Protein AF-0000000066373067 (afdb_homodimer)

Solvent-accessible surface area (backbone atoms only — not comparable to full-atom values): 38149 Å² total; per-residue (Å²): 137,82,80,75,80,79,77,79,77,78,74,77,74,84,70,69,71,68,65,59,57,57,59,56,40,36,56,21,40,67,43,82,48,61,68,59,18,35,52,43,38,37,64,64,26,36,67,65,44,76,78,53,85,78,67,73,66,79,56,48,34,45,30,36,27,50,54,56,14,51,53,46,13,64,75,66,72,39,95,42,86,40,68,45,65,53,64,73,68,68,70,88,73,67,79,67,62,75,56,62,62,65,32,57,65,26,65,68,63,36,43,43,44,75,59,87,81,56,57,48,42,88,38,53,44,45,50,28,36,44,19,74,43,30,40,36,80,45,71,68,45,54,44,62,33,92,57,41,42,68,45,82,52,58,66,36,61,66,53,66,49,51,25,26,38,39,29,50,31,31,26,25,38,73,44,68,50,41,90,88,43,47,23,32,35,32,41,35,39,37,37,40,36,38,28,32,62,76,41,56,71,87,50,47,28,20,47,64,43,43,37,43,34,47,32,43,35,38,38,32,30,32,39,34,83,38,78,95,73,22,33,38,43,30,40,34,39,32,43,37,41,39,32,42,42,29,44,76,52,63,27,34,56,51,30,31,40,35,38,35,39,37,32,36,47,89,55,34,37,41,36,45,34,41,42,46,79,39,94,59,62,62,71,78,68,15,42,40,80,64,45,51,52,24,54,24,47,33,39,37,38,37,34,37,57,77,50,99,58,27,37,38,39,34,40,37,34,56,14,85,89,69,69,30,25,28,40,36,41,34,43,35,36,69,71,55,90,36,35,25,36,35,40,38,38,39,41,33,27,40,88,41,73,70,35,28,88,41,66,34,42,35,43,32,45,31,40,32,36,63,77,23,64,43,100,137,86,79,76,80,78,78,79,79,78,76,76,74,86,71,67,72,69,64,59,57,57,59,54,40,37,56,22,42,66,42,83,46,61,67,58,19,34,52,42,39,36,61,64,26,36,66,65,45,76,75,51,86,80,65,72,68,77,55,49,35,45,29,38,26,51,53,55,13,52,52,47,12,63,75,64,72,40,95,42,84,41,68,45,66,53,63,72,68,68,70,88,74,65,80,69,61,73,56,60,66,65,32,56,64,25,65,68,64,36,44,45,44,75,59,87,81,57,56,48,42,89,38,52,43,45,49,28,37,44,21,73,44,29,41,38,81,46,71,69,45,56,45,62,35,94,57,42,42,66,42,83,51,58,67,37,60,66,53,66,48,52,27,26,37,37,30,49,31,31,23,25,38,73,44,68,49,40,92,88,43,47,24,31,36,32,42,36,38,36,38,41,35,38,27,31,62,78,40,57,72,86,50,47,27,20,47,64,42,43,38,42,34,46,31,40,35,37,37,32,31,32,40,34,82,40,79,95,72,20,34,37,41,31,40,33,39,33,44,36,42,38,31,42,43,30,44,76,52,63,28,34,58,51,30,31,40,35,40,35,39,36,32,36,46,88,56,34,39,41,35,46,35,40,45,45,81,38,95,59,62,62,74,80,69,16,42,39,78,63,46,51,51,24,54,26,48,34,38,36,38,37,35,37,56,78,50,97,59,28,37,37,40,34,40,39,32,56,17,84,89,70,68,30,26,28,42,36,40,35,42,36,36,70,72,54,90,38,34,25,34,34,39,37,38,37,40,33,28,38,88,42,74,71,34,28,88,42,65,35,40,34,43,32,43,30,38,31,36,62,76,24,63,43,100

Sequence (750 aa):
MNTRNMRYILLTGLLPTASAFGETALQCAALTDNVTRLACYDRIFAAQLPSSAGQEGQESKAVLNLTETVRSSLDKGEAVIVVEKGGDALPADSAGETADIYTPLSLMYDLDKNDLRGLLGVREHNPMYLMPFWYNNSPNYAPSSPTRGTTVQEKFGQQKRAETKLQVSFKSKIAENLFKTRADLWFGYTQRSDWQIYNQGRKSAPFRNTDYKPEIFLTQPVKADLPFGGRLRMLGAGFVHQSNGQSRPESRSWNRIYAMAGMEWGKLTVIPRVWVRAFDQSGDKNDNPDIADYMGYGDVKLQYRLNDRQNVYSVLRYNPKTGYGAIEAAYTFPIKGKLKGVVRGFHGYGESLIDYNHKQNGIGIGLMFNDWDGIMNTRNMRYILLTGLLPTASAFGETALQCAALTDNVTRLACYDRIFAAQLPSSAGQEGQESKAVLNLTETVRSSLDKGEAVIVVEKGGDALPADSAGETADIYTPLSLMYDLDKNDLRGLLGVREHNPMYLMPFWYNNSPNYAPSSPTRGTTVQEKFGQQKRAETKLQVSFKSKIAENLFKTRADLWFGYTQRSDWQIYNQGRKSAPFRNTDYKPEIFLTQPVKADLPFGGRLRMLGAGFVHQSNGQSRPESRSWNRIYAMAGMEWGKLTVIPRVWVRAFDQSGDKNDNPDIADYMGYGDVKLQYRLNDRQNVYSVLRYNPKTGYGAIEAAYTFPIKGKLKGVVRGFHGYGESLIDYNHKQNGIGIGLMFNDWDGI

InterPro domains:
  IPR003187 Phospholipase A1 [PF02253] (108-369)
  IPR003187 Phospholipase A1 [PR01486] (158-175)
  IPR003187 Phospholipase A1 [PR01486] (180-196)
  IPR003187 Phospholipase A1 [PR01486] (235-249)
  IPR003187 Phospholipase A1 [PR01486] (250-268)
  IPR003187 Phospholipase A1 [PR01486] (286-304)
  IPR003187 Phospholipase A1 [PR01486] (320-337)
  IPR003187 Phospholipase A1 [PR01486] (342-362)
  IPR003187 Phospholipase A1 [PTHR40457] (1-372)
  IPR003187 Phospholipase A1 [cd00541] (129-364)
  IPR036541 Phospholipase A1 superfamily [G3DSA:2.40.230.10] (107-373)
  IPR036541 Phospholipase A1 superfamily [SSF56931] (108-372)

Organism: Neisseria gonorrhoeae (strain ATCC 700825 / FA 1090) (NCBI:txid242231)

Secondary structure (DSSP, 8-state):
---------------THHHHHHHHHHHHHT-SSHHHHHHHHHHHHGGGS---GGGGG---PPEEEHHHHHHHHHHHTS----EE-TTS---TT-TTSTTGGG-HHHHHHTSSS--TT-SS--EE-SPPEEEEEEEESS--SS-EETTTEE---HHHHT--SEEEEEEEEEEEEEEEEETTTTEEEEEEEEEEEEE-TT--GGG---EEEEEEEEEEEEEEEEEEEEGGGEEEEEEEEEEEEEE--PPTTT--EEEEEEEEEEEEETTEEEEEEEEEE-S---GGG-S-TTHHHHH-SEEEEEEEEEETTEEEEEEEEE-TTT--EEEEEEEEEEEETTEEEEEEEEEES-SSSTTTT--EEEEEEEEEETT-S--/---------------THHHHHHHHHHHHHT-S-HHHHHHHHHHHHGGGS---GGGTT---PPEEEHHHHHHHHHHHTS----EE-TTS---TT-TTSTTGGG-HHHHHHTSSS--TT-SS--EE-SPPEEEEEEEESS--SS-EETTTEE---HHHHT--SEEEEEEEEEEEEEEEEETTTTEEEEEEEEEEEEE-TT--GGG---EEEEEEEEEEEEEEEEEEEEGGGEEEEEEEEEEEEEE--PPTTT--EEEEEEEEEEEEETTEEEEEEEEEE-S---GGG-S-TTHHHHH-SEEEEEEEEEETTEEEEEEEEE-TTT--EEEEEEEEEEEETTEEEEEEEEEES-SSSTTTT--EEEEEEEEEETT-S--

pLDDT: mean 81.6, std 20.91, range [26.64, 98.75]

Foldseek 3Di:
DPPPPPPPPPPPPPPPPPVVLVVQLVVLVPDPDPQSSVVSNCVRPVVPPPPPPPPPPFFFFFAWAVVVQVVVCVVVVHRDTDTHRLPPPPPPPPPPPVVVCDAPVCVQAVLGGDRPVDFDDKAAAAFWWKFAWKFWPDAQLWFAAPQFGTDNDCCRVVADRIWIKGKDKIKTWHDACPPVHGKTKMKIKMKMWTWSQVPDDPVPTDTSWMKIKIKIKMKGFYWDADPPGKTWGIKMKIKMKMWGPDDTPLTAIWIKIKIWTWMDDVQKIKIKMFIDTPPADDDSRHNHPCLCLAQPGIKMWMKGDPDPFWIKIKIWFAHPVNGFIKMKIKIWADDDDFKIKMKMKMFTAPPDRSGRPPTIIMITMIMGGHSNNND/DPPPPPPPPPPPPPPPDPVVLVVQLVVLVPDPDPQSSVVSNCVRPVVPPPPPPPPPAFFWFFAWAVVVQVVVCVVVVHRDTDTHRLPDPPPPPPPCVVVVCDAPVCVQAVLGGDRPVDFDDKAAAAFWWKFAWKFWPDAQLWFAAPQFGTDNDCCRVVADRIWIKGKDKIKTWHDACPPVHGKTKMKIKMKMWTWSQVPDDPVPTDTSWMKIKIKIKMKGFYWDADPPGKTWGIKMKIKMKMWGPDDTPLTAIWIKIKIWTWMDDVQKIKIKMFIDTPPADDDSRHNHPCLCLAQPGIKMWMKGDPDPFWIKIKIWFAHPVNGFIKMKIKIWADDDDFKIKMKMKMFTAPPDRSGRPPTIIMITMIMGGHSNNND

Nearest PDB structures (foldseek):
  1ilz-assembly1_A  TM=9.083E-01  e=7.407E-23  Escherichia coli
  1qd5-assembly1_A  TM=9.099E-01  e=1.498E-22  Escherichia coli
  1qd6-assembly1_C  TM=9.283E-01  e=1.811E-21  Escherichia coli
  1fw3-assembly2_B  TM=9.273E-01  e=1.625E-21  Escherichia coli
  7ezz-assembly1_B  TM=9.102E-01  e=1.912E-21  Salmonella enterica subsp. enterica serovar Typhi

Radius of gyration: 30.16 Å; Cα contacts (8 Å, |Δi|>4): 1783; chains: 2; bounding box: 122×92×50 Å

Structure (mmCIF, N/CA/C/O backbone):
data_AF-0000000066373067-model_v1
#
loop_
_entity.id
_entity.type
_entity.pdbx_description
1 polymer 'Phospholipase A1'
#
loop_
_atom_site.group_PDB
_atom_site.id
_atom_site.type_symbol
_atom_site.label_atom_id
_atom_site.label_alt_id
_atom_site.label_comp_id
_atom_site.label_asym_id
_atom_site.label_entity_id
_atom_site.label_seq_id
_atom_site.pdbx_PDB_ins_code
_atom_site.Cartn_x
_atom_site.Cartn_y
_atom_site.Cartn_z
_atom_site.occupancy
_atom_site.B_iso_or_equiv
_atom_site.auth_seq_id
_atom_site.auth_comp_id
_atom_site.auth_asym_id
_atom_site.auth_atom_id
_atom_site.pdbx_PDB_model_num
ATOM 1 N N . MET A 1 1 ? 94.188 4.355 4.629 1 26.94 1 MET A N 1
ATOM 2 C CA . MET A 1 1 ? 93.188 5.418 4.488 1 26.94 1 MET A CA 1
ATOM 3 C C . MET A 1 1 ? 92.062 4.969 3.594 1 26.94 1 MET A C 1
ATOM 5 O O . MET A 1 1 ? 92.25 4.824 2.381 1 26.94 1 MET A O 1
ATOM 9 N N . ASN A 1 2 ? 91.25 3.973 4.16 1 30.95 2 ASN A N 1
ATOM 10 C CA . ASN A 1 2 ? 90.125 3.137 3.74 1 30.95 2 ASN A CA 1
ATOM 11 C C . ASN A 1 2 ? 88.875 3.977 3.363 1 30.95 2 ASN A C 1
ATOM 13 O O . ASN A 1 2 ? 88.312 4.629 4.219 1 30.95 2 ASN A O 1
ATOM 17 N N . THR A 1 3 ? 88.938 4.617 2.197 1 32.62 3 THR A N 1
ATOM 18 C CA . THR A 1 3 ? 87.938 5.484 1.63 1 32.62 3 THR A CA 1
ATOM 19 C C . THR A 1 3 ? 86.562 4.742 1.496 1 32.62 3 THR A C 1
ATOM 21 O O . THR A 1 3 ? 86.5 3.777 0.736 1 32.62 3 THR A O 1
ATOM 24 N N . ARG A 1 4 ? 85.812 4.586 2.602 1 31.78 4 ARG A N 1
ATOM 25 C CA . ARG A 1 4 ? 84.5 4.012 2.77 1 31.78 4 ARG A CA 1
ATOM 26 C C . ARG A 1 4 ? 83.5 4.738 1.908 1 31.78 4 ARG A C 1
ATOM 28 O O . ARG A 1 4 ? 83.25 5.938 2.08 1 31.78 4 ARG A O 1
ATOM 35 N N . ASN A 1 5 ? 83.438 4.465 0.568 1 30.72 5 ASN A N 1
ATOM 36 C CA . ASN A 1 5 ? 82.438 5.012 -0.349 1 30.72 5 ASN A CA 1
ATOM 37 C C . ASN A 1 5 ? 81 4.828 0.184 1 30.72 5 ASN A C 1
ATOM 39 O O . ASN A 1 5 ? 80.625 3.705 0.453 1 30.72 5 ASN A O 1
ATOM 43 N N . MET A 1 6 ? 80.5 5.816 0.94 1 30.62 6 MET A N 1
ATOM 44 C CA . MET A 1 6 ? 79.125 5.922 1.464 1 30.62 6 MET A CA 1
ATOM 45 C C . MET A 1 6 ? 78.125 5.926 0.332 1 30.62 6 MET A C 1
ATOM 47 O O . MET A 1 6 ? 78.062 6.848 -0.487 1 30.62 6 MET A O 1
ATOM 51 N N . ARG A 1 7 ? 77.812 4.758 -0.305 1 32.88 7 ARG A N 1
ATOM 52 C CA . ARG A 1 7 ? 76.75 4.66 -1.296 1 32.88 7 ARG A CA 1
ATOM 53 C C . ARG A 1 7 ? 75.438 5.137 -0.72 1 32.88 7 ARG A C 1
ATOM 55 O O . ARG A 1 7 ? 75 4.645 0.32 1 32.88 7 ARG A O 1
ATOM 62 N N . TYR A 1 8 ? 75.062 6.465 -0.911 1 32.53 8 TYR A N 1
ATOM 63 C CA . TYR A 1 8 ? 73.75 7.043 -0.597 1 32.53 8 TYR A CA 1
ATOM 64 C C . TYR A 1 8 ? 72.625 6.309 -1.332 1 32.53 8 TYR A C 1
ATOM 66 O O . TYR A 1 8 ? 72.688 6.215 -2.562 1 32.53 8 TYR A O 1
ATOM 74 N N . ILE A 1 9 ? 72.125 5.199 -0.772 1 32.66 9 ILE A N 1
ATOM 75 C CA . ILE A 1 9 ? 70.875 4.535 -1.291 1 32.66 9 ILE A CA 1
ATOM 76 C C . ILE A 1 9 ? 69.75 5.504 -1.269 1 32.66 9 ILE A C 1
ATOM 78 O O . ILE A 1 9 ? 69.312 6 -0.207 1 32.66 9 ILE A O 1
ATOM 82 N N . LEU A 1 10 ? 69.562 6.316 -2.373 1 32.22 10 LEU A N 1
ATOM 83 C CA . LEU A 1 10 ? 68.375 7.133 -2.574 1 32.22 10 LEU A CA 1
ATOM 84 C C . LEU A 1 10 ? 67.125 6.281 -2.48 1 32.22 10 LEU A C 1
ATOM 86 O O . LEU A 1 10 ? 66.938 5.352 -3.268 1 32.22 10 LEU A O 1
ATOM 90 N N . LEU A 1 11 ? 66.562 6.141 -1.253 1 32.06 11 LEU A N 1
ATOM 91 C CA . LEU A 1 11 ? 65.25 5.574 -1.012 1 32.06 11 LEU A CA 1
ATOM 92 C C . LEU A 1 11 ? 64.188 6.352 -1.77 1 32.06 11 LEU A C 1
ATOM 94 O O . LEU A 1 11 ? 63.906 7.516 -1.458 1 32.06 11 LEU A O 1
ATOM 98 N N . THR A 1 12 ? 64.125 6.238 -3.102 1 37.22 12 THR A N 1
ATOM 99 C CA . THR A 1 12 ? 62.969 6.777 -3.816 1 37.22 12 THR A CA 1
ATOM 100 C C . THR A 1 12 ? 61.688 6.262 -3.207 1 37.22 12 THR A C 1
ATOM 102 O O . THR A 1 12 ? 61.438 5.055 -3.156 1 37.22 12 THR A O 1
ATOM 105 N N . GLY A 1 13 ? 61.188 6.918 -2.102 1 32.5 13 GLY A N 1
ATOM 106 C CA . GLY A 1 13 ? 59.906 6.695 -1.473 1 32.5 13 GLY A CA 1
ATOM 107 C C . GLY A 1 13 ? 58.781 6.578 -2.471 1 32.5 13 GLY A C 1
ATOM 108 O O . GLY A 1 13 ? 58.719 7.34 -3.438 1 32.5 13 GLY A O 1
ATOM 109 N N . LEU A 1 14 ? 58.156 5.363 -2.662 1 35.12 14 LEU A N 1
ATOM 110 C CA . LEU A 1 14 ? 56.938 4.93 -3.34 1 35.12 14 LEU A CA 1
ATOM 111 C C . LEU A 1 14 ? 55.75 5.82 -2.965 1 35.12 14 LEU A C 1
ATOM 113 O O . LEU A 1 14 ? 55.219 5.711 -1.861 1 35.12 14 LEU A O 1
ATOM 117 N N . LEU A 1 15 ? 55.844 7.141 -3.277 1 36.38 15 LEU A N 1
ATOM 118 C CA . LEU A 1 15 ? 54.719 8.008 -3.025 1 36.38 15 LEU A CA 1
ATOM 119 C C . LEU A 1 15 ? 53.531 7.598 -3.883 1 36.38 15 LEU A C 1
ATOM 121 O O . LEU A 1 15 ? 52.531 8.312 -3.943 1 36.38 15 LEU A O 1
ATOM 125 N N . PRO A 1 16 ? 53.469 6.543 -4.715 1 39.38 16 PRO A N 1
ATOM 126 C CA . PRO A 1 16 ? 52.469 6.609 -5.762 1 39.38 16 PRO A CA 1
ATOM 127 C C . PRO A 1 16 ? 51.031 6.395 -5.223 1 39.38 16 PRO A C 1
ATOM 129 O O . PRO A 1 16 ? 50.094 6.383 -5.996 1 39.38 16 PRO A O 1
ATOM 132 N N . THR A 1 17 ? 50.812 5.898 -4.016 1 41.84 17 THR A N 1
ATOM 133 C CA . THR A 1 17 ? 49.562 5.164 -3.893 1 41.84 17 THR A CA 1
ATOM 134 C C . THR A 1 17 ? 48.375 6.125 -3.832 1 41.84 17 THR A C 1
ATOM 136 O O . THR A 1 17 ? 47.25 5.723 -4.07 1 41.84 17 THR A O 1
ATOM 139 N N . ALA A 1 18 ? 48.562 7.355 -3.447 1 45.06 18 ALA A N 1
ATOM 140 C CA . ALA A 1 18 ? 47.406 8.195 -3.121 1 45.06 18 ALA A CA 1
ATOM 141 C C . ALA A 1 18 ? 46.688 8.672 -4.387 1 45.06 18 ALA A C 1
ATOM 143 O O . ALA A 1 18 ? 45.469 8.844 -4.398 1 45.06 18 ALA A O 1
ATOM 144 N N . SER A 1 19 ? 47.281 8.758 -5.57 1 51.84 19 SER A N 1
ATOM 145 C CA . SER A 1 19 ? 46.719 9.359 -6.773 1 51.84 19 SER A CA 1
ATOM 146 C C . SER A 1 19 ? 45.719 8.43 -7.438 1 51.84 19 SER A C 1
ATOM 148 O O . SER A 1 19 ? 44.75 8.883 -8.039 1 51.84 19 SER A O 1
ATOM 150 N N . ALA A 1 20 ? 45.781 7.215 -7.219 1 56 20 ALA A N 1
ATOM 151 C CA . ALA A 1 20 ? 44.969 6.242 -7.945 1 56 20 ALA A CA 1
ATOM 152 C C . ALA A 1 20 ? 43.562 6.156 -7.363 1 56 20 ALA A C 1
ATOM 154 O O . ALA A 1 20 ? 42.594 5.977 -8.094 1 56 20 ALA A O 1
ATOM 155 N N . PHE A 1 21 ? 43.312 6.492 -6.117 1 56.34 21 PHE A N 1
ATOM 156 C CA . PHE A 1 21 ? 42.031 6.398 -5.461 1 56.34 21 PHE A CA 1
ATOM 157 C C . PHE A 1 21 ? 41.125 7.543 -5.891 1 56.34 21 PHE A C 1
ATOM 159 O O . PHE A 1 21 ? 39.906 7.355 -6.059 1 56.34 21 PHE A O 1
ATOM 166 N N . GLY A 1 22 ? 41.688 8.664 -6.164 1 57.72 22 GLY A N 1
ATOM 167 C CA . GLY A 1 22 ? 40.938 9.82 -6.617 1 57.72 22 GLY A CA 1
ATOM 168 C C . GLY A 1 22 ? 40.344 9.641 -8 1 57.72 22 GLY A C 1
ATOM 169 O O . GLY A 1 22 ? 39.188 10 -8.242 1 57.72 22 GLY A O 1
ATOM 170 N N . GLU A 1 23 ? 41 9.086 -8.883 1 60.44 23 GLU A N 1
ATOM 171 C CA . GLU A 1 23 ? 40.562 8.883 -10.25 1 60.44 23 GLU A CA 1
ATOM 172 C C . GLU A 1 23 ? 39.438 7.836 -10.312 1 60.44 23 GLU A C 1
ATOM 174 O O . GLU A 1 23 ? 38.469 8.008 -11.031 1 60.44 23 GLU A O 1
ATOM 179 N N . THR A 1 24 ? 39.5 6.836 -9.492 1 64.25 24 THR A N 1
ATOM 180 C CA . THR A 1 24 ? 38.5 5.773 -9.477 1 64.25 24 THR A CA 1
ATOM 181 C C . THR A 1 24 ? 37.219 6.25 -8.805 1 64.25 24 THR A C 1
ATOM 183 O O . THR A 1 24 ? 36.125 5.879 -9.227 1 64.25 24 THR A O 1
ATOM 186 N N . ALA A 1 25 ? 37.406 7.117 -7.863 1 69.56 25 ALA A N 1
ATOM 187 C CA . ALA A 1 25 ? 36.219 7.672 -7.188 1 69.56 25 ALA A CA 1
ATOM 188 C C . ALA A 1 25 ? 35.469 8.641 -8.094 1 69.56 25 ALA A C 1
ATOM 190 O O . ALA A 1 25 ? 34.25 8.727 -8.039 1 69.56 25 ALA A O 1
ATOM 191 N N . LEU A 1 26 ? 36.188 9.281 -8.969 1 66.5 26 LEU A N 1
ATOM 192 C CA . LEU A 1 26 ? 35.562 10.156 -9.953 1 66.5 26 LEU A CA 1
ATOM 193 C C . LEU A 1 26 ? 34.75 9.352 -10.977 1 66.5 26 LEU A C 1
ATOM 195 O O . LEU A 1 26 ? 33.75 9.812 -11.484 1 66.5 26 LEU A O 1
ATOM 199 N N . GLN A 1 27 ? 35.156 8.188 -11.258 1 67.38 27 GLN A N 1
ATOM 200 C CA . GLN A 1 27 ? 34.406 7.285 -12.133 1 67.38 27 GLN A CA 1
ATOM 201 C C . GLN A 1 27 ? 33.125 6.84 -11.469 1 67.38 27 GLN A C 1
ATOM 203 O O . GLN A 1 27 ? 32.094 6.691 -12.141 1 67.38 27 GLN A O 1
ATOM 208 N N . CYS A 1 28 ? 33.156 6.695 -10.188 1 71.94 28 CYS A N 1
ATOM 209 C CA . CYS A 1 28 ? 31.938 6.375 -9.453 1 71.94 28 CYS A CA 1
ATOM 210 C C . CYS A 1 28 ? 30.938 7.523 -9.523 1 71.94 28 CYS A C 1
ATOM 212 O O . CYS A 1 28 ? 29.734 7.301 -9.672 1 71.94 28 CYS A O 1
ATOM 214 N N . ALA A 1 29 ? 31.531 8.672 -9.484 1 69.56 29 ALA A N 1
ATOM 215 C CA . ALA A 1 29 ? 30.703 9.875 -9.484 1 69.56 29 ALA A CA 1
ATOM 216 C C . ALA A 1 29 ? 29.969 10.023 -10.812 1 69.56 29 ALA A C 1
ATOM 218 O O . ALA A 1 29 ? 28.922 10.672 -10.883 1 69.56 29 ALA A O 1
ATOM 219 N N . ALA A 1 30 ? 30.422 9.367 -11.828 1 62.59 30 ALA A N 1
ATOM 220 C CA . ALA A 1 30 ? 29.844 9.461 -13.164 1 62.59 30 ALA A CA 1
ATOM 221 C C . ALA A 1 30 ? 28.703 8.469 -13.336 1 62.59 30 ALA A C 1
ATOM 223 O O . ALA A 1 30 ? 27.953 8.531 -14.312 1 62.59 30 ALA A O 1
ATOM 224 N N . LEU A 1 31 ? 28.562 7.645 -12.438 1 61.75 31 LEU A N 1
ATOM 225 C CA . LEU A 1 31 ? 27.484 6.652 -12.508 1 61.75 31 LEU A CA 1
ATOM 226 C C . LEU A 1 31 ? 26.141 7.281 -12.164 1 61.75 31 LEU A C 1
ATOM 228 O O . LEU A 1 31 ? 26.031 8.039 -11.195 1 61.75 31 LEU A O 1
ATOM 232 N N . THR A 1 32 ? 25.203 7.059 -13.023 1 58.97 32 THR A N 1
ATOM 233 C CA . THR A 1 32 ? 23.922 7.742 -12.914 1 58.97 32 THR A CA 1
ATOM 234 C C . THR A 1 32 ? 23.016 7.035 -11.906 1 58.97 32 THR A C 1
ATOM 236 O O . THR A 1 32 ? 22.203 7.676 -11.25 1 58.97 32 THR A O 1
ATOM 239 N N . ASP A 1 33 ? 23.281 5.816 -11.82 1 54.22 33 ASP A N 1
ATOM 240 C CA . ASP A 1 33 ? 22.469 5.039 -10.891 1 54.22 33 ASP A CA 1
ATOM 241 C C . ASP A 1 33 ? 23 5.145 -9.469 1 54.22 33 ASP A C 1
ATOM 243 O O . ASP A 1 33 ? 24.172 4.859 -9.211 1 54.22 33 ASP A O 1
ATOM 247 N N . ASN A 1 34 ? 22.188 5.609 -8.578 1 57.38 34 ASN A N 1
ATOM 248 C CA . ASN A 1 34 ? 22.625 5.871 -7.207 1 57.38 34 ASN A CA 1
ATOM 249 C C . ASN A 1 34 ? 23.125 4.605 -6.527 1 57.38 34 ASN A C 1
ATOM 251 O O . ASN A 1 34 ? 24.141 4.645 -5.812 1 57.38 34 ASN A O 1
ATOM 255 N N . VAL A 1 35 ? 22.438 3.646 -6.723 1 55.81 35 VAL A N 1
ATOM 256 C CA . VAL A 1 35 ? 22.812 2.402 -6.062 1 55.81 35 VAL A CA 1
ATOM 257 C C . VAL A 1 35 ? 24.188 1.945 -6.559 1 55.81 35 VAL A C 1
ATOM 259 O O . VAL A 1 35 ? 25.062 1.607 -5.758 1 55.81 35 VAL A O 1
ATOM 262 N N . THR A 1 36 ? 24.297 2.047 -7.766 1 61.06 36 THR A N 1
ATOM 263 C CA . THR A 1 36 ? 25.562 1.637 -8.359 1 61.06 36 THR A CA 1
ATOM 264 C C . THR A 1 36 ? 26.672 2.613 -7.98 1 61.06 36 THR A C 1
ATOM 266 O O . THR A 1 36 ? 27.812 2.205 -7.738 1 61.06 36 THR A O 1
ATOM 269 N N . ARG A 1 37 ? 26.25 3.809 -7.945 1 68.56 37 ARG A N 1
ATOM 270 C CA . ARG A 1 37 ? 27.234 4.832 -7.605 1 68.56 37 ARG A CA 1
ATOM 271 C C . ARG A 1 37 ? 27.703 4.684 -6.16 1 68.56 37 ARG A C 1
ATOM 273 O O . ARG A 1 37 ? 28.906 4.746 -5.883 1 68.56 37 ARG A O 1
ATOM 280 N N . LEU A 1 38 ? 26.797 4.453 -5.316 1 70.38 38 LEU A N 1
ATOM 281 C CA . LEU A 1 38 ? 27.172 4.246 -3.92 1 70.38 38 LEU A CA 1
ATOM 282 C C . LEU A 1 38 ? 28.047 3.002 -3.768 1 70.38 38 LEU A C 1
ATOM 284 O O . LEU A 1 38 ? 29.047 3.027 -3.061 1 70.38 38 LEU A O 1
ATOM 288 N N . ALA A 1 39 ? 27.641 1.973 -4.406 1 64.56 39 ALA A N 1
ATOM 289 C CA . ALA A 1 39 ? 28.422 0.746 -4.367 1 64.56 39 ALA A CA 1
ATOM 290 C C . ALA A 1 39 ? 29.844 0.987 -4.887 1 64.56 39 ALA A C 1
ATOM 292 O O . ALA A 1 39 ? 30.812 0.435 -4.355 1 64.56 39 ALA A O 1
ATOM 293 N N . CYS A 1 40 ? 29.906 1.753 -5.855 1 65.88 40 CYS A N 1
ATOM 294 C CA . CYS A 1 40 ? 31.188 2.125 -6.445 1 65.88 40 CYS A CA 1
ATOM 295 C C . CYS A 1 40 ? 32.062 2.881 -5.441 1 65.88 40 CYS A C 1
ATOM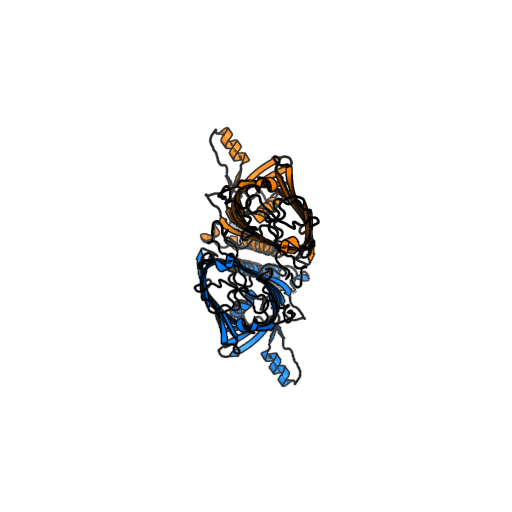 297 O O . CYS A 1 40 ? 33.219 2.551 -5.254 1 65.88 40 CYS A O 1
ATOM 299 N N . TYR A 1 41 ? 31.484 3.857 -4.766 1 73.06 41 TYR A N 1
ATOM 300 C CA . TYR A 1 41 ? 32.188 4.609 -3.744 1 73.06 41 TYR A CA 1
ATOM 301 C C . TYR A 1 41 ? 32.656 3.695 -2.607 1 73.06 41 TYR A C 1
ATOM 303 O O . TYR A 1 41 ? 33.781 3.785 -2.139 1 73.06 41 TYR A O 1
ATOM 311 N N . ASP A 1 42 ? 31.781 2.918 -2.174 1 68.62 42 ASP A N 1
ATOM 312 C CA . ASP A 1 42 ? 32.062 2.043 -1.038 1 68.62 42 ASP A CA 1
ATOM 313 C C . ASP A 1 42 ? 33.188 1.066 -1.357 1 68.62 42 ASP A C 1
ATOM 315 O O . ASP A 1 42 ? 33.969 0.726 -0.482 1 68.62 42 ASP A O 1
ATOM 319 N N . ARG A 1 43 ? 33.25 0.625 -2.494 1 65.56 43 ARG A N 1
ATOM 320 C CA . ARG A 1 43 ? 34.344 -0.248 -2.934 1 65.56 43 ARG A CA 1
ATOM 321 C C . ARG A 1 43 ? 35.688 0.443 -2.787 1 65.56 43 ARG A C 1
ATOM 323 O O . ARG A 1 43 ? 36.688 -0.209 -2.516 1 65.56 43 ARG A O 1
ATOM 330 N N . ILE A 1 44 ? 35.625 1.66 -2.977 1 65.62 44 ILE A N 1
ATOM 331 C CA . ILE A 1 44 ? 36.844 2.424 -2.957 1 65.62 44 ILE A CA 1
ATOM 332 C C . ILE A 1 44 ? 37.219 2.811 -1.521 1 65.62 44 ILE A C 1
ATOM 334 O O . ILE A 1 44 ? 38.344 2.639 -1.082 1 65.62 44 ILE A O 1
ATOM 338 N N . PHE A 1 45 ? 36.156 3.285 -0.825 1 66.5 45 PHE A N 1
ATOM 339 C CA . PHE A 1 45 ? 36.5 3.971 0.412 1 66.5 45 PHE A CA 1
ATOM 340 C C . PHE A 1 45 ? 36.156 3.125 1.625 1 66.5 45 PHE A C 1
ATOM 342 O O . PHE A 1 45 ? 36.781 3.213 2.67 1 66.5 45 PHE A O 1
ATOM 349 N N . ALA A 1 46 ? 35.031 2.477 1.576 1 60.81 46 ALA A N 1
ATOM 350 C CA . ALA A 1 46 ? 34.656 1.657 2.723 1 60.81 46 ALA A CA 1
ATOM 351 C C . ALA A 1 46 ? 35.656 0.517 2.938 1 60.81 46 ALA A C 1
ATOM 353 O O . ALA A 1 46 ? 35.875 0.085 4.07 1 60.81 46 ALA A O 1
ATOM 354 N N . ALA A 1 47 ? 36.219 0.06 1.879 1 54.88 47 ALA A N 1
ATOM 355 C CA . ALA A 1 47 ? 37.219 -0.988 1.973 1 54.88 47 ALA A CA 1
ATOM 356 C C . ALA A 1 47 ? 38.469 -0.493 2.723 1 54.88 47 ALA A C 1
ATOM 358 O O . ALA A 1 47 ? 39.25 -1.294 3.215 1 54.88 47 ALA A O 1
ATOM 359 N N . GLN A 1 48 ? 38.656 0.71 2.779 1 49.44 48 GLN A N 1
ATOM 360 C CA . GLN A 1 48 ? 39.875 1.243 3.41 1 49.44 48 GLN A CA 1
ATOM 361 C C . GLN A 1 48 ? 39.656 1.47 4.902 1 49.44 48 GLN A C 1
ATOM 363 O O . GLN A 1 48 ? 40.594 1.724 5.645 1 49.44 48 GLN A O 1
ATOM 368 N N . LEU A 1 49 ? 38.406 1.647 5.34 1 49.94 49 LEU A N 1
ATOM 369 C CA . LEU A 1 49 ? 38.188 1.735 6.781 1 49.94 49 LEU A CA 1
ATOM 370 C C . LEU A 1 49 ? 38.625 0.45 7.477 1 49.94 49 LEU A C 1
ATOM 372 O O . LEU A 1 49 ? 38.531 -0.638 6.906 1 49.94 49 LEU A O 1
ATOM 376 N N . PRO A 1 50 ? 39.531 0.546 8.484 1 38.12 50 PRO A N 1
ATOM 377 C CA . PRO A 1 50 ? 39.844 -0.692 9.203 1 38.12 50 PRO A CA 1
ATOM 378 C C . PRO A 1 50 ? 38.625 -1.561 9.445 1 38.12 50 PRO A C 1
ATOM 380 O O . PRO A 1 50 ? 37.5 -1.043 9.547 1 38.12 50 PRO A O 1
ATOM 383 N N . SER A 1 51 ? 38.719 -2.84 9.008 1 37.03 51 SER A N 1
ATOM 384 C CA . SER A 1 51 ? 37.719 -3.881 9.211 1 37.03 51 SER A CA 1
ATOM 385 C C . SER A 1 51 ? 37.062 -3.764 10.586 1 37.03 51 SER A C 1
ATOM 387 O O . SER A 1 51 ? 37.656 -4.148 11.594 1 37.03 51 SER A O 1
ATOM 389 N N . SER A 1 52 ? 36.656 -2.67 11.055 1 31.52 52 SER A N 1
ATOM 390 C CA . SER A 1 52 ? 35.969 -3.152 12.242 1 31.52 52 SER A CA 1
ATOM 391 C C . SER A 1 52 ? 35.156 -4.414 11.938 1 31.52 52 SER A C 1
ATOM 393 O O . SER A 1 52 ? 34.812 -4.664 10.789 1 31.52 52 SER A O 1
ATOM 395 N N . ALA A 1 53 ? 35.031 -5.352 12.891 1 33.5 53 ALA A N 1
ATOM 396 C CA . ALA A 1 53 ? 34.531 -6.719 12.82 1 33.5 53 ALA A CA 1
ATOM 397 C C . ALA A 1 53 ? 33.375 -6.82 11.844 1 33.5 53 ALA A C 1
ATOM 399 O O . ALA A 1 53 ? 33.094 -7.891 11.289 1 33.5 53 ALA A O 1
ATOM 400 N N . GLY A 1 54 ? 32.5 -5.82 11.719 1 30.69 54 GLY A N 1
ATOM 401 C CA . GLY A 1 54 ? 31.188 -6.152 11.164 1 30.69 54 GLY A CA 1
ATOM 402 C C . GLY A 1 54 ? 31.156 -6.105 9.648 1 30.69 54 GLY A C 1
ATOM 403 O O . GLY A 1 54 ? 30.094 -6.285 9.039 1 30.69 54 GLY A O 1
ATOM 404 N N . GLN A 1 55 ? 32.031 -5.434 8.953 1 33.06 55 GLN A N 1
ATOM 405 C CA . GLN A 1 55 ? 31.906 -5.363 7.504 1 33.06 55 GLN A CA 1
ATOM 406 C C . GLN A 1 55 ? 32.406 -6.641 6.844 1 33.06 55 GLN A C 1
ATOM 408 O O . GLN A 1 55 ? 32.938 -6.602 5.73 1 33.06 55 GLN A O 1
ATOM 413 N N . GLU A 1 56 ? 32.875 -7.641 7.465 1 34.09 56 GLU A N 1
ATOM 414 C CA . GLU A 1 56 ? 33.188 -8.906 6.824 1 34.09 56 GLU A CA 1
ATOM 415 C C . GLU A 1 56 ? 32.25 -9.211 5.664 1 34.09 56 GLU A C 1
ATOM 417 O O . GLU A 1 56 ? 32.5 -10.117 4.871 1 34.09 56 GLU A O 1
ATOM 422 N N . GLY A 1 57 ? 31.031 -8.609 5.66 1 36.62 57 GLY A N 1
ATOM 423 C CA . GLY A 1 57 ? 29.922 -9.266 4.996 1 36.62 57 GLY A CA 1
ATOM 424 C C . GLY A 1 57 ? 29.875 -9.008 3.502 1 36.62 57 GLY A C 1
ATOM 425 O O . GLY A 1 57 ? 28.875 -9.328 2.842 1 36.62 57 GLY A O 1
ATOM 426 N N . GLN A 1 58 ? 30.688 -8.055 2.988 1 40.41 58 GLN A N 1
ATOM 427 C CA . GLN A 1 58 ? 30.359 -7.91 1.576 1 40.41 58 GLN A CA 1
ATOM 428 C C . GLN A 1 58 ? 30.875 -9.094 0.762 1 40.41 58 GLN A C 1
ATOM 430 O O . GLN A 1 58 ? 31.391 -8.906 -0.345 1 40.41 58 GLN A O 1
ATOM 435 N N . GLU A 1 59 ? 31.219 -10.141 1.232 1 43.28 59 GLU A N 1
ATOM 436 C CA . GLU A 1 59 ? 31.688 -11.281 0.459 1 43.28 59 GLU A CA 1
ATOM 437 C C . GLU A 1 59 ? 30.641 -11.711 -0.574 1 43.28 59 GLU A C 1
ATOM 439 O O . GLU A 1 59 ? 29.438 -11.602 -0.335 1 43.28 59 GLU A O 1
ATOM 444 N N . SER A 1 60 ? 31.062 -11.781 -1.928 1 51.34 60 SER A N 1
ATOM 445 C CA . SER A 1 60 ? 30.266 -12.445 -2.955 1 51.34 60 SER A CA 1
ATOM 446 C C . SER A 1 60 ? 29.547 -13.68 -2.396 1 51.34 60 SER A C 1
ATOM 448 O O . SER A 1 60 ? 30.094 -14.383 -1.548 1 51.34 60 SER A O 1
ATOM 450 N N . LYS A 1 61 ? 28.312 -13.68 -2.535 1 60.16 61 LYS A N 1
ATOM 451 C CA . LYS A 1 61 ? 27.516 -14.789 -2.02 1 60.16 61 LYS A CA 1
ATOM 452 C C . LYS A 1 61 ? 27.953 -16.109 -2.654 1 60.16 61 LYS A C 1
ATOM 454 O O . LYS A 1 61 ? 28.188 -16.172 -3.861 1 60.16 61 LYS A O 1
ATOM 459 N N . ALA A 1 62 ? 28.328 -17.062 -1.829 1 56.09 62 ALA A N 1
ATOM 460 C CA . ALA A 1 62 ? 28.531 -18.438 -2.301 1 56.09 62 ALA A CA 1
ATOM 461 C C . ALA A 1 62 ? 27.25 -18.984 -2.947 1 56.09 62 ALA A C 1
ATOM 463 O O . ALA A 1 62 ? 26.156 -18.781 -2.436 1 56.09 62 ALA A O 1
ATOM 464 N N . VAL A 1 63 ? 27.391 -19.359 -4.219 1 65.31 63 VAL A N 1
ATOM 465 C CA . VAL A 1 63 ? 26.266 -19.906 -4.965 1 65.31 63 VAL A CA 1
ATOM 466 C C . VAL A 1 63 ? 26.359 -21.422 -5.012 1 65.31 63 VAL A C 1
ATOM 468 O O . VAL A 1 63 ? 27.438 -21.984 -5.176 1 65.31 63 VAL A O 1
ATOM 471 N N . LEU A 1 64 ? 25.219 -22.141 -4.711 1 62.22 64 LEU A N 1
ATOM 472 C CA . LEU A 1 64 ? 25.156 -23.594 -4.84 1 62.22 64 LEU A CA 1
ATOM 473 C C . LEU A 1 64 ? 25.219 -24.016 -6.305 1 62.22 64 LEU A C 1
ATOM 475 O O . LEU A 1 64 ? 24.359 -23.641 -7.105 1 62.22 64 LEU A O 1
ATOM 479 N N . ASN A 1 65 ? 26.312 -24.641 -6.637 1 62.56 65 ASN A N 1
ATOM 480 C CA . ASN A 1 65 ? 26.453 -25.172 -7.988 1 62.56 65 ASN A CA 1
ATOM 481 C C . ASN A 1 65 ? 25.734 -26.5 -8.141 1 62.56 65 ASN A C 1
ATOM 483 O O . ASN A 1 65 ? 26.297 -27.547 -7.812 1 62.56 65 ASN A O 1
ATOM 487 N N . LEU A 1 66 ? 24.578 -26.516 -8.586 1 68.12 66 LEU A N 1
ATOM 488 C CA . LEU A 1 66 ? 23.75 -27.719 -8.648 1 68.12 66 LEU A CA 1
ATOM 489 C C . LEU A 1 66 ? 24.344 -28.734 -9.617 1 68.12 66 LEU A C 1
ATOM 491 O O . LEU A 1 66 ? 24.328 -29.938 -9.336 1 68.12 66 LEU A O 1
ATOM 495 N N . THR A 1 67 ? 24.844 -28.219 -10.672 1 64.06 67 THR A N 1
ATOM 496 C CA . THR A 1 67 ? 25.438 -29.125 -11.656 1 64.06 67 THR A CA 1
ATOM 497 C C . THR A 1 67 ? 26.578 -29.906 -11.039 1 64.06 67 THR A C 1
ATOM 499 O O . THR A 1 67 ? 26.625 -31.141 -11.148 1 64.06 67 THR A O 1
ATOM 502 N N . GLU A 1 68 ? 27.406 -29.172 -10.367 1 66.81 68 GLU A N 1
ATOM 503 C CA . GLU A 1 68 ? 28.562 -29.828 -9.773 1 66.81 68 GLU A CA 1
ATOM 504 C C . GLU A 1 68 ? 28.172 -30.688 -8.578 1 66.81 68 GLU A C 1
ATOM 506 O O . GLU A 1 68 ? 28.75 -31.75 -8.336 1 66.81 68 GLU A O 1
ATOM 511 N N . THR A 1 69 ? 27.141 -30.266 -7.934 1 65.62 69 THR A N 1
ATOM 512 C CA . THR A 1 69 ? 26.656 -31.047 -6.801 1 65.62 69 THR A CA 1
ATOM 513 C C . THR A 1 69 ? 26.125 -32.406 -7.262 1 65.62 69 THR A C 1
ATOM 515 O O . THR A 1 69 ? 26.469 -33.438 -6.684 1 65.62 69 THR A O 1
ATOM 518 N N . VAL A 1 70 ? 25.359 -32.344 -8.258 1 68 70 VAL A N 1
ATOM 519 C CA . VAL A 1 70 ? 24.812 -33.594 -8.773 1 68 70 VAL A CA 1
ATOM 520 C C . VAL A 1 70 ? 25.938 -34.469 -9.32 1 68 70 VAL A C 1
ATOM 522 O O . VAL A 1 70 ? 26.016 -35.656 -9 1 68 70 VAL A O 1
ATOM 525 N N . ARG A 1 71 ? 26.797 -33.875 -10.117 1 69.19 71 ARG A N 1
ATOM 526 C CA . ARG A 1 71 ? 27.906 -34.625 -10.711 1 69.19 71 ARG A CA 1
ATOM 527 C C . ARG A 1 71 ? 28.797 -35.25 -9.625 1 69.19 71 ARG A C 1
ATOM 529 O O . ARG A 1 71 ? 29.109 -36.438 -9.672 1 69.19 71 ARG A O 1
ATOM 536 N N . SER A 1 72 ? 29.047 -34.406 -8.648 1 66.75 72 SER A N 1
ATOM 537 C CA . SER A 1 72 ? 29.938 -34.875 -7.586 1 66.75 72 SER A CA 1
ATOM 538 C C . SER A 1 72 ? 29.266 -35.938 -6.73 1 66.75 72 SER A C 1
ATOM 540 O O . SER A 1 72 ? 29.906 -36.906 -6.297 1 66.75 72 SER A O 1
ATOM 542 N N . SER A 1 73 ? 28.047 -35.75 -6.512 1 66.56 73 SER A N 1
ATOM 543 C CA . SER A 1 73 ? 27.328 -36.719 -5.711 1 66.56 73 SER A CA 1
ATOM 544 C C . SER A 1 73 ? 27.219 -38.062 -6.434 1 66.56 73 SER A C 1
ATOM 546 O O . SER A 1 73 ? 27.344 -39.125 -5.812 1 66.56 73 SER A O 1
ATOM 548 N N . LEU A 1 74 ? 27 -37.969 -7.711 1 71.88 74 LEU A N 1
ATOM 549 C CA . LEU A 1 74 ? 26.938 -39.188 -8.508 1 71.88 74 LEU A CA 1
ATOM 550 C C . LEU A 1 74 ? 28.297 -39.906 -8.555 1 71.88 74 LEU A C 1
ATOM 552 O O . LEU A 1 74 ? 28.375 -41.125 -8.453 1 71.88 74 LEU A O 1
ATOM 556 N N . ASP A 1 75 ? 29.344 -39.156 -8.656 1 69.69 75 ASP A N 1
ATOM 557 C CA . ASP A 1 75 ? 30.688 -39.688 -8.75 1 69.69 75 ASP A CA 1
ATOM 558 C C . ASP A 1 75 ? 31.109 -40.344 -7.426 1 69.69 75 ASP A C 1
ATOM 560 O O . ASP A 1 75 ? 31.75 -41.406 -7.418 1 69.69 75 ASP A O 1
ATOM 564 N N . LYS A 1 76 ? 30.609 -39.656 -6.379 1 71.25 76 LYS A N 1
ATOM 565 C CA . LYS A 1 76 ? 31.047 -40.125 -5.07 1 71.25 76 LYS A CA 1
ATOM 566 C C . LYS A 1 76 ? 30.031 -41.062 -4.445 1 71.25 76 LYS A C 1
ATOM 568 O O . LYS A 1 76 ? 30.328 -41.719 -3.445 1 71.25 76 LYS A O 1
ATOM 573 N N . GLY A 1 77 ? 28.891 -41.156 -5.094 1 70.19 77 GLY A N 1
ATOM 574 C CA . GLY A 1 77 ? 27.844 -42 -4.578 1 70.19 77 GLY A CA 1
ATOM 575 C C . GLY A 1 77 ? 27.266 -41.531 -3.264 1 70.19 77 GLY A C 1
ATOM 576 O O . GLY A 1 77 ? 26.766 -42.312 -2.469 1 70.19 77 GLY A O 1
ATOM 577 N N . GLU A 1 78 ? 27.688 -40.312 -2.875 1 69.31 78 GLU A N 1
ATOM 578 C CA . GLU A 1 78 ? 27.156 -39.656 -1.673 1 69.31 78 GLU A CA 1
ATOM 579 C C . GLU A 1 78 ? 26.719 -38.219 -1.95 1 69.31 78 GLU A C 1
ATOM 581 O O . GLU A 1 78 ? 27.172 -37.625 -2.918 1 69.31 78 GLU A O 1
ATOM 586 N N . ALA A 1 79 ? 25.75 -37.875 -1.184 1 67.62 79 ALA A N 1
ATOM 587 C CA . ALA A 1 79 ? 25.266 -36.5 -1.372 1 67.62 79 ALA A CA 1
ATOM 588 C C . ALA A 1 79 ? 26.359 -35.469 -1.04 1 67.62 79 ALA A C 1
ATOM 590 O O . ALA A 1 79 ? 26.875 -35.469 0.077 1 67.62 79 ALA A O 1
ATOM 591 N N . VAL A 1 80 ? 26.938 -34.812 -2.121 1 60.12 80 VAL A N 1
ATOM 592 C CA . VAL A 1 80 ? 27.938 -33.781 -1.956 1 60.12 80 VAL A CA 1
ATOM 593 C C . VAL A 1 80 ? 27.359 -32.438 -2.396 1 60.12 80 VAL A C 1
ATOM 595 O O . VAL A 1 80 ? 26.703 -32.344 -3.439 1 60.12 80 VAL A O 1
ATOM 598 N N . ILE A 1 81 ? 27.406 -31.469 -1.496 1 62.31 81 ILE A N 1
ATOM 599 C CA . ILE A 1 81 ? 26.953 -30.125 -1.844 1 62.31 81 ILE A CA 1
ATOM 600 C C . ILE A 1 81 ? 28.156 -29.266 -2.229 1 62.31 81 ILE A C 1
ATOM 602 O O . ILE A 1 81 ? 29.094 -29.094 -1.435 1 62.31 81 ILE A O 1
ATOM 606 N N . VAL A 1 82 ? 28.25 -28.922 -3.494 1 62.72 82 VAL A N 1
ATOM 607 C CA . VAL A 1 82 ? 29.344 -28.094 -3.979 1 62.72 82 VAL A CA 1
ATOM 608 C C . VAL A 1 82 ? 28.922 -26.625 -3.957 1 62.72 82 VAL A C 1
ATOM 610 O O . VAL A 1 82 ? 27.922 -26.25 -4.594 1 62.72 82 VAL A O 1
ATOM 613 N N . VAL A 1 83 ? 29.578 -25.875 -3.125 1 62.28 83 VAL A N 1
ATOM 614 C CA . VAL A 1 83 ? 29.344 -24.438 -3.031 1 62.28 83 VAL A CA 1
ATOM 615 C C . VAL A 1 83 ? 30.484 -23.688 -3.676 1 62.28 83 VAL A C 1
ATOM 617 O O . VAL A 1 83 ? 31.656 -23.984 -3.428 1 62.28 83 VAL A O 1
ATOM 620 N N . GLU A 1 84 ? 30.266 -22.938 -4.762 1 60.19 84 GLU A N 1
ATOM 621 C CA . GLU A 1 84 ? 31.297 -22.109 -5.395 1 60.19 84 GLU A CA 1
ATOM 622 C C . GLU A 1 84 ? 31.359 -20.719 -4.754 1 60.19 84 GLU A C 1
ATOM 624 O O . GLU A 1 84 ? 30.328 -20.109 -4.477 1 60.19 84 GLU A O 1
ATOM 629 N N . LYS A 1 85 ? 32.469 -20.406 -4.113 1 51.06 85 LYS A N 1
ATOM 630 C CA . LYS A 1 85 ? 32.656 -19.078 -3.539 1 51.06 85 LYS A CA 1
ATOM 631 C C . LYS A 1 85 ? 32.75 -18.016 -4.629 1 51.06 85 LYS A C 1
ATOM 633 O O . LYS A 1 85 ? 33.375 -18.234 -5.672 1 51.06 85 LYS A O 1
ATOM 638 N N . GLY A 1 86 ? 31.781 -17.141 -4.809 1 47.16 86 GLY A N 1
ATOM 639 C CA . GLY A 1 86 ? 31.797 -16.047 -5.762 1 47.16 86 GLY A CA 1
ATOM 640 C C . GLY A 1 86 ? 33.125 -15.328 -5.828 1 47.16 86 GLY A C 1
ATOM 641 O O . GLY A 1 86 ? 33.25 -14.273 -6.453 1 47.16 86 GLY A O 1
ATOM 642 N N . GLY A 1 87 ? 34.156 -15.57 -4.891 1 37.06 87 GLY A N 1
ATOM 643 C CA . GLY A 1 87 ? 35.312 -14.695 -4.75 1 37.06 87 GLY A CA 1
ATOM 644 C C . GLY A 1 87 ? 36.219 -14.664 -5.977 1 37.06 87 GLY A C 1
ATOM 645 O O . GLY A 1 87 ? 37.219 -13.945 -6.016 1 37.06 87 GLY A O 1
ATOM 646 N N . ASP A 1 88 ? 36.562 -15.781 -6.613 1 34.03 88 ASP A N 1
ATOM 647 C CA . ASP A 1 88 ? 37.656 -15.617 -7.566 1 34.03 88 ASP A CA 1
ATOM 648 C C . ASP A 1 88 ? 37.281 -14.586 -8.641 1 34.03 88 ASP A C 1
ATOM 650 O O . ASP A 1 88 ? 36.312 -14.758 -9.367 1 34.03 88 ASP A O 1
ATOM 654 N N . ALA A 1 89 ? 37.688 -13.391 -8.383 1 33.62 89 ALA A N 1
ATOM 655 C CA . ALA A 1 89 ? 37.719 -12.375 -9.438 1 33.62 89 ALA A CA 1
ATOM 656 C C . ALA A 1 89 ? 38.062 -12.992 -10.789 1 33.62 89 ALA A C 1
ATOM 658 O O . ALA A 1 89 ? 39.156 -13.539 -10.977 1 33.62 89 ALA A O 1
ATOM 659 N N . LEU A 1 90 ? 37.219 -13.727 -11.43 1 33.06 90 LEU A N 1
ATOM 660 C CA . LEU A 1 90 ? 37.719 -14.055 -12.758 1 33.06 90 LEU A CA 1
ATOM 661 C C . LEU A 1 90 ? 38.625 -12.938 -13.281 1 33.06 90 LEU A C 1
ATOM 663 O O . LEU A 1 90 ? 38.438 -11.773 -12.938 1 33.06 90 LEU A O 1
ATOM 667 N N . PRO A 1 91 ? 39.875 -13.195 -13.75 1 30.77 91 PRO A N 1
ATOM 668 C CA . PRO A 1 91 ? 40.719 -12.164 -14.352 1 30.77 91 PRO A CA 1
ATOM 669 C C . PRO A 1 91 ? 39.906 -11.117 -15.109 1 30.77 91 PRO A C 1
ATOM 671 O O . PRO A 1 91 ? 38.844 -11.414 -15.633 1 30.77 91 PRO A O 1
ATOM 674 N N . ALA A 1 92 ? 40.188 -9.742 -14.891 1 31.28 92 ALA A N 1
ATOM 675 C CA . ALA A 1 92 ? 39.719 -8.531 -15.547 1 31.28 92 ALA A CA 1
ATOM 676 C C . ALA A 1 92 ? 39.406 -8.789 -17.031 1 31.28 92 ALA A C 1
ATOM 678 O O . ALA A 1 92 ? 38.906 -7.898 -17.734 1 31.28 92 ALA A O 1
ATOM 679 N N . ASP A 1 93 ? 40.031 -9.719 -17.672 1 29.75 93 ASP A N 1
ATOM 680 C CA . ASP A 1 93 ? 40 -9.75 -19.125 1 29.75 93 ASP A CA 1
ATOM 681 C C . ASP A 1 93 ? 38.594 -10.07 -19.625 1 29.75 93 ASP A C 1
ATOM 683 O O . ASP A 1 93 ? 38.312 -9.914 -20.812 1 29.75 93 ASP A O 1
ATOM 687 N N . SER A 1 94 ? 37.969 -11.219 -19.219 1 30.45 94 SER A N 1
ATOM 688 C CA . SER A 1 94 ? 36.812 -11.477 -20.062 1 30.45 94 SER A CA 1
ATOM 689 C C . SER A 1 94 ? 35.625 -10.602 -19.641 1 30.45 94 SER A C 1
ATOM 691 O O . SER A 1 94 ? 35.094 -10.742 -18.531 1 30.45 94 SER A O 1
ATOM 693 N N . ALA A 1 95 ? 35.375 -9.445 -20.141 1 33.09 95 ALA A N 1
ATOM 694 C CA . ALA A 1 95 ? 34.312 -8.445 -20.203 1 33.09 95 ALA A CA 1
ATOM 695 C C . ALA A 1 95 ? 32.938 -9.07 -19.953 1 33.09 95 ALA A C 1
ATOM 697 O O . ALA A 1 95 ? 31.969 -8.359 -19.672 1 33.09 95 ALA A O 1
ATOM 698 N N . GLY A 1 96 ? 32.562 -10.383 -20.172 1 32.91 96 GLY A N 1
ATOM 699 C CA . GLY A 1 96 ? 31.266 -11.07 -20.125 1 32.91 96 GLY A CA 1
ATOM 700 C C . GLY A 1 96 ? 30.781 -11.32 -18.719 1 32.91 96 GLY A C 1
ATOM 701 O O . GLY A 1 96 ? 29.578 -11.539 -18.5 1 32.91 96 GLY A O 1
ATOM 702 N N . GLU A 1 97 ? 31.469 -11.68 -17.703 1 37.53 97 GLU A N 1
ATOM 703 C CA . GLU A 1 97 ? 31.047 -12.172 -16.391 1 37.53 97 GLU A CA 1
ATOM 704 C C . GLU A 1 97 ? 30.531 -11.039 -15.516 1 37.53 97 GLU A C 1
ATOM 706 O O . GLU A 1 97 ? 29.812 -11.281 -14.547 1 37.53 97 GLU A O 1
ATOM 711 N N . THR A 1 98 ? 31.078 -9.875 -15.523 1 39.25 98 THR A N 1
ATOM 712 C CA . THR A 1 98 ? 30.516 -8.75 -14.781 1 39.25 98 THR A CA 1
ATOM 713 C C . THR A 1 98 ? 29.031 -8.586 -15.086 1 39.25 98 THR A C 1
ATOM 715 O O . THR A 1 98 ? 28.297 -8.016 -14.289 1 39.25 98 THR A O 1
ATOM 718 N N . ALA A 1 99 ? 28.75 -9.016 -16.328 1 41.91 99 ALA A N 1
ATOM 719 C CA . ALA A 1 99 ? 27.391 -8.898 -16.844 1 41.91 99 ALA A CA 1
ATOM 720 C C . ALA A 1 99 ? 26.406 -9.719 -16 1 41.91 99 ALA A C 1
ATOM 722 O O . ALA A 1 99 ? 25.234 -9.352 -15.867 1 41.91 99 ALA A O 1
ATOM 723 N N . ASP A 1 100 ? 26.859 -10.859 -15.414 1 45.88 100 ASP A N 1
ATOM 724 C CA . ASP A 1 100 ? 25.953 -11.75 -14.695 1 45.88 100 ASP A CA 1
ATOM 725 C C . ASP A 1 100 ? 25.484 -11.109 -13.398 1 45.88 100 ASP A C 1
ATOM 727 O O . ASP A 1 100 ? 24.359 -11.359 -12.945 1 45.88 100 ASP A O 1
ATOM 731 N N . ILE A 1 101 ? 26.25 -10.195 -12.672 1 49.22 101 ILE A N 1
ATOM 732 C CA . ILE A 1 101 ? 25.984 -9.641 -11.352 1 49.22 101 ILE A CA 1
ATOM 733 C C . ILE A 1 101 ? 24.828 -8.641 -11.438 1 49.22 101 ILE A C 1
ATOM 735 O O . ILE A 1 101 ? 24.188 -8.336 -10.43 1 49.22 101 ILE A O 1
ATOM 739 N N . TYR A 1 102 ? 24.312 -8.414 -12.641 1 65.81 102 TYR A N 1
ATOM 740 C CA . TYR A 1 102 ? 23.281 -7.383 -12.633 1 65.81 102 TYR A CA 1
ATOM 741 C C . TYR A 1 102 ? 22.094 -7.805 -13.477 1 65.81 102 TYR A C 1
ATOM 743 O O . TYR A 1 102 ? 21.375 -6.961 -14.016 1 65.81 102 TYR A O 1
ATOM 751 N N . THR A 1 103 ? 21.984 -9.164 -13.445 1 81.56 103 THR A N 1
ATOM 752 C CA . THR A 1 103 ? 20.797 -9.609 -14.164 1 81.56 103 THR A CA 1
ATOM 753 C C . THR A 1 103 ? 19.531 -9.258 -13.383 1 81.56 103 THR A C 1
ATOM 755 O O . THR A 1 103 ? 19.594 -8.945 -12.188 1 81.56 103 THR A O 1
ATOM 758 N N . PRO A 1 104 ? 18.422 -9.312 -14.039 1 85.56 104 PRO A N 1
ATOM 759 C CA . PRO A 1 104 ? 17.156 -8.961 -13.375 1 85.56 104 PRO A CA 1
ATOM 760 C C . PRO A 1 104 ? 16.891 -9.805 -12.125 1 85.56 104 PRO A C 1
ATOM 762 O O . PRO A 1 104 ? 16.531 -9.266 -11.078 1 85.56 104 PRO A O 1
ATOM 765 N N . LEU A 1 105 ? 17.172 -11.039 -12.195 1 92.69 105 LEU A N 1
ATOM 766 C CA . LEU A 1 105 ? 16.906 -11.891 -11.047 1 92.69 105 LEU A CA 1
ATOM 767 C C . LEU A 1 105 ? 17.875 -11.57 -9.906 1 92.69 105 LEU A C 1
ATOM 769 O O . LEU A 1 105 ? 17.5 -11.617 -8.734 1 92.69 105 LEU A O 1
ATOM 773 N N . SER A 1 106 ? 19.141 -11.336 -10.281 1 90.25 106 SER A N 1
ATOM 774 C CA . SER A 1 106 ? 20.141 -10.992 -9.266 1 90.25 106 SER A CA 1
ATOM 775 C C . SER A 1 106 ? 19.734 -9.727 -8.508 1 90.25 106 SER A C 1
ATOM 777 O O . SER A 1 106 ? 19.828 -9.672 -7.281 1 90.25 106 SER A O 1
ATOM 779 N N . LEU A 1 107 ? 19.234 -8.797 -9.227 1 84.94 107 LEU A N 1
ATOM 780 C CA . LEU A 1 107 ? 18.844 -7.531 -8.617 1 84.94 107 LEU A CA 1
ATOM 781 C C . LEU A 1 107 ? 17.578 -7.699 -7.789 1 84.94 107 LEU A C 1
ATOM 783 O O . LEU A 1 107 ? 17.469 -7.145 -6.691 1 84.94 107 LEU A O 1
ATOM 787 N N . MET A 1 108 ? 16.703 -8.461 -8.211 1 92.19 108 MET A N 1
ATOM 788 C CA . MET A 1 108 ? 15.398 -8.617 -7.562 1 92.19 108 MET A CA 1
ATOM 789 C C . MET A 1 108 ? 15.523 -9.422 -6.277 1 92.19 108 MET A C 1
ATOM 791 O O . MET A 1 108 ? 14.797 -9.18 -5.312 1 92.19 108 MET A O 1
ATOM 795 N N . TYR A 1 109 ? 16.516 -10.328 -6.254 1 94.75 109 TYR A N 1
ATOM 796 C CA . TYR A 1 109 ? 16.516 -11.273 -5.148 1 94.75 109 TYR A CA 1
ATOM 797 C C . TYR A 1 109 ? 17.891 -11.375 -4.508 1 94.75 109 TYR A C 1
ATOM 799 O O . TYR A 1 109 ? 18.172 -12.305 -3.748 1 94.75 109 TYR A O 1
ATOM 807 N N . ASP A 1 110 ? 18.766 -10.461 -4.844 1 90.94 110 ASP A N 1
ATOM 808 C CA . ASP A 1 110 ? 20.109 -10.414 -4.273 1 90.94 110 ASP A CA 1
ATOM 809 C C . ASP A 1 110 ? 20.844 -11.734 -4.473 1 90.94 110 ASP A C 1
ATOM 811 O O . ASP A 1 110 ? 21.391 -12.297 -3.52 1 90.94 110 ASP A O 1
ATOM 815 N N . LEU A 1 111 ? 20.875 -12.188 -5.645 1 90.56 111 LEU A N 1
ATOM 816 C CA . LEU A 1 111 ? 21.391 -13.539 -5.855 1 90.56 111 LEU A CA 1
ATOM 817 C C . LEU A 1 111 ? 22.906 -13.539 -5.82 1 90.56 111 LEU A C 1
ATOM 819 O O . LEU A 1 111 ? 23.531 -14.531 -5.41 1 90.56 111 LEU A O 1
ATOM 823 N N . ASP A 1 112 ? 23.531 -12.469 -6.258 1 84.31 112 ASP A N 1
ATOM 824 C CA . ASP A 1 112 ? 25 -12.453 -6.359 1 84.31 112 ASP A CA 1
ATOM 825 C C . ASP A 1 112 ? 25.609 -11.703 -5.18 1 84.31 112 ASP A C 1
ATOM 827 O O . ASP A 1 112 ? 26.719 -12.039 -4.738 1 84.31 112 ASP A O 1
ATOM 831 N N . LYS A 1 113 ? 24.922 -10.648 -4.805 1 82.06 113 LYS A N 1
ATOM 832 C CA . LYS A 1 113 ? 25.359 -9.852 -3.664 1 82.06 113 LYS A CA 1
ATOM 833 C C . LYS A 1 113 ? 24.156 -9.32 -2.879 1 82.06 113 LYS A C 1
ATOM 835 O O . LYS A 1 113 ? 23.141 -8.961 -3.465 1 82.06 113 LYS A O 1
ATOM 840 N N . ASN A 1 114 ? 24.375 -9.297 -1.604 1 84.88 114 ASN A N 1
ATOM 841 C CA . ASN A 1 114 ? 23.344 -8.688 -0.781 1 84.88 114 ASN A CA 1
ATOM 842 C C . ASN A 1 114 ? 23.219 -7.195 -1.05 1 84.88 114 ASN A C 1
ATOM 844 O O . ASN A 1 114 ? 24.219 -6.508 -1.24 1 84.88 114 ASN A O 1
ATOM 848 N N . ASP A 1 115 ? 22.062 -6.77 -1.05 1 82.25 115 ASP A N 1
ATOM 849 C CA . ASP A 1 115 ? 21.797 -5.348 -1.231 1 82.25 115 ASP A CA 1
ATOM 850 C C . ASP A 1 115 ? 22.344 -4.535 -0.061 1 82.25 115 ASP A C 1
ATOM 852 O O . ASP A 1 115 ? 22.234 -4.941 1.096 1 82.25 115 ASP A O 1
ATOM 856 N N . LEU A 1 116 ? 22.812 -3.441 -0.371 1 68.62 116 LEU A N 1
ATOM 857 C CA . LEU A 1 116 ? 23.453 -2.598 0.634 1 68.62 116 LEU A CA 1
ATOM 858 C C . LEU A 1 116 ? 22.422 -2.023 1.597 1 68.62 116 LEU A C 1
ATOM 860 O O . LEU A 1 116 ? 22.75 -1.625 2.713 1 68.62 116 LEU A O 1
ATOM 864 N N . ARG A 1 117 ? 21.219 -1.931 1.255 1 71.44 117 ARG A N 1
ATOM 865 C CA . ARG A 1 117 ? 20.156 -1.405 2.119 1 71.44 117 ARG A CA 1
ATOM 866 C C . ARG A 1 117 ? 19.938 -2.314 3.322 1 71.44 117 ARG A C 1
ATOM 868 O O . ARG A 1 117 ? 19.375 -1.889 4.332 1 71.44 117 ARG A O 1
ATOM 875 N N . GLY A 1 118 ? 20.391 -3.564 3.094 1 79.69 118 GLY A N 1
ATOM 876 C CA . GLY A 1 118 ? 20.297 -4.504 4.199 1 79.69 118 GLY A CA 1
ATOM 877 C C . GLY A 1 118 ? 18.922 -5.102 4.371 1 79.69 118 GLY A C 1
ATOM 878 O O . GLY A 1 118 ? 18.234 -5.379 3.389 1 79.69 118 GLY A O 1
ATOM 879 N N . LEU A 1 119 ? 18.625 -5.398 5.656 1 86.31 119 LEU A N 1
ATOM 880 C CA . LEU A 1 119 ? 17.406 -6.117 5.996 1 86.31 119 LEU A CA 1
ATOM 881 C C . LEU A 1 119 ? 16.281 -5.141 6.328 1 86.31 119 LEU A C 1
ATOM 883 O O . LEU A 1 119 ? 16.531 -4.008 6.734 1 86.31 119 LEU A O 1
ATOM 887 N N . LEU A 1 120 ? 15.094 -5.582 6.023 1 85.75 120 LEU A N 1
ATOM 888 C CA . LEU A 1 120 ? 13.883 -4.934 6.512 1 85.75 120 LEU A CA 1
ATOM 889 C C . LEU A 1 120 ? 13.688 -3.576 5.844 1 85.75 120 LEU A C 1
ATOM 891 O O . LEU A 1 120 ? 13.281 -2.609 6.496 1 85.75 120 LEU A O 1
ATOM 895 N N . GLY A 1 121 ? 14.117 -3.439 4.645 1 81.94 121 GLY A N 1
ATOM 896 C CA . GLY A 1 121 ? 13.773 -2.35 3.744 1 81.94 121 GLY A CA 1
ATOM 897 C C . GLY A 1 121 ? 12.648 -2.695 2.791 1 81.94 121 GLY A C 1
ATOM 898 O O . GLY A 1 121 ? 12.305 -3.867 2.621 1 81.94 121 GLY A O 1
ATOM 899 N N . VAL A 1 122 ? 12.023 -1.662 2.26 1 83.62 122 VAL A N 1
ATOM 900 C CA . VAL A 1 122 ? 10.938 -1.878 1.311 1 83.62 122 VAL A CA 1
ATOM 901 C C . VAL A 1 122 ? 11.5 -1.96 -0.108 1 83.62 122 VAL A C 1
ATOM 903 O O . VAL A 1 122 ? 12.203 -1.056 -0.554 1 83.62 122 VAL A O 1
ATOM 906 N N . ARG A 1 123 ? 11.227 -3.047 -0.792 1 88.62 123 ARG A N 1
ATOM 907 C CA . ARG A 1 123 ? 11.688 -3.307 -2.15 1 88.62 123 ARG A CA 1
ATOM 908 C C . ARG A 1 123 ? 10.523 -3.68 -3.062 1 88.62 123 ARG A C 1
ATOM 910 O O . ARG A 1 123 ? 9.477 -4.117 -2.59 1 88.62 123 ARG A O 1
ATOM 917 N N . GLU A 1 124 ? 10.781 -3.521 -4.352 1 90.5 124 GLU A N 1
ATOM 918 C CA . GLU A 1 124 ? 9.758 -3.916 -5.32 1 90.5 124 GLU A CA 1
ATOM 919 C C . GLU A 1 124 ? 9.547 -5.426 -5.309 1 90.5 124 GLU A C 1
ATOM 921 O O . GLU A 1 124 ? 10.492 -6.191 -5.121 1 90.5 124 GLU A O 1
ATOM 926 N N . HIS A 1 125 ? 8.367 -5.918 -5.535 1 95.38 125 HIS A N 1
ATOM 927 C CA . HIS A 1 125 ? 7.984 -7.324 -5.594 1 95.38 125 HIS A CA 1
ATOM 928 C C . HIS A 1 125 ? 7.23 -7.633 -6.883 1 95.38 125 HIS A C 1
ATOM 930 O O . HIS A 1 125 ? 7.848 -7.945 -7.906 1 95.38 125 HIS A O 1
ATOM 936 N N . ASN A 1 126 ? 5.988 -7.406 -6.969 1 95.44 126 ASN A N 1
ATOM 937 C CA . ASN A 1 126 ? 5.203 -7.355 -8.203 1 95.44 126 ASN A CA 1
ATOM 938 C C . ASN A 1 126 ? 4.988 -5.918 -8.664 1 95.44 126 ASN A C 1
ATOM 940 O O . ASN A 1 126 ? 5.258 -4.973 -7.922 1 95.44 126 ASN A O 1
ATOM 944 N N . PRO A 1 127 ? 4.637 -5.762 -9.945 1 93.75 127 PRO A N 1
ATOM 945 C CA . PRO A 1 127 ? 4.492 -4.391 -10.445 1 93.75 127 PRO A CA 1
ATOM 946 C C . PRO A 1 127 ? 3.537 -3.553 -9.602 1 93.75 127 PRO A C 1
ATOM 948 O O . PRO A 1 127 ? 2.486 -4.043 -9.18 1 93.75 127 PRO A O 1
ATOM 951 N N . MET A 1 128 ? 3.986 -2.389 -9.258 1 92.25 128 MET A N 1
ATOM 952 C CA . MET A 1 128 ? 3.102 -1.377 -8.688 1 92.25 128 MET A CA 1
ATOM 953 C C . MET A 1 128 ? 2.582 -0.437 -9.766 1 92.25 128 MET A C 1
ATOM 955 O O . MET A 1 128 ? 3.359 0.087 -10.57 1 92.25 128 MET A O 1
ATOM 959 N N . TYR A 1 129 ? 1.243 -0.22 -9.82 1 94.5 129 TYR A N 1
ATOM 960 C CA . TYR A 1 129 ? 0.709 0.622 -10.883 1 94.5 129 TYR A CA 1
ATOM 961 C C . TYR A 1 129 ? -0.639 1.211 -10.492 1 94.5 129 TYR A C 1
ATOM 963 O O . TYR A 1 129 ? -1.319 0.684 -9.602 1 94.5 129 TYR A O 1
ATOM 971 N N . LEU A 1 130 ? -0.929 2.264 -11.055 1 94.12 130 LEU A N 1
ATOM 972 C CA . LEU A 1 130 ? -2.268 2.84 -11.141 1 94.12 130 LEU A CA 1
ATOM 973 C C . LEU A 1 130 ? -2.775 2.824 -12.578 1 94.12 130 LEU A C 1
ATOM 975 O O . LEU A 1 130 ? -2.113 3.346 -13.484 1 94.12 130 LEU A O 1
ATOM 979 N N . MET A 1 131 ? -3.904 2.172 -12.758 1 97.31 131 MET A N 1
ATOM 980 C CA . MET A 1 131 ? -4.512 2.066 -14.086 1 97.31 131 MET A CA 1
ATOM 981 C C . MET A 1 131 ? -5.863 2.77 -14.117 1 97.31 131 MET A C 1
ATOM 983 O O . MET A 1 131 ? -6.898 2.146 -13.859 1 97.31 131 MET A O 1
ATOM 987 N N . PRO A 1 132 ? -5.816 3.998 -14.539 1 96.31 132 PRO A N 1
ATOM 988 C CA . PRO A 1 132 ? -7.055 4.773 -14.516 1 96.31 132 PRO A CA 1
ATOM 989 C C . PRO A 1 132 ? -8.117 4.211 -15.461 1 96.31 132 PRO A C 1
ATOM 991 O O . PRO A 1 132 ? -9.32 4.402 -15.227 1 96.31 132 PRO A O 1
ATOM 994 N N . PHE A 1 133 ? -7.648 3.525 -16.484 1 97.56 133 PHE A N 1
ATOM 995 C CA . PHE A 1 133 ? -8.625 2.99 -17.422 1 97.56 133 PHE A CA 1
ATOM 996 C C . PHE A 1 133 ? -8.383 1.506 -17.672 1 97.56 133 PHE A C 1
ATOM 998 O O . PHE A 1 133 ? -7.34 1.116 -18.188 1 97.56 133 PHE A O 1
ATOM 1005 N N . TRP A 1 134 ? -9.242 0.694 -17.312 1 98.31 134 TRP A N 1
ATOM 1006 C CA . TRP A 1 134 ? -9.352 -0.733 -17.594 1 98.31 134 TRP A CA 1
ATOM 1007 C C . TRP A 1 134 ? -10.719 -1.069 -18.172 1 98.31 134 TRP A C 1
ATOM 1009 O O . TRP A 1 134 ? -11.758 -0.734 -17.594 1 98.31 134 TRP A O 1
ATOM 1019 N N . TYR A 1 135 ? -10.719 -1.68 -19.297 1 98.62 135 TYR A N 1
ATOM 1020 C CA . TYR A 1 135 ? -11.969 -2.088 -19.938 1 98.62 135 TYR A CA 1
ATOM 1021 C C . TYR A 1 135 ? -12.141 -3.6 -19.875 1 98.62 135 TYR A C 1
ATOM 1023 O O . TYR A 1 135 ? -11.266 -4.352 -20.312 1 98.62 135 TYR A O 1
ATOM 1031 N N . ASN A 1 136 ? -13.219 -4.027 -19.328 1 98 136 ASN A N 1
ATOM 1032 C CA . ASN A 1 136 ? -13.602 -5.43 -19.25 1 98 136 ASN A CA 1
ATOM 1033 C C . ASN A 1 136 ? -14.773 -5.738 -20.188 1 98 136 ASN A C 1
ATOM 1035 O O . ASN A 1 136 ? -15.859 -5.195 -20.016 1 98 136 ASN A O 1
ATOM 1039 N N . ASN A 1 137 ? -14.602 -6.688 -21.047 1 97.44 137 ASN A N 1
ATOM 1040 C CA . ASN A 1 137 ? -15.625 -6.957 -22.062 1 97.44 137 ASN A CA 1
ATOM 1041 C C . ASN A 1 137 ? -16.719 -7.883 -21.516 1 97.44 137 ASN A C 1
ATOM 1043 O O . ASN A 1 137 ? -17.797 -7.984 -22.094 1 97.44 137 ASN A O 1
ATOM 1047 N N . SER A 1 138 ? -16.453 -8.578 -20.5 1 97.69 138 SER A N 1
ATOM 1048 C CA . SER A 1 138 ? -17.406 -9.508 -19.906 1 97.69 138 SER A CA 1
ATOM 1049 C C . SER A 1 138 ? -17.359 -9.438 -18.375 1 97.69 138 SER A C 1
ATOM 1051 O O . SER A 1 138 ? -16.953 -10.383 -17.719 1 97.69 138 SER A O 1
ATOM 1053 N N . PRO A 1 139 ? -17.891 -8.359 -17.828 1 97.44 139 PRO A N 1
ATOM 1054 C CA . PRO A 1 139 ? -17.875 -8.234 -16.375 1 97.44 139 PRO A CA 1
ATOM 1055 C C . PRO A 1 139 ? -18.688 -9.32 -15.672 1 97.44 139 PRO A C 1
ATOM 1057 O O . PRO A 1 139 ? -19.656 -9.82 -16.234 1 97.44 139 PRO A O 1
ATOM 1060 N N . ASN A 1 140 ? -18.281 -9.734 -14.523 1 98.06 140 ASN A N 1
ATOM 1061 C CA . ASN A 1 140 ? -19.031 -10.672 -13.688 1 98.06 140 ASN A CA 1
ATOM 1062 C C . ASN A 1 140 ? -20.109 -9.969 -12.883 1 98.06 140 ASN A C 1
ATOM 1064 O O . ASN A 1 140 ? -19.859 -9.477 -11.781 1 98.06 140 ASN A O 1
ATOM 1068 N N . TYR A 1 141 ? -21.344 -10 -13.328 1 97.75 141 TYR A N 1
ATOM 1069 C CA . TYR A 1 141 ? -22.422 -9.242 -12.719 1 97.75 141 TYR A CA 1
ATOM 1070 C C . TYR A 1 141 ? -23.031 -10 -11.547 1 97.75 141 TYR A C 1
ATOM 1072 O O . TYR A 1 141 ? -23.812 -9.438 -10.781 1 97.75 141 TYR A O 1
ATOM 1080 N N . ALA A 1 142 ? -22.688 -11.242 -11.414 1 97.69 142 ALA A N 1
ATOM 1081 C CA . ALA A 1 142 ? -23.25 -12.078 -10.359 1 97.69 142 ALA A CA 1
ATOM 1082 C C . ALA A 1 142 ? -22.219 -13.102 -9.867 1 97.69 142 ALA A C 1
ATOM 1084 O O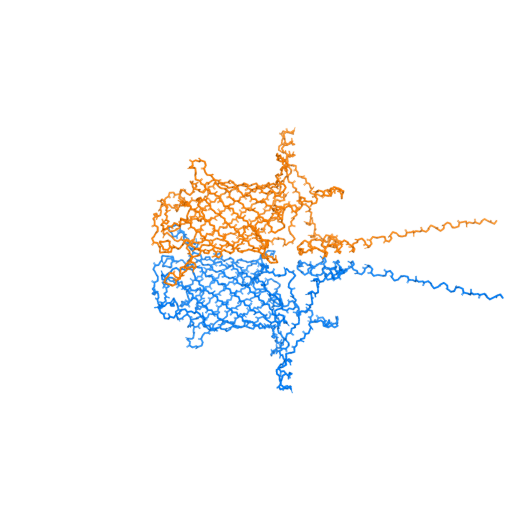 . ALA A 1 142 ? -22.422 -14.305 -10.008 1 97.69 142 ALA A O 1
ATOM 1085 N N . PRO A 1 143 ? -21.219 -12.625 -9.18 1 98 143 PRO A N 1
ATOM 1086 C CA . PRO A 1 143 ? -20.219 -13.57 -8.68 1 98 143 PRO A CA 1
ATOM 1087 C C . PRO A 1 143 ? -20.828 -14.664 -7.797 1 98 143 PRO A C 1
ATOM 1089 O O . PRO A 1 143 ? -21.75 -14.391 -7.031 1 98 143 PRO A O 1
ATOM 1092 N N . SER A 1 144 ? -20.25 -15.906 -7.949 1 97.75 144 SER A N 1
ATOM 1093 C CA . SER A 1 144 ? -20.781 -17.047 -7.207 1 97.75 144 SER A CA 1
ATOM 1094 C C . SER A 1 144 ? -19.688 -18.078 -6.93 1 97.75 144 SER A C 1
ATOM 1096 O O . SER A 1 144 ? -18.625 -18.031 -7.543 1 97.75 144 SER A O 1
ATOM 1098 N N . SER A 1 145 ? -19.922 -18.891 -5.973 1 96.31 145 SER A N 1
ATOM 1099 C CA . SER A 1 145 ? -19.125 -20.078 -5.699 1 96.31 145 SER A CA 1
ATOM 1100 C C . SER A 1 145 ? -20 -21.25 -5.266 1 96.31 145 SER A C 1
ATOM 1102 O O . SER A 1 145 ? -21.156 -21.047 -4.883 1 96.31 145 SER A O 1
ATOM 1104 N N . PRO A 1 146 ? -19.5 -22.422 -5.316 1 96.06 146 PRO A N 1
ATOM 1105 C CA . PRO A 1 146 ? -20.312 -23.594 -5 1 96.06 146 PRO A CA 1
ATOM 1106 C C . PRO A 1 146 ? -20.844 -23.578 -3.566 1 96.06 146 PRO A C 1
ATOM 1108 O O . PRO A 1 146 ? -21.953 -24.062 -3.307 1 96.06 146 PRO A O 1
ATOM 1111 N N . THR A 1 147 ? -20.125 -22.922 -2.691 1 94.56 147 THR A N 1
ATOM 1112 C CA . THR A 1 147 ? -20.5 -23.047 -1.286 1 94.56 147 THR A CA 1
ATOM 1113 C C . THR A 1 147 ? -21.172 -21.766 -0.792 1 94.56 147 THR A C 1
ATOM 1115 O O . THR A 1 147 ? -21.766 -21.734 0.282 1 94.56 147 THR A O 1
ATOM 1118 N N . ARG A 1 148 ? -21.141 -20.688 -1.552 1 93.69 148 ARG A N 1
ATOM 1119 C CA . ARG A 1 148 ? -21.625 -19.406 -1.052 1 93.69 148 ARG A CA 1
ATOM 1120 C C . ARG A 1 148 ? -22.797 -18.891 -1.892 1 93.69 148 ARG A C 1
ATOM 1122 O O . ARG A 1 148 ? -23.406 -17.875 -1.553 1 93.69 148 ARG A O 1
ATOM 1129 N N . GLY A 1 149 ? -23.094 -19.547 -2.934 1 95.56 149 GLY A N 1
ATOM 1130 C CA . GLY A 1 149 ? -24.125 -19.062 -3.828 1 95.56 149 GLY A CA 1
ATOM 1131 C C . GLY A 1 149 ? -23.75 -17.812 -4.582 1 95.56 149 GLY A C 1
ATOM 1132 O O . GLY A 1 149 ? -22.578 -17.578 -4.852 1 95.56 149 GLY A O 1
ATOM 1133 N N . THR A 1 150 ? -24.812 -17.016 -4.957 1 96.69 150 THR A N 1
ATOM 1134 C CA . THR A 1 150 ? -24.609 -15.844 -5.801 1 96.69 150 THR A CA 1
ATOM 1135 C C . THR A 1 150 ? -24.844 -14.562 -5.008 1 96.69 150 THR A C 1
ATOM 1137 O O . THR A 1 150 ? -25.781 -14.477 -4.211 1 96.69 150 THR A O 1
ATOM 1140 N N . THR A 1 151 ? -23.953 -13.602 -5.211 1 94.75 151 THR A N 1
ATOM 1141 C CA . THR A 1 151 ? -24.172 -12.312 -4.574 1 94.75 151 THR A CA 1
ATOM 1142 C C . THR A 1 151 ? -25.047 -11.414 -5.457 1 94.75 151 THR A C 1
ATOM 1144 O O . THR A 1 151 ? -24.938 -11.453 -6.688 1 94.75 151 THR A O 1
ATOM 1147 N N . VAL A 1 152 ? -25.844 -10.539 -4.824 1 91.19 152 VAL A N 1
ATOM 1148 C CA . VAL A 1 152 ? -26.734 -9.641 -5.551 1 91.19 152 VAL A CA 1
ATOM 1149 C C . VAL A 1 152 ? -26.391 -8.195 -5.223 1 91.19 152 VAL A C 1
ATOM 1151 O O . VAL A 1 152 ? -27.219 -7.297 -5.383 1 91.19 152 VAL A O 1
ATOM 1154 N N . GLN A 1 153 ? -25.203 -7.953 -4.844 1 91.38 153 GLN A N 1
ATOM 1155 C CA . GLN A 1 153 ? -24.797 -6.598 -4.488 1 91.38 153 GLN A CA 1
ATOM 1156 C C . GLN A 1 153 ? -24.719 -5.703 -5.727 1 91.38 153 GLN A C 1
ATOM 1158 O O . GLN A 1 153 ? -24.25 -6.133 -6.777 1 91.38 153 GLN A O 1
ATOM 1163 N N . GLU A 1 154 ? -25.094 -4.504 -5.57 1 91.56 154 GLU A N 1
ATOM 1164 C CA . GLU A 1 154 ? -25.156 -3.547 -6.672 1 91.56 154 GLU A CA 1
ATOM 1165 C C . GLU A 1 154 ? -23.781 -3.279 -7.258 1 91.56 154 GLU A C 1
ATOM 1167 O O . GLU A 1 154 ? -23.641 -3.031 -8.453 1 91.56 154 GLU A O 1
ATOM 1172 N N . LYS A 1 155 ? -22.828 -3.369 -6.441 1 92.69 155 LYS A N 1
ATOM 1173 C CA . LYS A 1 155 ? -21.484 -3.066 -6.918 1 92.69 155 LYS A CA 1
ATOM 1174 C C . LYS A 1 155 ? -21.031 -4.066 -7.98 1 92.69 155 LYS A C 1
ATOM 1176 O O . LYS A 1 155 ? -20.109 -3.795 -8.742 1 92.69 155 LYS A O 1
ATOM 1181 N N . PHE A 1 156 ? -21.672 -5.16 -7.977 1 96.06 156 PHE A N 1
ATOM 1182 C CA . PHE A 1 156 ? -21.422 -6.141 -9.023 1 96.06 156 PHE A CA 1
ATOM 1183 C C . PHE A 1 156 ? -22.484 -6.062 -10.109 1 96.06 156 PHE A C 1
ATOM 1185 O O . PHE A 1 156 ? -22.156 -5.91 -11.297 1 96.06 156 PHE A O 1
ATOM 1192 N N . GLY A 1 157 ? -23.766 -6.066 -9.742 1 95.88 157 GLY A N 1
ATOM 1193 C CA . GLY A 1 157 ? -24.875 -6.117 -10.68 1 95.88 157 GLY A CA 1
ATOM 1194 C C . GLY A 1 157 ? -24.969 -4.887 -11.57 1 95.88 157 GLY A C 1
ATOM 1195 O O . GLY A 1 157 ? -25.531 -4.941 -12.664 1 95.88 157 GLY A O 1
ATOM 1196 N N . GLN A 1 158 ? -24.406 -3.793 -11.125 1 94.88 158 GLN A N 1
ATOM 1197 C CA . GLN A 1 158 ? -24.484 -2.547 -11.875 1 94.88 158 GLN A CA 1
ATOM 1198 C C . GLN A 1 158 ? -23.094 -1.996 -12.195 1 94.88 158 GLN A C 1
ATOM 1200 O O . GLN A 1 158 ? -22.938 -0.788 -12.367 1 94.88 158 GLN A O 1
ATOM 1205 N N . GLN A 1 159 ? -22.156 -2.879 -12.203 1 95.44 159 GLN A N 1
ATOM 1206 C CA . GLN A 1 159 ? -20.812 -2.412 -12.5 1 95.44 159 GLN A CA 1
ATOM 1207 C C . GLN A 1 159 ? -20.688 -1.962 -13.953 1 95.44 159 GLN A C 1
ATOM 1209 O O . GLN A 1 159 ? -21.391 -2.484 -14.828 1 95.44 159 GLN A O 1
ATOM 1214 N N . LYS A 1 160 ? -19.875 -1.009 -14.227 1 96.62 160 LYS A N 1
ATOM 1215 C CA . LYS A 1 160 ? -19.516 -0.565 -15.57 1 96.62 160 LYS A CA 1
ATOM 1216 C C . LYS A 1 160 ? -18.344 -1.369 -16.125 1 96.62 160 LYS A C 1
ATOM 1218 O O . LYS A 1 160 ? -17.578 -1.951 -15.367 1 96.62 160 LYS A O 1
ATOM 1223 N N . ARG A 1 161 ? -18.219 -1.387 -17.391 1 97.69 161 ARG A N 1
ATOM 1224 C CA . ARG A 1 161 ? -17.125 -2.098 -18.047 1 97.69 161 ARG A CA 1
ATOM 1225 C C . ARG A 1 161 ? -15.805 -1.382 -17.844 1 97.69 161 ARG A C 1
ATOM 1227 O O . ARG A 1 161 ? -14.742 -2.012 -17.844 1 97.69 161 ARG A O 1
ATOM 1234 N N . ALA A 1 162 ? -15.883 -0.13 -17.688 1 97.38 162 ALA A N 1
ATOM 1235 C CA . ALA A 1 162 ? -14.688 0.668 -17.406 1 97.38 162 ALA A CA 1
ATOM 1236 C C . ALA A 1 162 ? -14.469 0.812 -15.906 1 97.38 162 ALA A C 1
ATOM 1238 O O . ALA A 1 162 ? -15.406 1.101 -15.156 1 97.38 162 ALA A O 1
ATOM 1239 N N . GLU A 1 163 ? -13.289 0.551 -15.5 1 97.12 163 GLU A N 1
ATOM 1240 C CA . GLU A 1 163 ? -12.953 0.761 -14.094 1 97.12 163 GLU A CA 1
ATOM 1241 C C . GLU A 1 163 ? -11.484 1.138 -13.922 1 97.12 163 GLU A C 1
ATOM 1243 O O . GLU A 1 163 ? -10.734 1.183 -14.898 1 97.12 163 GLU A O 1
ATOM 1248 N N . THR A 1 164 ? -11.156 1.558 -12.781 1 97.12 164 THR A N 1
ATOM 1249 C CA . THR A 1 164 ? -9.781 1.839 -12.398 1 97.12 164 THR A CA 1
ATOM 1250 C C . THR A 1 164 ? -9.195 0.685 -11.594 1 97.12 164 THR A C 1
ATOM 1252 O O . THR A 1 164 ? -9.883 0.102 -10.75 1 97.12 164 THR A O 1
ATOM 1255 N N . LYS A 1 165 ? -7.914 0.392 -11.867 1 97.31 165 LYS A N 1
ATOM 1256 C CA . LYS A 1 165 ? -7.215 -0.645 -11.117 1 97.31 165 LYS A CA 1
ATOM 1257 C C . LYS A 1 165 ? -5.965 -0.086 -10.445 1 97.31 165 LYS A C 1
ATOM 1259 O O . LYS A 1 165 ? -5.289 0.784 -11 1 97.31 165 LYS A O 1
ATOM 1264 N N . LEU A 1 166 ? -5.754 -0.622 -9.312 1 95.31 166 LEU A N 1
ATOM 1265 C CA . LEU A 1 166 ? -4.535 -0.285 -8.578 1 95.31 166 LEU A CA 1
ATOM 1266 C C . LEU A 1 166 ? -3.885 -1.536 -8 1 95.31 166 LEU A C 1
ATOM 1268 O O . LEU A 1 166 ? -4.574 -2.432 -7.512 1 95.31 166 LEU A O 1
ATOM 1272 N N . GLN A 1 167 ? -2.543 -1.549 -8.07 1 96.06 167 GLN A N 1
ATOM 1273 C CA . GLN A 1 167 ? -1.78 -2.602 -7.41 1 96.06 167 GLN A CA 1
ATOM 1274 C C . GLN A 1 167 ? -0.619 -2.02 -6.609 1 96.06 167 GLN A C 1
ATOM 1276 O O . GLN A 1 167 ? 0.198 -1.269 -7.148 1 96.06 167 GLN A O 1
ATOM 1281 N N . VAL A 1 168 ? -0.656 -2.314 -5.395 1 92.81 168 VAL A N 1
ATOM 1282 C CA . VAL A 1 168 ? 0.467 -2.021 -4.512 1 92.81 168 VAL A CA 1
ATOM 1283 C C . VAL A 1 168 ? 1.185 -3.316 -4.141 1 92.81 168 VAL A C 1
ATOM 1285 O O . VAL A 1 168 ? 0.55 -4.285 -3.717 1 92.81 168 VAL A O 1
ATOM 1288 N N . SER A 1 169 ? 2.508 -3.299 -4.289 1 95.5 169 SER A N 1
ATOM 1289 C CA . SER A 1 169 ? 3.256 -4.527 -4.051 1 95.5 169 SER A CA 1
ATOM 1290 C C . SER A 1 169 ? 4.676 -4.23 -3.586 1 95.5 169 SER A C 1
ATOM 1292 O O . SER A 1 169 ? 5.379 -3.418 -4.195 1 95.5 169 SER A O 1
ATOM 1294 N N . PHE A 1 170 ? 5.07 -4.91 -2.541 1 91.56 170 PHE A N 1
ATOM 1295 C CA . PHE A 1 170 ? 6.426 -4.746 -2.029 1 91.56 170 PHE A CA 1
ATOM 1296 C C . PHE A 1 170 ? 6.891 -6.012 -1.313 1 91.56 170 PHE A C 1
ATOM 1298 O O . PHE A 1 170 ? 6.078 -6.867 -0.961 1 91.56 170 PHE A O 1
ATOM 1305 N N . LYS A 1 171 ? 8.195 -6.07 -1.164 1 94.31 171 LYS A N 1
ATOM 1306 C CA . LYS A 1 171 ? 8.766 -7.125 -0.336 1 94.31 171 LYS A CA 1
ATOM 1307 C C . LYS A 1 171 ? 9.883 -6.578 0.555 1 94.31 171 LYS A C 1
ATOM 1309 O O . LYS A 1 171 ? 10.398 -5.484 0.314 1 94.31 171 LYS A O 1
ATOM 1314 N N . SER A 1 172 ? 10.164 -7.332 1.551 1 91.5 172 SER A N 1
ATOM 1315 C CA . SER A 1 172 ? 11.25 -7.031 2.479 1 91.5 172 SER A CA 1
ATOM 1316 C C . SER A 1 172 ? 12.039 -8.289 2.836 1 91.5 172 SER A C 1
ATOM 1318 O O . SER A 1 172 ? 11.453 -9.336 3.107 1 91.5 172 SER A O 1
ATOM 1320 N N . LYS A 1 173 ? 13.289 -8.109 2.77 1 93.81 173 LYS A N 1
ATOM 1321 C CA . LYS A 1 173 ? 14.133 -9.211 3.232 1 93.81 173 LYS A CA 1
ATOM 1322 C C . LYS A 1 173 ? 14.18 -9.258 4.758 1 93.81 173 LYS A C 1
ATOM 1324 O O . LYS A 1 173 ? 14.609 -8.297 5.402 1 93.81 173 LYS A O 1
ATOM 1329 N N . ILE A 1 174 ? 13.836 -10.383 5.312 1 92.12 174 ILE A N 1
ATOM 1330 C CA . ILE A 1 174 ? 13.695 -10.508 6.762 1 92.12 174 ILE A CA 1
ATOM 1331 C C . ILE A 1 174 ? 14.969 -11.125 7.348 1 92.12 174 ILE A C 1
ATOM 1333 O O . ILE A 1 174 ? 15.32 -10.852 8.5 1 92.12 174 ILE A O 1
ATOM 1337 N N . ALA A 1 175 ? 15.578 -11.977 6.602 1 91.5 175 ALA A N 1
ATOM 1338 C CA . ALA A 1 175 ? 16.812 -12.641 7.004 1 91.5 175 ALA A CA 1
ATOM 1339 C C . ALA A 1 175 ? 17.672 -12.984 5.789 1 91.5 175 ALA A C 1
ATOM 1341 O O . ALA A 1 175 ? 17.141 -13.203 4.695 1 91.5 175 ALA A O 1
ATOM 1342 N N . GLU A 1 176 ? 18.953 -12.953 5.996 1 90.94 176 GLU A N 1
ATOM 1343 C CA . GLU A 1 176 ? 19.828 -13.242 4.875 1 90.94 176 GLU A CA 1
ATOM 1344 C C . GLU A 1 176 ? 20.891 -14.266 5.266 1 90.94 176 GLU A C 1
ATOM 1346 O O . GLU A 1 176 ? 21.234 -14.406 6.445 1 90.94 176 GLU A O 1
ATOM 1351 N N . ASN A 1 177 ? 21.359 -14.953 4.223 1 88 177 ASN A N 1
ATOM 1352 C CA . ASN A 1 177 ? 22.422 -15.938 4.379 1 88 177 ASN A CA 1
ATOM 1353 C C . ASN A 1 177 ? 22.047 -17.016 5.387 1 88 177 ASN A C 1
ATOM 1355 O O . ASN A 1 177 ? 22.812 -17.312 6.309 1 88 177 ASN A O 1
ATOM 1359 N N . LEU A 1 178 ? 20.969 -17.531 5.152 1 87.06 178 LEU A N 1
ATOM 1360 C CA . LEU A 1 178 ? 20.453 -18.547 6.07 1 87.06 178 LEU A CA 1
ATOM 1361 C C . LEU A 1 178 ? 21.078 -19.906 5.785 1 87.06 178 LEU A C 1
ATOM 1363 O O . LEU A 1 178 ? 21.531 -20.156 4.664 1 87.06 178 LEU A O 1
ATOM 1367 N N . PHE A 1 179 ? 21.156 -20.734 6.812 1 82.94 179 PHE A N 1
ATOM 1368 C CA . PHE A 1 179 ? 21.547 -22.141 6.75 1 82.94 179 PHE A CA 1
ATOM 1369 C C . PHE A 1 179 ? 22.984 -22.297 6.258 1 82.94 179 PHE A C 1
ATOM 1371 O O . PHE A 1 179 ? 23.297 -23.25 5.551 1 82.94 179 PHE A O 1
ATOM 1378 N N . LYS A 1 180 ? 23.734 -21.297 6.504 1 75.25 180 LYS A N 1
ATOM 1379 C CA . LYS A 1 180 ? 25.141 -21.281 6.094 1 75.25 180 LYS A CA 1
ATOM 1380 C C . LYS A 1 180 ? 25.266 -21.328 4.574 1 75.25 180 LYS A C 1
ATOM 1382 O O . LYS A 1 180 ? 26.203 -21.938 4.043 1 75.25 180 LYS A O 1
ATOM 1387 N N . THR A 1 181 ? 24.172 -21.031 3.998 1 78.88 181 THR A N 1
ATOM 1388 C CA . THR A 1 181 ? 24.141 -20.828 2.553 1 78.88 181 THR A CA 1
ATOM 1389 C C . THR A 1 181 ? 23.781 -19.391 2.209 1 78.88 181 THR A C 1
ATOM 1391 O O . THR A 1 181 ? 23.891 -18.5 3.053 1 78.88 181 THR A O 1
ATOM 1394 N N . ARG A 1 182 ? 23.391 -19.109 1.062 1 84.12 182 ARG A N 1
ATOM 1395 C CA . ARG A 1 182 ? 23.047 -17.766 0.641 1 84.12 182 ARG A CA 1
ATOM 1396 C C . ARG A 1 182 ? 21.547 -17.625 0.42 1 84.12 182 ARG A C 1
ATOM 1398 O O . ARG A 1 182 ? 21.094 -16.828 -0.415 1 84.12 182 ARG A O 1
ATOM 1405 N N . ALA A 1 183 ? 20.938 -18.469 1.197 1 91.62 183 ALA A N 1
ATOM 1406 C CA . ALA A 1 183 ? 19.469 -18.375 1.153 1 91.62 183 ALA A CA 1
ATOM 1407 C C . ALA A 1 183 ? 18.984 -17.141 1.902 1 91.62 183 ALA A C 1
ATOM 1409 O O . ALA A 1 183 ? 19.531 -16.781 2.945 1 91.62 183 ALA A O 1
ATOM 1410 N N . ASP A 1 184 ? 17.969 -16.547 1.318 1 95.94 184 ASP A N 1
ATOM 1411 C CA . ASP A 1 184 ? 17.359 -15.383 1.945 1 95.94 184 ASP A CA 1
ATOM 1412 C C . ASP A 1 184 ? 15.875 -15.617 2.189 1 95.94 184 ASP A C 1
ATOM 1414 O O . ASP A 1 184 ? 15.195 -16.25 1.38 1 95.94 184 ASP A O 1
ATOM 1418 N N . LEU A 1 185 ? 15.383 -15.102 3.324 1 97 185 LEU A N 1
ATOM 1419 C CA . LEU A 1 185 ? 13.969 -15.141 3.67 1 97 185 LEU A CA 1
ATOM 1420 C C . LEU A 1 185 ? 13.305 -13.797 3.389 1 97 185 LEU A C 1
ATOM 1422 O O . LEU A 1 185 ? 13.805 -12.75 3.807 1 97 185 LEU A O 1
ATOM 1426 N N . TRP A 1 186 ? 12.211 -13.859 2.693 1 97.44 186 TRP A N 1
ATOM 1427 C CA . TRP A 1 186 ? 11.508 -12.648 2.285 1 97.44 186 TRP A CA 1
ATOM 1428 C C . TRP A 1 186 ? 10.062 -12.664 2.768 1 97.44 186 TRP A C 1
ATOM 1430 O O . TRP A 1 186 ? 9.438 -13.727 2.832 1 97.44 186 TRP A O 1
ATOM 1440 N N . PHE A 1 187 ? 9.578 -11.492 3.164 1 95.31 187 PHE A N 1
ATOM 1441 C CA . PHE A 1 187 ? 8.148 -11.234 3.271 1 95.31 187 PHE A CA 1
ATOM 1442 C C . PHE A 1 187 ? 7.656 -10.391 2.098 1 95.31 187 PHE A C 1
ATOM 1444 O O . PHE A 1 187 ? 8.25 -9.359 1.774 1 95.31 187 PHE A O 1
ATOM 1451 N N . GLY A 1 188 ? 6.629 -10.797 1.407 1 96.25 188 GLY A N 1
ATOM 1452 C CA . GLY A 1 188 ? 6.012 -10.07 0.31 1 96.25 188 GLY A CA 1
ATOM 1453 C C . GLY A 1 188 ? 4.547 -9.75 0.554 1 96.25 188 GLY A C 1
ATOM 1454 O O . GLY A 1 188 ? 3.85 -10.5 1.241 1 96.25 188 GLY A O 1
ATOM 1455 N N . TYR A 1 189 ? 4.133 -8.68 0.012 1 94.69 189 TYR A N 1
ATOM 1456 C CA . TYR A 1 189 ? 2.736 -8.266 0.091 1 94.69 189 TYR A CA 1
ATOM 1457 C C . TYR A 1 189 ? 2.283 -7.625 -1.215 1 94.69 189 TYR A C 1
ATOM 1459 O O . TYR A 1 189 ? 2.965 -6.75 -1.753 1 94.69 189 TYR A O 1
ATOM 1467 N N . THR A 1 190 ? 1.133 -8.062 -1.738 1 97.19 190 THR A N 1
ATOM 1468 C CA . THR A 1 190 ? 0.511 -7.48 -2.922 1 97.19 190 THR A CA 1
ATOM 1469 C C . THR A 1 190 ? -0.977 -7.234 -2.688 1 97.19 190 THR A C 1
ATOM 1471 O O . THR A 1 190 ? -1.682 -8.109 -2.174 1 97.19 190 THR A O 1
ATOM 1474 N N . GLN A 1 191 ? -1.393 -6.074 -2.961 1 96.44 191 GLN A N 1
ATOM 1475 C CA . GLN A 1 191 ? -2.803 -5.695 -2.93 1 96.44 191 GLN A CA 1
ATOM 1476 C C . GLN A 1 191 ? -3.27 -5.199 -4.293 1 96.44 191 GLN A C 1
ATOM 1478 O O . GLN A 1 191 ? -2.613 -4.355 -4.914 1 96.44 191 GLN A O 1
ATOM 1483 N N . ARG A 1 192 ? -4.348 -5.762 -4.746 1 97.25 192 ARG A N 1
ATOM 1484 C CA . ARG A 1 192 ? -4.945 -5.332 -6.004 1 97.25 192 ARG A CA 1
ATOM 1485 C C . ARG A 1 192 ? -6.398 -4.906 -5.801 1 97.25 192 ARG A C 1
ATOM 1487 O O . ARG A 1 192 ? -7.172 -5.617 -5.156 1 97.25 192 ARG A O 1
ATOM 1494 N N . SER A 1 193 ? -6.711 -3.756 -6.348 1 96.94 193 SER A N 1
ATOM 1495 C CA . SER A 1 193 ? -8.062 -3.225 -6.16 1 96.94 193 SER A CA 1
ATOM 1496 C C . SER A 1 193 ? -8.703 -2.867 -7.496 1 96.94 193 SER A C 1
ATOM 1498 O O . SER A 1 193 ? -8.039 -2.33 -8.391 1 96.94 193 SER A O 1
ATOM 1500 N N . ASP A 1 194 ? -9.93 -3.24 -7.625 1 97.69 194 ASP A N 1
ATOM 1501 C CA . ASP A 1 194 ? -10.789 -2.848 -8.734 1 97.69 194 ASP A CA 1
ATOM 1502 C C . ASP A 1 194 ? -11.781 -1.772 -8.305 1 97.69 194 ASP A C 1
ATOM 1504 O O . ASP A 1 194 ? -12.664 -2.029 -7.477 1 97.69 194 ASP A O 1
ATOM 1508 N N . TRP A 1 195 ? -11.656 -0.662 -8.945 1 96.75 195 TRP A N 1
ATOM 1509 C CA . TRP A 1 195 ? -12.391 0.512 -8.484 1 96.75 195 TRP A CA 1
ATOM 1510 C C . TRP A 1 195 ? -13.367 0.999 -9.555 1 96.75 195 TRP A C 1
ATOM 1512 O O . TRP A 1 195 ? -12.945 1.407 -10.641 1 96.75 195 TRP A O 1
ATOM 1522 N N . GLN A 1 196 ? -14.664 0.946 -9.148 1 96.12 196 GLN A N 1
ATOM 1523 C CA . GLN A 1 196 ? -15.719 1.45 -10.023 1 96.12 196 GLN A CA 1
ATOM 1524 C C . GLN A 1 196 ? -15.852 2.965 -9.906 1 96.12 196 GLN A C 1
ATOM 1526 O O . GLN A 1 196 ? -16.953 3.48 -9.672 1 96.12 196 GLN A O 1
ATOM 1531 N N . ILE A 1 197 ? -14.812 3.631 -10.211 1 91.94 197 ILE A N 1
ATOM 1532 C CA . ILE A 1 197 ? -14.719 5.07 -9.992 1 91.94 197 ILE A CA 1
ATOM 1533 C C . ILE A 1 197 ? -15.672 5.797 -10.938 1 91.94 197 ILE A C 1
ATOM 1535 O O . ILE A 1 197 ? -16.094 6.922 -10.664 1 91.94 197 ILE A O 1
ATOM 1539 N N . TYR A 1 198 ? -16.078 5.16 -11.977 1 92.94 198 TYR A N 1
ATOM 1540 C CA . TYR A 1 198 ? -16.922 5.789 -12.992 1 92.94 198 TYR A CA 1
ATOM 1541 C C . TYR A 1 198 ? -18.391 5.621 -12.656 1 92.94 198 TYR A C 1
ATOM 1543 O O . TYR A 1 198 ? -19.25 6.172 -13.336 1 92.94 198 TYR A O 1
ATOM 1551 N N . ASN A 1 199 ? -18.672 4.816 -11.664 1 89.12 199 ASN A N 1
ATOM 1552 C CA . ASN A 1 199 ? -20.016 4.719 -11.109 1 89.12 199 ASN A CA 1
ATOM 1553 C C . ASN A 1 199 ? -20.25 5.781 -10.039 1 89.12 199 ASN A C 1
ATOM 1555 O O . ASN A 1 199 ? -20.172 5.488 -8.844 1 89.12 199 ASN A O 1
ATOM 1559 N N . GLN A 1 200 ? -20.672 6.855 -10.422 1 83.06 200 GLN A N 1
ATOM 1560 C CA . GLN A 1 200 ? -20.781 8.008 -9.539 1 83.06 200 GLN A CA 1
ATOM 1561 C C . GLN A 1 200 ? -22.219 8.195 -9.055 1 83.06 200 GLN A C 1
ATOM 1563 O O . GLN A 1 200 ? -23.109 7.43 -9.438 1 83.06 200 GLN A O 1
ATOM 1568 N N . GLY A 1 201 ? -22.359 9.109 -8.148 1 78.25 201 GLY A N 1
ATOM 1569 C CA . GLY A 1 201 ? -23.688 9.414 -7.645 1 78.25 201 GLY A CA 1
ATOM 1570 C C . GLY A 1 201 ? -24.156 8.445 -6.574 1 78.25 201 GLY A C 1
ATOM 1571 O O . GLY A 1 201 ? -23.438 8.195 -5.602 1 78.25 201 GLY A O 1
ATOM 1572 N N . ARG A 1 202 ? -25.297 7.883 -6.832 1 79.81 202 ARG A N 1
ATOM 1573 C CA . ARG A 1 202 ? -25.906 7 -5.84 1 79.81 202 ARG A CA 1
ATOM 1574 C C . ARG A 1 202 ? -25.078 5.738 -5.648 1 79.81 202 ARG A C 1
ATOM 1576 O O . ARG A 1 202 ? -25.094 5.141 -4.57 1 79.81 202 ARG A O 1
ATOM 1583 N N . LYS A 1 203 ? -24.266 5.488 -6.578 1 82 203 LYS A N 1
ATOM 1584 C CA . LYS A 1 203 ? -23.5 4.246 -6.516 1 82 203 LYS A CA 1
ATOM 1585 C C . LYS A 1 203 ? -22.172 4.449 -5.789 1 82 203 LYS A C 1
ATOM 1587 O O . LYS A 1 203 ? -21.531 3.482 -5.391 1 82 203 LYS A O 1
ATOM 1592 N N . SER A 1 204 ? -21.766 5.605 -5.68 1 79.44 204 SER A N 1
ATOM 1593 C CA . SER A 1 204 ? -20.734 6.062 -4.75 1 79.44 204 SER A CA 1
ATOM 1594 C C . SER A 1 204 ? -19.359 5.535 -5.141 1 79.44 204 SER A C 1
ATOM 1596 O O . SER A 1 204 ? -18.5 5.332 -4.281 1 79.44 204 SER A O 1
ATOM 1598 N N . ALA A 1 205 ? -19.219 5.145 -6.355 1 81.88 205 ALA A N 1
ATOM 1599 C CA . ALA A 1 205 ? -17.922 4.762 -6.883 1 81.88 205 ALA A CA 1
ATOM 1600 C C . ALA A 1 205 ? -17.234 3.758 -5.969 1 81.88 205 ALA A C 1
ATOM 1602 O O . ALA A 1 205 ? -16.109 3.998 -5.5 1 81.88 205 ALA A O 1
ATOM 1603 N N . PRO A 1 206 ? -17.734 2.646 -5.766 1 87.56 206 PRO A N 1
ATOM 1604 C CA . PRO A 1 206 ? -17.188 1.693 -4.801 1 87.56 206 PRO A CA 1
ATOM 1605 C C . PRO A 1 206 ? -15.992 0.92 -5.355 1 87.56 206 PRO A C 1
ATOM 1607 O O . PRO A 1 206 ? -15.859 0.77 -6.574 1 87.56 206 PRO A O 1
ATOM 1610 N N . PHE A 1 207 ? -15.156 0.479 -4.438 1 92.5 207 PHE A N 1
ATOM 1611 C CA . PHE A 1 207 ? -14.266 -0.628 -4.777 1 92.5 207 PHE A CA 1
ATOM 1612 C C . PHE A 1 207 ? -15.047 -1.933 -4.887 1 92.5 207 PHE A C 1
ATOM 1614 O O . PHE A 1 207 ? -15.57 -2.436 -3.889 1 92.5 207 PHE A O 1
ATOM 1621 N N . ARG A 1 208 ? -15.094 -2.482 -6.055 1 94.12 208 ARG A N 1
ATOM 1622 C CA . ARG A 1 208 ? -15.859 -3.711 -6.211 1 94.12 208 ARG A CA 1
ATOM 1623 C C . ARG A 1 208 ? -15.109 -4.906 -5.629 1 94.12 208 ARG A C 1
ATOM 1625 O O . ARG A 1 208 ? -15.734 -5.859 -5.156 1 94.12 208 ARG A O 1
ATOM 1632 N N . ASN A 1 209 ? -13.82 -4.781 -5.711 1 95.75 209 ASN A N 1
ATOM 1633 C CA . ASN A 1 209 ? -13.016 -5.887 -5.195 1 95.75 209 ASN A CA 1
ATOM 1634 C C . ASN A 1 209 ? -11.625 -5.418 -4.789 1 95.75 209 ASN A C 1
ATOM 1636 O O . ASN A 1 209 ? -11.031 -4.562 -5.449 1 95.75 209 ASN A O 1
ATOM 1640 N N . THR A 1 210 ? -11.102 -5.977 -3.785 1 96.25 210 THR A N 1
ATOM 1641 C CA . THR A 1 210 ? -9.703 -5.879 -3.404 1 96.25 210 THR A CA 1
ATOM 1642 C C . THR A 1 210 ? -9.156 -7.242 -2.988 1 96.25 210 THR A C 1
ATOM 1644 O O . THR A 1 210 ? -9.773 -7.941 -2.176 1 96.25 210 THR A O 1
ATOM 1647 N N . ASP A 1 211 ? -8.07 -7.598 -3.514 1 97.69 211 ASP A N 1
ATOM 1648 C CA . ASP A 1 211 ? -7.379 -8.828 -3.135 1 97.69 211 ASP A CA 1
ATOM 1649 C C . ASP A 1 211 ? -6.133 -8.523 -2.303 1 97.69 211 ASP A C 1
ATOM 1651 O O . ASP A 1 211 ? -5.34 -7.652 -2.658 1 97.69 211 ASP A O 1
ATOM 1655 N N . TYR A 1 212 ? -6.031 -9.25 -1.254 1 95.56 212 TYR A N 1
ATOM 1656 C CA . TYR A 1 212 ? -4.879 -9.148 -0.365 1 95.56 212 TYR A CA 1
ATOM 1657 C C . TYR A 1 212 ? -4.023 -10.414 -0.441 1 95.56 212 TYR A C 1
ATOM 1659 O O . TYR A 1 212 ? -4.535 -11.523 -0.283 1 95.56 212 TYR A O 1
ATOM 1667 N N . LYS A 1 213 ? -2.715 -10.188 -0.621 1 97.75 213 LYS A N 1
ATOM 1668 C CA . LYS A 1 213 ? -1.88 -11.359 -0.87 1 97.75 213 LYS A CA 1
ATOM 1669 C C . LYS A 1 213 ? -0.542 -11.242 -0.146 1 97.75 213 LYS A C 1
ATOM 1671 O O . LYS A 1 213 ? 0.491 -11 -0.774 1 97.75 213 LYS A O 1
ATOM 1676 N N . PRO A 1 214 ? -0.524 -11.508 1.147 1 95.5 214 PRO A N 1
ATOM 1677 C CA . PRO A 1 214 ? 0.758 -11.648 1.842 1 95.5 214 PRO A CA 1
ATOM 1678 C C . PRO A 1 214 ? 1.443 -12.984 1.555 1 95.5 214 PRO A C 1
ATOM 1680 O O . PRO A 1 214 ? 0.771 -13.984 1.294 1 95.5 214 PRO A O 1
ATOM 1683 N N . GLU A 1 215 ? 2.77 -12.953 1.612 1 97.69 215 GLU A N 1
ATOM 1684 C CA . GLU A 1 215 ? 3.516 -14.195 1.434 1 97.69 215 GLU A CA 1
ATOM 1685 C C . GLU A 1 215 ? 4.871 -14.133 2.133 1 97.69 215 GLU A C 1
ATOM 1687 O O . GLU A 1 215 ? 5.402 -13.047 2.371 1 97.69 215 GLU A O 1
ATOM 1692 N N . ILE A 1 216 ? 5.316 -15.258 2.516 1 97.5 216 ILE A N 1
ATOM 1693 C CA . ILE A 1 216 ? 6.664 -15.469 3.031 1 97.5 216 ILE A CA 1
ATOM 1694 C C . ILE A 1 216 ? 7.379 -16.531 2.193 1 97.5 216 ILE A C 1
ATOM 1696 O O . ILE A 1 216 ? 6.781 -17.547 1.826 1 97.5 216 ILE A O 1
ATOM 1700 N N . PHE A 1 217 ? 8.641 -16.234 1.833 1 98.19 217 PHE A N 1
ATOM 1701 C CA . PHE A 1 217 ? 9.281 -17.219 0.956 1 98.19 217 PHE A CA 1
ATOM 1702 C C . PHE A 1 217 ? 10.797 -17.156 1.094 1 98.19 217 PHE A C 1
ATOM 1704 O O . PHE A 1 217 ? 11.352 -16.125 1.479 1 98.19 217 PHE A O 1
ATOM 1711 N N . LEU A 1 218 ? 11.406 -18.25 0.738 1 97.5 218 LEU A N 1
ATOM 1712 C CA . LEU A 1 218 ? 12.852 -18.438 0.737 1 97.5 218 LEU A CA 1
ATOM 1713 C C . LEU A 1 218 ? 13.398 -18.484 -0.688 1 97.5 218 LEU A C 1
ATOM 1715 O O . LEU A 1 218 ? 12.781 -19.094 -1.569 1 97.5 218 LEU A O 1
ATOM 1719 N N . THR A 1 219 ? 14.508 -17.828 -0.888 1 97.12 219 THR A N 1
ATOM 1720 C CA . THR A 1 219 ? 15.211 -17.953 -2.158 1 97.12 219 THR A CA 1
ATOM 1721 C C . THR A 1 219 ? 16.641 -18.453 -1.938 1 97.12 219 THR A C 1
ATOM 1723 O O . THR A 1 219 ? 17.297 -18.078 -0.969 1 97.12 219 THR A O 1
ATOM 1726 N N . GLN A 1 220 ? 17.094 -19.328 -2.82 1 93.31 220 GLN A N 1
ATOM 1727 C CA . GLN A 1 220 ? 18.438 -19.891 -2.826 1 93.31 220 GLN A CA 1
ATOM 1728 C C . GLN A 1 220 ? 19.125 -19.672 -4.176 1 93.31 220 GLN A C 1
ATOM 1730 O O . GLN A 1 220 ? 18.703 -20.25 -5.184 1 93.31 220 GLN A O 1
ATOM 1735 N N . PRO A 1 221 ? 20.172 -18.797 -4.168 1 92.12 221 PRO A N 1
ATOM 1736 C CA . PRO A 1 221 ? 20.938 -18.719 -5.41 1 92.12 221 PRO A CA 1
ATOM 1737 C C . PRO A 1 221 ? 21.547 -20.062 -5.809 1 92.12 221 PRO A C 1
ATOM 1739 O O . PRO A 1 221 ? 22.078 -20.781 -4.957 1 92.12 221 PRO A O 1
ATOM 1742 N N . VAL A 1 222 ? 21.375 -20.391 -7.09 1 89.12 222 VAL A N 1
ATOM 1743 C CA . VAL A 1 222 ? 21.953 -21.625 -7.629 1 89.12 222 VAL A CA 1
ATOM 1744 C C . VAL A 1 222 ? 22.578 -21.344 -9 1 89.12 222 VAL A C 1
ATOM 1746 O O . VAL A 1 222 ? 22.359 -20.281 -9.578 1 89.12 222 VAL A O 1
ATOM 1749 N N . LYS A 1 223 ? 23.406 -22.266 -9.398 1 86.44 223 LYS A N 1
ATOM 1750 C CA . LYS A 1 223 ? 23.984 -22.188 -10.742 1 86.44 223 LYS A CA 1
ATOM 1751 C C . LYS A 1 223 ? 23.859 -23.516 -11.469 1 86.44 223 LYS A C 1
ATOM 1753 O O . LYS A 1 223 ? 24.25 -24.562 -10.945 1 86.44 223 LYS A O 1
ATOM 1758 N N . ALA A 1 224 ? 23.234 -23.5 -12.562 1 88.19 224 ALA A N 1
ATOM 1759 C CA . ALA A 1 224 ? 23.156 -24.641 -13.469 1 88.19 224 ALA A CA 1
ATOM 1760 C C . ALA A 1 224 ? 22.906 -24.188 -14.906 1 88.19 224 ALA A C 1
ATOM 1762 O O . ALA A 1 224 ? 22.141 -23.266 -15.148 1 88.19 224 ALA A O 1
ATOM 1763 N N . ASP A 1 225 ? 23.562 -24.844 -15.82 1 87.56 225 ASP A N 1
ATOM 1764 C CA . ASP A 1 225 ? 23.344 -24.547 -17.234 1 87.56 225 ASP A CA 1
ATOM 1765 C C . ASP A 1 225 ? 22.078 -25.234 -17.75 1 87.56 225 ASP A C 1
ATOM 1767 O O . ASP A 1 225 ? 21.812 -26.375 -17.406 1 87.56 225 ASP A O 1
ATOM 1771 N N . LEU A 1 226 ? 21.422 -24.469 -18.531 1 91.75 226 LEU A N 1
ATOM 1772 C CA . LEU A 1 226 ? 20.219 -25 -19.172 1 91.75 226 LEU A CA 1
ATOM 1773 C C . LEU A 1 226 ? 20.406 -25.031 -20.688 1 91.75 226 LEU A C 1
ATOM 1775 O O . LEU A 1 226 ? 21.312 -24.406 -21.219 1 91.75 226 LEU A O 1
ATOM 1779 N N . PRO A 1 227 ? 19.609 -25.797 -21.359 1 94.88 227 PRO A N 1
ATOM 1780 C CA . PRO A 1 227 ? 19.703 -25.828 -22.812 1 94.88 227 PRO A CA 1
ATOM 1781 C C . PRO A 1 227 ? 19.562 -24.438 -23.438 1 94.88 227 PRO A C 1
ATOM 1783 O O . PRO A 1 227 ? 18.969 -23.547 -22.828 1 94.88 227 PRO A O 1
ATOM 1786 N N . PHE A 1 228 ? 20.156 -24.297 -24.641 1 95.62 228 PHE A N 1
ATOM 1787 C CA . PHE A 1 228 ? 20.031 -23.109 -25.484 1 95.62 228 PHE A CA 1
ATOM 1788 C C . PHE A 1 228 ? 20.609 -21.891 -24.766 1 95.62 228 PHE A C 1
ATOM 1790 O O . PHE A 1 228 ? 20.078 -20.781 -24.906 1 95.62 228 PHE A O 1
ATOM 1797 N N . GLY A 1 229 ? 21.562 -22.125 -23.922 1 93.62 229 GLY A N 1
ATOM 1798 C CA . GLY A 1 229 ? 22.281 -21.031 -23.297 1 93.62 229 GLY A CA 1
ATOM 1799 C C . GLY A 1 229 ? 21.594 -20.5 -22.047 1 93.62 229 GLY A C 1
ATOM 1800 O O . GLY A 1 229 ? 21.953 -19.438 -21.531 1 93.62 229 GLY A O 1
ATOM 1801 N N . GLY A 1 230 ? 20.641 -21.203 -21.609 1 93.69 230 GLY A N 1
ATOM 1802 C CA . GLY A 1 230 ? 19.922 -20.781 -20.406 1 93.69 230 GLY A CA 1
ATOM 1803 C C . GLY A 1 230 ? 20.688 -21.078 -19.125 1 93.69 230 GLY A C 1
ATOM 1804 O O . GLY A 1 230 ? 21.625 -21.891 -19.125 1 93.69 230 GLY A O 1
ATOM 1805 N N . ARG A 1 231 ? 20.344 -20.359 -18.047 1 93.5 231 ARG A N 1
ATOM 1806 C CA . ARG A 1 231 ? 20.938 -20.547 -16.734 1 93.5 231 ARG A CA 1
ATOM 1807 C C . ARG A 1 231 ? 19.875 -20.625 -15.641 1 93.5 231 ARG A C 1
ATOM 1809 O O . ARG A 1 231 ? 18.969 -19.797 -15.609 1 93.5 231 ARG A O 1
ATOM 1816 N N . LEU A 1 232 ? 19.984 -21.594 -14.859 1 94.31 232 LEU A N 1
ATOM 1817 C CA . LEU A 1 232 ? 19.219 -21.641 -13.617 1 94.31 232 LEU A CA 1
ATOM 1818 C C . LEU A 1 232 ? 19.906 -20.812 -12.531 1 94.31 232 LEU A C 1
ATOM 1820 O O . LEU A 1 232 ? 21.062 -21.078 -12.18 1 94.31 232 LEU A O 1
ATOM 1824 N N . ARG A 1 233 ? 19.172 -19.844 -11.969 1 94.12 233 ARG A N 1
ATOM 1825 C CA . ARG A 1 233 ? 19.844 -18.891 -11.086 1 94.12 233 ARG A CA 1
ATOM 1826 C C . ARG A 1 233 ? 19.312 -19 -9.664 1 94.12 233 ARG A C 1
ATOM 1828 O O . ARG A 1 233 ? 19.984 -18.578 -8.719 1 94.12 233 ARG A O 1
ATOM 1835 N N . MET A 1 234 ? 18.141 -19.531 -9.516 1 95.81 234 MET A N 1
ATOM 1836 C CA . MET A 1 234 ? 17.5 -19.469 -8.203 1 95.81 234 MET A CA 1
ATOM 1837 C C . MET A 1 234 ? 16.469 -20.594 -8.047 1 95.81 234 MET A C 1
ATOM 1839 O O . MET A 1 234 ? 15.766 -20.922 -9 1 95.81 234 MET A O 1
ATOM 1843 N N . LEU A 1 235 ? 16.438 -21.141 -6.906 1 95.88 235 LEU A N 1
ATOM 1844 C CA . LEU A 1 235 ? 15.312 -21.938 -6.449 1 95.88 235 LEU A CA 1
ATOM 1845 C C . LEU A 1 235 ? 14.633 -21.297 -5.246 1 95.88 235 LEU A C 1
ATOM 1847 O O . LEU A 1 235 ? 15.266 -20.547 -4.496 1 95.88 235 LEU A O 1
ATOM 1851 N N . GLY A 1 236 ? 13.32 -21.516 -5.133 1 97.5 236 GLY A N 1
ATOM 1852 C CA . GLY A 1 236 ? 12.609 -20.938 -4.004 1 97.5 236 GLY A CA 1
ATOM 1853 C C . GLY A 1 236 ? 11.383 -21.719 -3.592 1 97.5 236 GLY A C 1
ATOM 1854 O O . GLY A 1 236 ? 10.938 -22.609 -4.324 1 97.5 236 GLY A O 1
ATOM 1855 N N . ALA A 1 237 ? 10.914 -21.438 -2.422 1 98.06 237 ALA A N 1
ATOM 1856 C CA . ALA A 1 237 ? 9.688 -22 -1.861 1 98.06 237 ALA A CA 1
ATOM 1857 C C . ALA A 1 237 ? 9.023 -21 -0.912 1 98.06 237 ALA A C 1
ATOM 1859 O O . ALA A 1 237 ? 9.695 -20.188 -0.271 1 98.06 237 ALA A O 1
ATOM 1860 N N . GLY A 1 238 ? 7.684 -21.125 -0.87 1 98.38 238 GLY A N 1
ATOM 1861 C CA . GLY A 1 238 ? 7.012 -20.141 -0.024 1 98.38 238 GLY A CA 1
ATOM 1862 C C . GLY A 1 238 ? 5.578 -20.516 0.301 1 98.38 238 GLY A C 1
ATOM 1863 O O . GLY A 1 238 ? 5.078 -21.547 -0.168 1 98.38 238 GLY A O 1
ATOM 1864 N N . PHE A 1 239 ? 5.031 -19.828 1.229 1 98 239 PHE A N 1
ATOM 1865 C CA . PHE A 1 239 ? 3.625 -19.859 1.619 1 98 239 PHE A CA 1
ATOM 1866 C C . PHE A 1 239 ? 2.936 -18.547 1.251 1 98 239 PHE A C 1
ATOM 1868 O O . PHE A 1 239 ? 3.455 -17.469 1.533 1 98 239 PHE A O 1
ATOM 1875 N N . VAL A 1 240 ? 1.805 -18.656 0.586 1 98 240 VAL A N 1
ATOM 1876 C CA . VAL A 1 240 ? 1.084 -17.453 0.177 1 98 240 VAL A CA 1
ATOM 1877 C C . VAL A 1 240 ? -0.391 -17.578 0.553 1 98 240 VAL A C 1
ATOM 1879 O O . VAL A 1 240 ? -0.992 -18.641 0.377 1 98 240 VAL A O 1
ATOM 1882 N N . HIS A 1 241 ? -0.882 -16.547 1.205 1 95.31 241 HIS A N 1
ATOM 1883 C CA . HIS A 1 241 ? -2.309 -16.375 1.458 1 95.31 241 HIS A CA 1
ATOM 1884 C C . HIS A 1 241 ? -2.928 -15.367 0.497 1 95.31 241 HIS A C 1
ATOM 1886 O O . HIS A 1 241 ? -2.316 -14.344 0.186 1 95.31 241 HIS A O 1
ATOM 1892 N N . GLN A 1 242 ? -4.082 -15.641 -0.02 1 96.5 242 GLN A N 1
ATOM 1893 C CA . GLN A 1 242 ? -4.832 -14.688 -0.833 1 96.5 242 GLN A CA 1
ATOM 1894 C C . GLN A 1 242 ? -6.301 -14.648 -0.42 1 96.5 242 GLN A C 1
ATOM 1896 O O . GLN A 1 242 ? -6.93 -15.695 -0.254 1 96.5 242 GLN A O 1
ATOM 1901 N N . SER A 1 243 ? -6.797 -13.508 -0.155 1 95.25 243 SER A N 1
ATOM 1902 C CA . SER A 1 243 ? -8.211 -13.336 0.166 1 95.25 243 SER A CA 1
ATOM 1903 C C . SER A 1 243 ? -8.719 -11.977 -0.308 1 95.25 243 SER A C 1
ATOM 1905 O O . SER A 1 243 ? -7.926 -11.109 -0.681 1 95.25 243 SER A O 1
ATOM 1907 N N . ASN A 1 244 ? -10.062 -11.852 -0.325 1 95.69 244 ASN A N 1
ATOM 1908 C CA . ASN A 1 244 ? -10.617 -10.57 -0.76 1 95.69 244 ASN A CA 1
ATOM 1909 C C . ASN A 1 244 ? -11.211 -9.797 0.408 1 95.69 244 ASN A C 1
ATOM 1911 O O . ASN A 1 244 ? -11.875 -8.773 0.206 1 95.69 244 ASN A O 1
ATOM 1915 N N . GLY A 1 245 ? -11.062 -10.305 1.608 1 92.06 245 GLY A N 1
ATOM 1916 C CA . GLY A 1 245 ? -11.398 -9.578 2.82 1 92.06 245 GLY A CA 1
ATOM 1917 C C . GLY A 1 245 ? -12.883 -9.312 2.965 1 92.06 245 GLY A C 1
ATOM 1918 O O . GLY A 1 245 ? -13.297 -8.477 3.766 1 92.06 245 GLY A O 1
ATOM 1919 N N . GLN A 1 246 ? -13.719 -9.992 2.184 1 93.06 246 GLN A N 1
ATOM 1920 C CA . GLN A 1 246 ? -15.156 -9.758 2.201 1 93.06 246 GLN A CA 1
ATOM 1921 C C . GLN A 1 246 ? -15.867 -10.766 3.102 1 93.06 246 GLN A C 1
ATOM 1923 O O . GLN A 1 246 ? -15.312 -11.82 3.412 1 93.06 246 GLN A O 1
ATOM 1928 N N . SER A 1 247 ? -17.062 -10.336 3.502 1 91.25 247 SER A N 1
ATOM 1929 C CA . SER A 1 247 ? -17.953 -11.273 4.172 1 91.25 247 SER A CA 1
ATOM 1930 C C . SER A 1 247 ? -18.672 -12.164 3.162 1 91.25 247 SER A C 1
ATOM 1932 O O . SER A 1 247 ? -18.578 -11.945 1.953 1 91.25 247 SER A O 1
ATOM 1934 N N . ARG A 1 248 ? -19.328 -13.219 3.723 1 90.75 248 ARG A N 1
ATOM 1935 C CA . ARG A 1 248 ? -20.156 -14.055 2.873 1 90.75 248 ARG A CA 1
ATOM 1936 C C . ARG A 1 248 ? -21.375 -13.281 2.359 1 90.75 248 ARG A C 1
ATOM 1938 O O . ARG A 1 248 ? -21.906 -12.43 3.064 1 90.75 248 ARG A O 1
ATOM 1945 N N . PRO A 1 249 ? -21.719 -13.445 1.163 1 94.06 249 PRO A N 1
ATOM 1946 C CA . PRO A 1 249 ? -21.312 -14.547 0.283 1 94.06 249 PRO A CA 1
ATOM 1947 C C . PRO A 1 249 ? -20.156 -14.164 -0.636 1 94.06 249 PRO A C 1
ATOM 1949 O O . PRO A 1 249 ? -19.766 -14.953 -1.498 1 94.06 249 PRO A O 1
ATOM 1952 N N . GLU A 1 250 ? -19.547 -13.008 -0.547 1 95 250 GLU A N 1
ATOM 1953 C CA . GLU A 1 250 ? -18.5 -12.562 -1.454 1 95 250 GLU A CA 1
ATOM 1954 C C . GLU A 1 250 ? -17.125 -13.055 -0.999 1 95 250 GLU A C 1
ATOM 1956 O O . GLU A 1 250 ? -16.141 -12.938 -1.729 1 95 250 GLU A O 1
ATOM 1961 N N . SER A 1 251 ? -17.094 -13.672 0.129 1 94.25 251 SER A N 1
ATOM 1962 C CA . SER A 1 251 ? -15.82 -14.094 0.707 1 94.25 251 SER A CA 1
ATOM 1963 C C . SER A 1 251 ? -15.125 -15.117 -0.179 1 94.25 251 SER A C 1
ATOM 1965 O O . SER A 1 251 ? -15.75 -16.078 -0.639 1 94.25 251 SER A O 1
ATOM 1967 N N . ARG A 1 252 ? -13.875 -14.859 -0.531 1 96 252 ARG A N 1
ATOM 1968 C CA . ARG A 1 252 ? -12.977 -15.766 -1.236 1 96 252 ARG A CA 1
ATOM 1969 C C . ARG A 1 252 ? -11.609 -15.82 -0.566 1 96 252 ARG A C 1
ATOM 1971 O O . ARG A 1 252 ? -11.094 -14.789 -0.124 1 96 252 ARG A O 1
ATOM 1978 N N . SER A 1 253 ? -11.008 -17.047 -0.473 1 94.5 253 SER A N 1
ATOM 1979 C CA . SER A 1 253 ? -9.672 -17.156 0.091 1 94.5 253 SER A CA 1
ATOM 1980 C C . SER A 1 253 ? -9.039 -18.5 -0.238 1 94.5 253 SER A C 1
ATOM 1982 O O . SER A 1 253 ? -9.75 -19.469 -0.514 1 94.5 253 SER A O 1
ATOM 1984 N N . TRP A 1 254 ? -7.742 -18.5 -0.236 1 95.69 254 TRP A N 1
ATOM 1985 C CA . TRP A 1 254 ? -7.02 -19.766 -0.333 1 95.69 254 TRP A CA 1
ATOM 1986 C C . TRP A 1 254 ? -5.566 -19.594 0.087 1 95.69 254 TRP A C 1
ATOM 1988 O O . TRP A 1 254 ? -5 -18.5 -0.036 1 95.69 254 TRP A O 1
ATOM 1998 N N . ASN A 1 255 ? -5.02 -20.609 0.666 1 95.81 255 ASN A N 1
ATOM 1999 C CA . ASN A 1 255 ? -3.617 -20.734 1.048 1 95.81 255 ASN A CA 1
ATOM 2000 C C . ASN A 1 255 ? -2.875 -21.703 0.132 1 95.81 255 ASN A C 1
ATOM 2002 O O . ASN A 1 255 ? -3.414 -22.75 -0.25 1 95.81 255 ASN A O 1
ATOM 2006 N N . ARG A 1 256 ? -1.646 -21.312 -0.134 1 98 256 ARG A N 1
ATOM 2007 C CA . ARG A 1 256 ? -0.841 -22.203 -0.972 1 98 256 ARG A CA 1
ATOM 2008 C C . ARG A 1 256 ? 0.596 -22.281 -0.467 1 98 256 ARG A C 1
ATOM 2010 O O . ARG A 1 256 ? 1.15 -21.281 -0.01 1 98 256 ARG A O 1
ATOM 2017 N N . ILE A 1 257 ? 1.121 -23.453 -0.605 1 98.19 257 ILE A N 1
ATOM 2018 C CA . ILE A 1 257 ? 2.566 -23.641 -0.546 1 98.19 257 ILE A CA 1
ATOM 2019 C C . ILE A 1 257 ? 3.119 -23.828 -1.957 1 98.19 257 ILE A C 1
ATOM 2021 O O . ILE A 1 257 ? 2.535 -24.547 -2.768 1 98.19 257 ILE A O 1
ATOM 2025 N N . TYR A 1 258 ? 4.203 -23.172 -2.217 1 98.31 258 TYR A N 1
ATOM 2026 C CA . TYR A 1 258 ? 4.672 -23.25 -3.594 1 98.31 258 TYR A CA 1
ATOM 2027 C C . TYR A 1 258 ? 6.188 -23.422 -3.643 1 98.31 258 TYR A C 1
ATOM 2029 O O . TYR A 1 258 ? 6.879 -23.156 -2.654 1 98.31 258 TYR A O 1
ATOM 2037 N N . ALA A 1 259 ? 6.629 -23.906 -4.773 1 98.5 259 ALA A N 1
ATOM 2038 C CA . ALA A 1 259 ? 8.023 -23.922 -5.191 1 98.5 259 ALA A CA 1
ATOM 2039 C C . ALA A 1 259 ? 8.219 -23.156 -6.492 1 98.5 259 ALA A C 1
ATOM 2041 O O . ALA A 1 259 ? 7.316 -23.094 -7.328 1 98.5 259 ALA A O 1
ATOM 2042 N N . MET A 1 260 ? 9.414 -22.562 -6.582 1 98.19 260 MET A N 1
ATOM 2043 C CA . MET A 1 260 ? 9.664 -21.797 -7.801 1 98.19 260 MET A CA 1
ATOM 2044 C C . MET A 1 260 ? 11.125 -21.922 -8.234 1 98.19 260 MET A C 1
ATOM 2046 O O . MET A 1 260 ? 11.969 -22.359 -7.453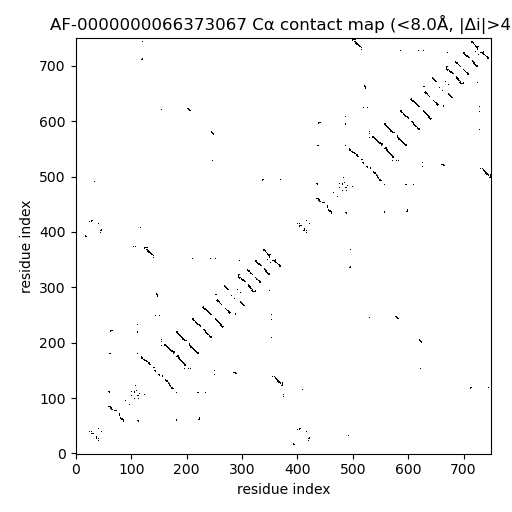 1 98.19 260 MET A O 1
ATOM 2050 N N . ALA A 1 261 ? 11.32 -21.578 -9.484 1 98 261 ALA A N 1
ATOM 2051 C CA . ALA A 1 261 ? 12.656 -21.5 -10.07 1 98 261 ALA A CA 1
ATOM 2052 C C . ALA A 1 261 ? 12.836 -20.219 -10.859 1 98 261 ALA A C 1
ATOM 2054 O O . ALA A 1 261 ? 11.891 -19.734 -11.492 1 98 261 ALA A O 1
ATOM 2055 N N . GLY A 1 262 ? 14.016 -19.656 -10.789 1 97.75 262 GLY A N 1
ATOM 2056 C CA . GLY A 1 262 ? 14.375 -18.5 -11.602 1 97.75 262 GLY A CA 1
ATOM 2057 C C . GLY A 1 262 ? 15.391 -18.828 -12.68 1 97.75 262 GLY A C 1
ATOM 2058 O O . GLY A 1 262 ? 16.516 -19.234 -12.375 1 97.75 262 GLY A O 1
ATOM 2059 N N . MET A 1 263 ? 15.016 -18.594 -13.953 1 97.5 263 MET A N 1
ATOM 2060 C CA . MET A 1 263 ? 15.867 -18.922 -15.094 1 97.5 263 MET A CA 1
ATOM 2061 C C . MET A 1 263 ? 16.031 -17.703 -16.016 1 97.5 263 MET A C 1
ATOM 2063 O O . MET A 1 263 ? 15.141 -16.859 -16.109 1 97.5 263 MET A O 1
ATOM 2067 N N . GLU A 1 264 ? 17.203 -17.719 -16.656 1 96.12 264 GLU A N 1
ATOM 2068 C CA . GLU A 1 264 ? 17.453 -16.594 -17.547 1 96.12 264 GLU A CA 1
ATOM 2069 C C . GLU A 1 264 ? 18.062 -17.078 -18.875 1 96.12 264 GLU A C 1
ATOM 2071 O O . GLU A 1 264 ? 18.891 -17.984 -18.891 1 96.12 264 GLU A O 1
ATOM 2076 N N . TRP A 1 265 ? 17.562 -16.594 -19.953 1 95.81 265 TRP A N 1
ATOM 2077 C CA . TRP A 1 265 ? 18.125 -16.688 -21.297 1 95.81 265 TRP A CA 1
ATOM 2078 C C . TRP A 1 265 ? 18.375 -15.297 -21.875 1 95.81 265 TRP A C 1
ATOM 2080 O O . TRP A 1 265 ? 17.5 -14.719 -22.516 1 95.81 265 TRP A O 1
ATOM 2090 N N . GLY A 1 266 ? 19.562 -14.711 -21.672 1 90.62 266 GLY A N 1
ATOM 2091 C CA . GLY A 1 266 ? 19.812 -13.336 -22.078 1 90.62 266 GLY A CA 1
ATOM 2092 C C . GLY A 1 266 ? 18.891 -12.336 -21.406 1 90.62 266 GLY A C 1
ATOM 2093 O O . GLY A 1 266 ? 18.891 -12.195 -20.188 1 90.62 266 GLY A O 1
ATOM 2094 N N . LYS A 1 267 ? 18 -11.805 -22.25 1 90.69 267 LYS A N 1
ATOM 2095 C CA . LYS A 1 267 ? 17.109 -10.766 -21.75 1 90.69 267 LYS A CA 1
ATOM 2096 C C . LYS A 1 267 ? 15.797 -11.359 -21.234 1 90.69 267 LYS A C 1
ATOM 2098 O O . LYS A 1 267 ? 14.945 -10.641 -20.719 1 90.69 267 LYS A O 1
ATOM 2103 N N . LEU A 1 268 ? 15.672 -12.648 -21.391 1 95.25 268 LEU A N 1
ATOM 2104 C CA . LEU A 1 268 ? 14.445 -13.328 -21 1 95.25 268 LEU A CA 1
ATOM 2105 C C . LEU A 1 268 ? 14.578 -13.93 -19.609 1 95.25 268 LEU A C 1
ATOM 2107 O O . LEU A 1 268 ? 15.547 -14.641 -19.312 1 95.25 268 LEU A O 1
ATOM 2111 N N . THR A 1 269 ? 13.719 -13.562 -18.734 1 96.31 269 THR A N 1
ATOM 2112 C CA . THR A 1 269 ? 13.602 -14.18 -17.406 1 96.31 269 THR A CA 1
ATOM 2113 C C . THR A 1 269 ? 12.352 -15.055 -17.328 1 96.31 269 THR A C 1
ATOM 2115 O O . THR A 1 269 ? 11.273 -14.641 -17.766 1 96.31 269 THR A O 1
ATOM 2118 N N . VAL A 1 270 ? 12.516 -16.266 -16.891 1 97.88 270 VAL A N 1
ATOM 2119 C CA . VAL A 1 270 ? 11.414 -17.219 -16.75 1 97.88 270 VAL A CA 1
ATOM 2120 C C . VAL A 1 270 ? 11.328 -17.703 -15.305 1 97.88 270 VAL A C 1
ATOM 2122 O O . VAL A 1 270 ? 12.312 -18.219 -14.758 1 97.88 270 VAL A O 1
ATOM 2125 N N . ILE A 1 271 ? 10.141 -17.609 -14.711 1 98.12 271 ILE A N 1
ATOM 2126 C CA . ILE A 1 271 ? 9.953 -18.047 -13.328 1 98.12 271 ILE A CA 1
ATOM 2127 C C . ILE A 1 271 ? 8.719 -18.938 -13.234 1 98.12 271 ILE A C 1
ATOM 2129 O O . ILE A 1 271 ? 7.617 -18.453 -12.961 1 98.12 271 ILE A O 1
ATOM 2133 N N . PRO A 1 272 ? 8.883 -20.203 -13.398 1 98.38 272 PRO A N 1
ATOM 2134 C CA . PRO A 1 272 ? 7.777 -21.109 -13.125 1 98.38 272 PRO A CA 1
ATOM 2135 C C . PRO A 1 272 ? 7.535 -21.312 -11.633 1 98.38 272 PRO A C 1
ATOM 2137 O O . PRO A 1 272 ? 8.484 -21.344 -10.844 1 98.38 272 PRO A O 1
ATOM 2140 N N . ARG A 1 273 ? 6.316 -21.453 -11.273 1 98.56 273 ARG A N 1
ATOM 2141 C CA . ARG A 1 273 ? 5.887 -21.781 -9.922 1 98.56 273 ARG A CA 1
ATOM 2142 C C . ARG A 1 273 ? 4.863 -22.922 -9.938 1 98.56 273 ARG A C 1
ATOM 2144 O O . ARG A 1 273 ? 3.996 -22.969 -10.805 1 98.56 273 ARG A O 1
ATOM 2151 N N . VAL A 1 274 ? 4.98 -23.812 -9.016 1 98.56 274 VAL A N 1
ATOM 2152 C CA . VAL A 1 274 ? 3.998 -24.859 -8.781 1 98.56 274 VAL A CA 1
ATOM 2153 C C . VAL A 1 274 ? 3.508 -24.797 -7.336 1 98.56 274 VAL A C 1
ATOM 2155 O O . VAL A 1 274 ? 4.281 -24.5 -6.422 1 98.56 274 VAL A O 1
ATOM 2158 N N . TRP A 1 275 ? 2.213 -25.031 -7.137 1 98.31 275 TRP A N 1
ATOM 2159 C CA . TRP A 1 275 ? 1.715 -24.906 -5.77 1 98.31 275 TRP A CA 1
ATOM 2160 C C . TRP A 1 275 ? 0.699 -26 -5.461 1 98.31 275 TRP A C 1
ATOM 2162 O O . TRP A 1 275 ? 0.185 -26.656 -6.371 1 98.31 275 TRP A O 1
ATOM 2172 N N . VAL A 1 276 ? 0.484 -26.219 -4.203 1 96.38 276 VAL A N 1
ATOM 2173 C CA . VAL A 1 276 ? -0.605 -27.016 -3.656 1 96.38 276 VAL A CA 1
ATOM 2174 C C . VAL A 1 276 ? -1.369 -26.203 -2.611 1 96.38 276 VAL A C 1
ATOM 2176 O O . VAL A 1 276 ? -0.787 -25.375 -1.914 1 96.38 276 VAL A O 1
ATOM 2179 N N . ARG A 1 277 ? -2.619 -26.359 -2.621 1 94.62 277 ARG A N 1
ATOM 2180 C CA . ARG A 1 277 ? -3.418 -25.75 -1.568 1 94.62 277 ARG A CA 1
ATOM 2181 C C . ARG A 1 277 ? -3.025 -26.281 -0.196 1 94.62 277 ARG A C 1
ATOM 2183 O O . ARG A 1 277 ? -2.729 -27.469 -0.049 1 94.62 277 ARG A O 1
ATOM 2190 N N . ALA A 1 278 ? -3.023 -25.312 0.742 1 91.44 278 ALA A N 1
ATOM 2191 C CA . ALA A 1 278 ? -2.611 -25.688 2.09 1 91.44 278 ALA A CA 1
ATOM 2192 C C . ALA A 1 278 ? -3.473 -25 3.143 1 91.44 278 ALA A C 1
ATOM 2194 O O . ALA A 1 278 ? -3.9 -23.859 2.953 1 91.44 278 ALA A O 1
ATOM 2195 N N . PHE A 1 279 ? -3.789 -25.781 4.199 1 82.19 279 PHE A N 1
ATOM 2196 C CA . PHE A 1 279 ? -4.395 -25.266 5.422 1 82.19 279 PHE A CA 1
ATOM 2197 C C . PHE A 1 279 ? -5.766 -24.672 5.137 1 82.19 279 PHE A C 1
ATOM 2199 O O . PHE A 1 279 ? -6.188 -23.719 5.805 1 82.19 279 PHE A O 1
ATOM 2206 N N . ASP A 1 280 ? -6.348 -25.062 4.047 1 79.88 280 ASP A N 1
ATOM 2207 C CA . ASP A 1 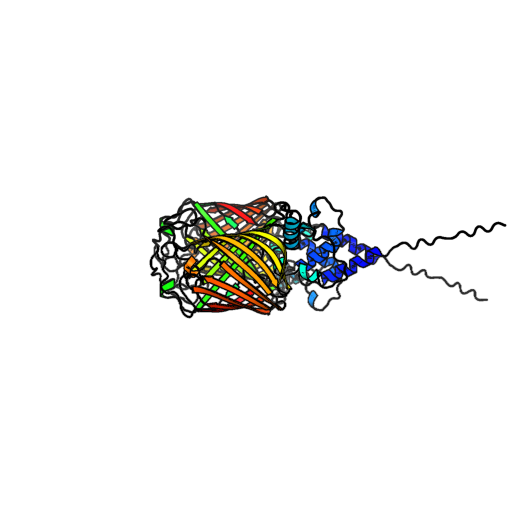280 ? -7.684 -24.547 3.744 1 79.88 280 ASP A CA 1
ATOM 2208 C C . ASP A 1 280 ? -8.75 -25.328 4.5 1 79.88 280 ASP A C 1
ATOM 2210 O O . ASP A 1 280 ? -8.547 -26.484 4.859 1 79.88 280 ASP A O 1
ATOM 2214 N N . GLN A 1 281 ? -9.758 -24.609 4.672 1 74.75 281 GLN A N 1
ATOM 2215 C CA . GLN A 1 281 ? -10.891 -25.297 5.27 1 74.75 281 GLN A CA 1
ATOM 2216 C C . GLN A 1 281 ? -11.508 -26.297 4.285 1 74.75 281 GLN A C 1
ATOM 2218 O O . GLN A 1 281 ? -11.258 -26.219 3.082 1 74.75 281 GLN A O 1
ATOM 2223 N N . SER A 1 282 ? -12.25 -27.234 4.91 1 76.62 282 SER A N 1
ATOM 2224 C CA . SER A 1 282 ? -12.797 -28.266 4.039 1 76.62 282 SER A CA 1
ATOM 2225 C C . SER A 1 282 ? -14.312 -28.141 3.91 1 76.62 282 SER A C 1
ATOM 2227 O O . SER A 1 282 ? -14.953 -27.469 4.727 1 76.62 282 SER A O 1
ATOM 2229 N N . GLY A 1 283 ? -14.75 -28.656 2.779 1 77.69 283 GLY A N 1
ATOM 2230 C CA . GLY A 1 283 ? -16.188 -28.766 2.551 1 77.69 283 GLY A CA 1
ATOM 2231 C C . GLY A 1 283 ? -16.891 -27.422 2.52 1 77.69 283 GLY A C 1
ATOM 2232 O O . GLY A 1 283 ? -16.438 -26.5 1.826 1 77.69 283 GLY A O 1
ATOM 2233 N N . ASP A 1 284 ? -17.953 -27.25 3.332 1 81 284 ASP A N 1
ATOM 2234 C CA . ASP A 1 284 ? -18.828 -26.078 3.322 1 81 284 ASP A CA 1
ATOM 2235 C C . ASP A 1 284 ? -18.125 -24.875 3.947 1 81 284 ASP A C 1
ATOM 2237 O O . ASP A 1 284 ? -18.578 -23.734 3.777 1 81 284 ASP A O 1
ATOM 2241 N N . LYS A 1 285 ? -17.016 -25.141 4.531 1 84.56 285 LYS A N 1
ATOM 2242 C CA . LYS A 1 285 ? -16.312 -24.047 5.195 1 84.56 285 LYS A CA 1
ATOM 2243 C C . LYS A 1 285 ? -15.336 -23.375 4.242 1 84.56 285 LYS A C 1
ATOM 2245 O O . LYS A 1 285 ? -14.836 -22.281 4.535 1 84.56 285 LYS A O 1
ATOM 2250 N N . ASN A 1 286 ? -15.148 -24.047 3.168 1 91.19 286 ASN A N 1
ATOM 2251 C CA . ASN A 1 286 ? -14.32 -23.469 2.123 1 91.19 286 ASN A CA 1
ATOM 2252 C C . ASN A 1 286 ? -15.117 -22.531 1.223 1 91.19 286 ASN A C 1
ATOM 2254 O O . ASN A 1 286 ? -16.078 -22.953 0.58 1 91.19 286 ASN A O 1
ATOM 2258 N N . ASP A 1 287 ? -14.727 -21.375 1.089 1 92.56 287 ASP A N 1
ATOM 2259 C CA . ASP A 1 287 ? -15.484 -20.344 0.378 1 92.56 287 ASP A CA 1
ATOM 2260 C C . ASP A 1 287 ? -15.398 -20.547 -1.133 1 92.56 287 ASP A C 1
ATOM 2262 O O . ASP A 1 287 ? -16.234 -20.047 -1.881 1 92.56 287 ASP A O 1
ATOM 2266 N N . ASN A 1 288 ? -14.422 -21.203 -1.594 1 95.69 288 ASN A N 1
ATOM 2267 C CA . ASN A 1 288 ? -14.227 -21.469 -3.014 1 95.69 288 ASN A CA 1
ATOM 2268 C C . ASN A 1 288 ? -13.492 -22.797 -3.234 1 95.69 288 ASN A C 1
ATOM 2270 O O . ASN A 1 288 ? -12.367 -22.812 -3.729 1 95.69 288 ASN A O 1
ATOM 2274 N N . PRO A 1 289 ? -14.18 -23.859 -2.998 1 95.56 289 PRO A N 1
ATOM 2275 C CA . PRO A 1 289 ? -13.516 -25.172 -3.049 1 95.56 289 PRO A CA 1
ATOM 2276 C C . PRO A 1 289 ? -13.055 -25.547 -4.457 1 95.56 289 PRO A C 1
ATOM 2278 O O . PRO A 1 289 ? -12.188 -26.406 -4.617 1 95.56 289 PRO A O 1
ATOM 2281 N N . ASP A 1 290 ? -13.641 -24.922 -5.441 1 96.5 290 ASP A N 1
ATOM 2282 C CA . ASP A 1 290 ? -13.352 -25.281 -6.824 1 96.5 290 ASP A CA 1
ATOM 2283 C C . ASP A 1 290 ? -12.297 -24.375 -7.43 1 96.5 290 ASP A C 1
ATOM 2285 O O . ASP A 1 290 ? -12.078 -24.375 -8.641 1 96.5 290 ASP A O 1
ATOM 2289 N N . ILE A 1 291 ? -11.617 -23.625 -6.652 1 97.25 291 ILE A N 1
ATOM 2290 C CA . ILE A 1 291 ? -10.75 -22.562 -7.16 1 97.25 291 ILE A CA 1
ATOM 2291 C C . ILE A 1 291 ? -9.617 -23.172 -7.977 1 97.25 291 ILE A C 1
ATOM 2293 O O . ILE A 1 291 ? -9.195 -22.594 -8.992 1 97.25 291 ILE A O 1
ATOM 2297 N N . ALA A 1 292 ? -9.086 -24.281 -7.656 1 96.62 292 ALA A N 1
ATOM 2298 C CA . ALA A 1 292 ? -7.957 -24.891 -8.352 1 96.62 292 ALA A CA 1
ATOM 2299 C C . ALA A 1 292 ? -8.336 -25.281 -9.781 1 96.62 292 ALA A C 1
ATOM 2301 O O . ALA A 1 292 ? -7.477 -25.375 -10.656 1 96.62 292 ALA A O 1
ATOM 2302 N N . ASP A 1 293 ? -9.641 -25.5 -9.984 1 98.12 293 ASP A N 1
ATOM 2303 C CA . ASP A 1 293 ? -10.102 -25.828 -11.328 1 98.12 293 ASP A CA 1
ATOM 2304 C C . ASP A 1 293 ? -9.797 -24.703 -12.305 1 98.12 293 ASP A C 1
ATOM 2306 O O . ASP A 1 293 ? -9.531 -24.938 -13.484 1 98.12 293 ASP A O 1
ATOM 2310 N N . TYR A 1 294 ? -9.812 -23.562 -11.836 1 98.56 294 TYR A N 1
ATOM 2311 C CA . TYR A 1 294 ? -9.727 -22.391 -12.688 1 98.56 294 TYR A CA 1
ATOM 2312 C C . TYR A 1 294 ? -8.336 -21.766 -12.594 1 98.56 294 TYR A C 1
ATOM 2314 O O . TYR A 1 294 ? -7.762 -21.359 -13.609 1 98.56 294 TYR A O 1
ATOM 2322 N N . MET A 1 295 ? -7.812 -21.688 -11.344 1 97.94 295 MET A N 1
ATOM 2323 C CA . MET A 1 295 ? -6.543 -21.016 -11.086 1 97.94 295 MET A CA 1
ATOM 2324 C C . MET A 1 295 ? -5.367 -21.969 -11.312 1 97.94 295 MET A C 1
ATOM 2326 O O . MET A 1 295 ? -4.227 -21.516 -11.453 1 97.94 295 MET A O 1
ATOM 2330 N N . GLY A 1 296 ? -5.66 -23.234 -11.289 1 97.5 296 GLY A N 1
ATOM 2331 C CA . GLY A 1 296 ? -4.668 -24.25 -11.594 1 97.5 296 GLY A CA 1
ATOM 2332 C C . GLY A 1 296 ? -3.729 -24.531 -10.438 1 97.5 296 GLY A C 1
ATOM 2333 O O . GLY A 1 296 ? -4.094 -24.344 -9.273 1 97.5 296 GLY A O 1
ATOM 2334 N N . TYR A 1 297 ? -2.523 -25.094 -10.805 1 98.06 297 TYR A N 1
ATOM 2335 C CA . TYR A 1 297 ? -1.582 -25.594 -9.812 1 98.06 297 TYR A CA 1
ATOM 2336 C C . TYR A 1 297 ? -0.208 -24.969 -9.992 1 98.06 297 TYR A C 1
ATOM 2338 O O . TYR A 1 297 ? 0.776 -25.422 -9.414 1 98.06 297 TYR A O 1
ATOM 2346 N N . GLY A 1 298 ? -0.198 -24 -10.828 1 98.25 298 GLY A N 1
ATOM 2347 C CA . GLY A 1 298 ? 1.045 -23.281 -11.078 1 98.25 298 GLY A CA 1
ATOM 2348 C C . GLY A 1 298 ? 0.897 -22.156 -12.086 1 98.25 298 GLY A C 1
ATOM 2349 O O . GLY A 1 298 ? -0.153 -22.016 -12.719 1 98.25 298 GLY A O 1
ATOM 2350 N N . ASP A 1 299 ? 1.928 -21.375 -12.203 1 98.38 299 ASP A N 1
ATOM 2351 C CA . ASP A 1 299 ? 1.998 -20.328 -13.219 1 98.38 299 ASP A CA 1
ATOM 2352 C C . ASP A 1 299 ? 3.434 -20.125 -13.703 1 98.38 299 ASP A C 1
ATOM 2354 O O . ASP A 1 299 ? 4.363 -20.734 -13.172 1 98.38 299 ASP A O 1
ATOM 2358 N N . VAL A 1 300 ? 3.521 -19.453 -14.836 1 98.5 300 VAL A N 1
ATOM 2359 C CA . VAL A 1 300 ? 4.828 -19.078 -15.375 1 98.5 300 VAL A CA 1
ATOM 2360 C C . VAL A 1 300 ? 4.887 -17.578 -15.617 1 98.5 300 VAL A C 1
ATOM 2362 O O . VAL A 1 300 ? 4.094 -17.031 -16.391 1 98.5 300 VAL A O 1
ATOM 2365 N N . LYS A 1 301 ? 5.773 -16.969 -14.977 1 97.81 301 LYS A N 1
ATOM 2366 C CA . LYS A 1 301 ? 6.055 -15.555 -15.211 1 97.81 301 LYS A CA 1
ATOM 2367 C C . LYS A 1 301 ? 7.176 -15.383 -16.234 1 97.81 301 LYS A C 1
ATOM 2369 O O . LYS A 1 301 ? 8.227 -16.016 -16.125 1 97.81 301 LYS A O 1
ATOM 2374 N N . LEU A 1 302 ? 6.941 -14.57 -17.219 1 97.06 302 LEU A N 1
ATOM 2375 C CA . LEU A 1 302 ? 7.91 -14.227 -18.25 1 97.06 302 LEU A CA 1
ATOM 2376 C C . LEU A 1 302 ? 8.203 -12.734 -18.25 1 97.06 302 LEU A C 1
ATOM 2378 O O . LEU A 1 302 ? 7.285 -11.914 -18.125 1 97.06 302 LEU A O 1
ATOM 2382 N N . GLN A 1 303 ? 9.414 -12.453 -18.344 1 95 303 GLN A N 1
ATOM 2383 C CA . GLN A 1 303 ? 9.836 -11.062 -18.484 1 95 303 GLN A CA 1
ATOM 2384 C C . GLN A 1 303 ? 10.898 -10.922 -19.562 1 95 303 GLN A C 1
ATOM 2386 O O . GLN A 1 303 ? 11.859 -11.695 -19.609 1 95 303 GLN A O 1
ATOM 2391 N N . TYR A 1 304 ? 10.711 -9.977 -20.406 1 94 304 TYR A N 1
ATOM 2392 C CA . TYR A 1 304 ? 11.664 -9.695 -21.469 1 94 304 TYR A CA 1
ATOM 2393 C C . TYR A 1 304 ? 12.031 -8.211 -21.5 1 94 304 TYR A C 1
ATOM 2395 O O . TYR A 1 304 ? 11.172 -7.363 -21.75 1 94 304 TYR A O 1
ATOM 2403 N N . ARG A 1 305 ? 13.25 -7.965 -21.281 1 89.5 305 ARG A N 1
ATOM 2404 C CA . ARG A 1 305 ? 13.727 -6.586 -21.297 1 89.5 305 ARG A CA 1
ATOM 2405 C C . ARG A 1 305 ? 14.102 -6.137 -22.703 1 89.5 305 ARG A C 1
ATOM 2407 O O . ARG A 1 305 ? 15.07 -6.629 -23.281 1 89.5 305 ARG A O 1
ATOM 2414 N N . LEU A 1 306 ? 13.398 -5.219 -23.281 1 87.94 306 LEU A N 1
ATOM 2415 C CA . LEU A 1 306 ? 13.695 -4.684 -24.594 1 87.94 306 LEU A CA 1
ATOM 2416 C C . LEU A 1 306 ? 14.812 -3.65 -24.531 1 87.94 306 LEU A C 1
ATOM 2418 O O . LEU A 1 306 ? 15.812 -3.762 -25.25 1 87.94 306 LEU A O 1
ATOM 2422 N N . ASN A 1 307 ? 14.617 -2.602 -23.703 1 80.06 307 ASN A N 1
ATOM 2423 C CA . ASN A 1 307 ? 15.625 -1.611 -23.344 1 80.06 307 ASN A CA 1
ATOM 2424 C C . ASN A 1 307 ? 15.484 -1.149 -21.906 1 80.06 307 ASN A C 1
ATOM 2426 O O . ASN A 1 307 ? 14.734 -1.746 -21.125 1 80.06 307 ASN A O 1
ATOM 2430 N N . ASP A 1 308 ? 16.266 -0.244 -21.516 1 70 308 ASP A N 1
ATOM 2431 C CA . ASP A 1 308 ? 16.375 0.104 -20.109 1 70 308 ASP A CA 1
ATOM 2432 C C . ASP A 1 308 ? 15.031 0.54 -19.531 1 70 308 ASP A C 1
ATOM 2434 O O . ASP A 1 308 ? 14.781 0.406 -18.344 1 70 308 ASP A O 1
ATOM 2438 N N . ARG A 1 309 ? 14.094 0.9 -20.312 1 79.25 309 ARG A N 1
ATOM 2439 C CA . ARG A 1 309 ? 12.852 1.395 -19.734 1 79.25 309 ARG A CA 1
ATOM 2440 C C . ARG A 1 309 ? 11.641 0.795 -20.438 1 79.25 309 ARG A C 1
ATOM 2442 O O . ARG A 1 309 ? 10.516 1.27 -20.281 1 79.25 309 ARG A O 1
ATOM 2449 N N . GLN A 1 310 ? 11.906 -0.235 -21.219 1 89.12 310 GLN A N 1
ATOM 2450 C CA . GLN A 1 310 ? 10.836 -0.949 -21.922 1 89.12 310 GLN A CA 1
ATOM 2451 C C . GLN A 1 310 ? 10.898 -2.445 -21.625 1 89.12 310 GLN A C 1
ATOM 2453 O O . GLN A 1 310 ? 11.938 -3.082 -21.828 1 89.12 310 GLN A O 1
ATOM 2458 N N . ASN A 1 311 ? 9.82 -2.941 -21.188 1 91.62 311 ASN A N 1
ATOM 2459 C CA . ASN A 1 311 ? 9.766 -4.352 -20.812 1 91.62 311 ASN A CA 1
ATOM 2460 C C . ASN A 1 311 ? 8.422 -4.98 -21.188 1 91.62 311 ASN A C 1
ATOM 2462 O O . ASN A 1 311 ? 7.418 -4.277 -21.297 1 91.62 311 ASN A O 1
ATOM 2466 N N . VAL A 1 312 ? 8.523 -6.191 -21.453 1 94.69 312 VAL A N 1
ATOM 2467 C CA . VAL A 1 312 ? 7.32 -7.004 -21.594 1 94.69 312 VAL A CA 1
ATOM 2468 C C . VAL A 1 312 ? 7.227 -8.008 -20.453 1 94.69 312 VAL A C 1
ATOM 2470 O O . VAL A 1 312 ? 8.234 -8.609 -20.062 1 94.69 312 VAL A O 1
ATOM 2473 N N . TYR A 1 313 ? 6.129 -8.102 -19.922 1 94 313 TYR A N 1
ATOM 2474 C CA . TYR A 1 313 ? 5.824 -8.992 -18.812 1 94 313 TYR A CA 1
ATOM 2475 C C . TYR A 1 313 ? 4.598 -9.844 -19.109 1 94 313 TYR A C 1
ATOM 2477 O O . TYR A 1 313 ? 3.637 -9.367 -19.719 1 94 313 TYR A O 1
ATOM 2485 N N . SER A 1 314 ? 4.652 -11.18 -18.734 1 97.12 314 SER A N 1
ATOM 2486 C CA . SER A 1 314 ? 3.494 -12.047 -18.922 1 97.12 314 SER A CA 1
ATOM 2487 C C . SER A 1 314 ? 3.406 -13.094 -17.812 1 97.12 314 SER A C 1
ATOM 2489 O O . SER A 1 314 ? 4.43 -13.562 -17.312 1 97.12 314 SER A O 1
ATOM 2491 N N . VAL A 1 315 ? 2.221 -13.398 -17.422 1 98 315 VAL A N 1
ATOM 2492 C CA . VAL A 1 315 ? 1.948 -14.516 -16.531 1 98 315 VAL A CA 1
ATOM 2493 C C . VAL A 1 315 ? 0.949 -15.469 -17.188 1 98 315 VAL A C 1
ATOM 2495 O O . VAL A 1 315 ? -0.114 -15.047 -17.641 1 98 315 VAL A O 1
ATOM 2498 N N . LEU A 1 316 ? 1.327 -16.719 -17.188 1 98.5 316 LEU A N 1
ATOM 2499 C CA . LEU A 1 316 ? 0.503 -17.75 -17.797 1 98.5 316 LEU A CA 1
ATOM 2500 C C . LEU A 1 316 ? 0.079 -18.797 -16.766 1 98.5 316 LEU A C 1
ATOM 2502 O O . LEU A 1 316 ? 0.881 -19.203 -15.922 1 98.5 316 LEU A O 1
ATOM 2506 N N . ARG A 1 317 ? -1.151 -19.203 -16.828 1 98.69 317 ARG A N 1
ATOM 2507 C CA . ARG A 1 317 ? -1.691 -20.297 -16.047 1 98.69 317 ARG A CA 1
ATOM 2508 C C . ARG A 1 317 ? -2.508 -21.25 -16.922 1 98.69 317 ARG A C 1
ATOM 2510 O O . ARG A 1 317 ? -3.158 -20.812 -17.875 1 98.69 317 ARG A O 1
ATOM 2517 N N . TYR A 1 318 ? -2.436 -22.516 -16.516 1 98.06 318 TYR A N 1
ATOM 2518 C CA . TYR A 1 318 ? -3.223 -23.516 -17.234 1 98.06 318 TYR A CA 1
ATOM 2519 C C . TYR A 1 318 ? -3.453 -24.75 -16.375 1 98.06 318 TYR A C 1
ATOM 2521 O O . TYR A 1 318 ? -2.531 -25.234 -15.719 1 98.06 318 TYR A O 1
ATOM 2529 N N . ASN A 1 319 ? -4.676 -25.125 -16.328 1 98.19 319 ASN A N 1
ATOM 2530 C CA . ASN A 1 319 ? -5.027 -26.406 -15.727 1 98.19 319 ASN A CA 1
ATOM 2531 C C . ASN A 1 319 ? -5.359 -27.453 -16.797 1 98.19 319 ASN A C 1
ATOM 2533 O O . ASN A 1 319 ? -6.449 -27.422 -17.375 1 98.19 319 ASN A O 1
ATOM 2537 N N . PRO A 1 320 ? -4.516 -28.406 -17 1 96.69 320 PRO A N 1
ATOM 2538 C CA . PRO A 1 320 ? -4.758 -29.375 -18.078 1 96.69 320 PRO A CA 1
ATOM 2539 C C . PRO A 1 320 ? -5.965 -30.281 -17.797 1 96.69 320 PRO A C 1
ATOM 2541 O O . PRO A 1 320 ? -6.57 -30.812 -18.719 1 96.69 320 PRO A O 1
ATOM 2544 N N . LYS A 1 321 ? -6.309 -30.422 -16.609 1 97.31 321 LYS A N 1
ATOM 2545 C CA . LYS A 1 321 ? -7.438 -31.281 -16.25 1 97.31 321 LYS A CA 1
ATOM 2546 C C . LYS A 1 321 ? -8.758 -30.672 -16.703 1 97.31 321 LYS A C 1
ATOM 2548 O O . LYS A 1 321 ? -9.633 -31.375 -17.203 1 97.31 321 LYS A O 1
ATOM 2553 N N . THR A 1 322 ? -8.891 -29.375 -16.516 1 98.19 322 THR A N 1
ATOM 2554 C CA . THR A 1 322 ? -10.164 -28.719 -16.812 1 98.19 322 THR A CA 1
ATOM 2555 C C . THR A 1 322 ? -10.102 -27.953 -18.125 1 98.19 322 THR A C 1
ATOM 2557 O O . THR A 1 322 ? -11.133 -27.625 -18.719 1 98.19 322 THR A O 1
ATOM 2560 N N . GLY A 1 323 ? -8.914 -27.641 -18.531 1 98.06 323 GLY A N 1
ATOM 2561 C CA . GLY A 1 323 ? -8.734 -26.812 -19.719 1 98.06 323 GLY A CA 1
ATOM 2562 C C . GLY A 1 323 ? -8.867 -25.328 -19.453 1 98.06 323 GLY A C 1
ATOM 2563 O O . GLY A 1 323 ? -8.859 -24.516 -20.375 1 98.06 323 GLY A O 1
ATOM 2564 N N . TYR A 1 324 ? -9.062 -24.906 -18.219 1 98.62 324 TYR A N 1
ATOM 2565 C CA . TYR A 1 324 ? -9.188 -23.5 -17.859 1 98.62 324 TYR A CA 1
ATOM 2566 C C . TYR A 1 324 ? -7.816 -22.875 -17.609 1 98.62 324 TYR A C 1
ATOM 2568 O O . TYR A 1 324 ? -6.863 -23.578 -17.266 1 98.62 324 TYR A O 1
ATOM 2576 N N . GLY A 1 325 ? -7.664 -21.578 -17.844 1 98.19 325 GLY A N 1
ATOM 2577 C CA . GLY A 1 325 ? -6.402 -20.875 -17.672 1 98.19 325 GLY A CA 1
ATOM 2578 C C . GLY A 1 325 ? -6.527 -19.375 -17.859 1 98.19 325 GLY A C 1
ATOM 2579 O O . GLY A 1 325 ? -7.625 -18.828 -17.781 1 98.19 325 GLY A O 1
ATOM 2580 N N . ALA A 1 326 ? -5.387 -18.766 -17.938 1 98.75 326 ALA A N 1
ATOM 2581 C CA . ALA A 1 326 ? -5.359 -17.312 -18.156 1 98.75 326 ALA A CA 1
ATOM 2582 C C . ALA A 1 326 ? -4 -16.875 -18.688 1 98.75 326 ALA A C 1
ATOM 2584 O O . ALA A 1 326 ? -2.99 -17.547 -18.484 1 98.75 326 ALA A O 1
ATOM 2585 N N . ILE A 1 327 ? -4.012 -15.797 -19.375 1 98.69 327 ILE A N 1
ATOM 2586 C CA . ILE A 1 327 ? -2.799 -15.102 -19.797 1 98.69 327 ILE A CA 1
ATOM 2587 C C . ILE A 1 327 ? -2.914 -13.617 -19.469 1 98.69 327 ILE A C 1
ATOM 2589 O O . ILE A 1 327 ? -3.951 -13 -19.719 1 98.69 327 ILE A O 1
ATOM 2593 N N . GLU A 1 328 ? -2.029 -13.141 -18.859 1 98.19 328 GLU A N 1
ATOM 2594 C CA . GLU A 1 328 ? -1.828 -11.711 -18.656 1 98.19 328 GLU A CA 1
ATOM 2595 C C . GLU A 1 328 ? -0.564 -11.227 -19.359 1 98.19 328 GLU A C 1
ATOM 2597 O O . GLU A 1 328 ? 0.456 -11.914 -19.359 1 98.19 328 GLU A O 1
ATOM 2602 N N . ALA A 1 329 ? -0.645 -10.109 -20.031 1 97.94 329 ALA A N 1
ATOM 2603 C CA . ALA A 1 329 ? 0.516 -9.508 -20.688 1 97.94 329 ALA A CA 1
ATOM 2604 C C . ALA A 1 329 ? 0.542 -8 -20.469 1 97.94 329 ALA A C 1
ATOM 2606 O O . ALA A 1 329 ? -0.506 -7.352 -20.453 1 97.94 329 ALA A O 1
ATOM 2607 N N . ALA A 1 330 ? 1.722 -7.492 -20.359 1 97.06 330 ALA A N 1
ATOM 2608 C CA . ALA A 1 330 ? 1.877 -6.051 -20.188 1 97.06 330 ALA A CA 1
ATOM 2609 C C . ALA A 1 330 ? 3.129 -5.539 -20.891 1 97.06 330 ALA A C 1
ATOM 2611 O O . ALA A 1 330 ? 4.113 -6.27 -21.031 1 97.06 330 ALA A O 1
ATOM 2612 N N . TYR A 1 331 ? 3.018 -4.367 -21.406 1 96.62 331 TYR A N 1
ATOM 2613 C CA . TYR A 1 331 ? 4.121 -3.635 -22.016 1 96.62 331 TYR A CA 1
ATOM 2614 C C . TYR A 1 331 ? 4.344 -2.297 -21.312 1 96.62 331 TYR A C 1
ATOM 2616 O O . TYR A 1 331 ? 3.402 -1.521 -21.141 1 96.62 331 TYR A O 1
ATOM 2624 N N . THR A 1 332 ? 5.531 -2.066 -20.891 1 94.81 332 THR A N 1
ATOM 2625 C CA . THR A 1 332 ? 5.855 -0.807 -20.234 1 94.81 332 THR A CA 1
ATOM 2626 C C . THR A 1 332 ? 6.727 0.066 -21.125 1 94.81 332 THR A C 1
ATOM 2628 O O . THR A 1 332 ? 7.559 -0.444 -21.875 1 94.81 332 THR A O 1
ATOM 2631 N N . PHE A 1 333 ? 6.559 1.388 -21.062 1 93.81 333 PHE A N 1
ATOM 2632 C CA . PHE A 1 333 ? 7.297 2.34 -21.891 1 93.81 333 PHE A CA 1
ATOM 2633 C C . PHE A 1 333 ? 7.562 3.627 -21.109 1 93.81 333 PHE A C 1
ATOM 2635 O O . PHE A 1 333 ? 6.7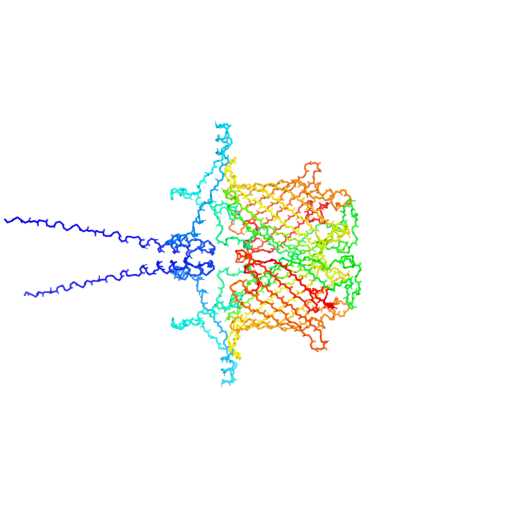81 4.008 -20.234 1 93.81 333 PHE A O 1
ATOM 2642 N N . PRO A 1 334 ? 8.688 4.254 -21.422 1 90.56 334 PRO A N 1
ATOM 2643 C CA . PRO A 1 334 ? 9.031 5.473 -20.688 1 90.56 334 PRO A CA 1
ATOM 2644 C C . PRO A 1 334 ? 8.133 6.656 -21.047 1 90.56 334 PRO A C 1
ATOM 2646 O O . PRO A 1 334 ? 7.734 6.801 -22.203 1 90.56 334 PRO A O 1
ATOM 2649 N N . ILE A 1 335 ? 7.781 7.426 -20.094 1 91 335 ILE A N 1
ATOM 2650 C CA . ILE A 1 335 ? 7.082 8.688 -20.328 1 91 335 ILE A CA 1
ATOM 2651 C C . ILE A 1 335 ? 8.016 9.852 -20.031 1 91 335 ILE A C 1
ATOM 2653 O O . ILE A 1 335 ? 8.484 10.531 -20.953 1 91 335 ILE A O 1
ATOM 2657 N N . LYS A 1 336 ? 8.352 10.109 -18.75 1 83.31 336 LYS A N 1
ATOM 2658 C CA . LYS A 1 336 ? 9.266 11.164 -18.328 1 83.31 336 LYS A CA 1
ATOM 2659 C C . LYS A 1 336 ? 9.977 10.781 -17.031 1 83.31 336 LYS A C 1
ATOM 2661 O O . LYS A 1 336 ? 9.336 10.359 -16.062 1 83.31 336 LYS A O 1
ATOM 2666 N N . GLY A 1 337 ? 11.227 10.977 -17.125 1 80.69 337 GLY A N 1
ATOM 2667 C CA . GLY A 1 337 ? 11.977 10.602 -15.93 1 80.69 337 GLY A CA 1
ATOM 2668 C C . GLY A 1 337 ? 11.781 9.148 -15.539 1 80.69 337 GLY A C 1
ATOM 2669 O O . GLY A 1 337 ? 11.953 8.25 -16.359 1 80.69 337 GLY A O 1
ATOM 2670 N N . LYS A 1 338 ? 11.312 8.992 -14.227 1 83.31 338 LYS A N 1
ATOM 2671 C CA . LYS A 1 338 ? 11.109 7.641 -13.719 1 83.31 338 LYS A CA 1
ATOM 2672 C C . LYS A 1 338 ? 9.68 7.172 -13.961 1 83.31 338 LYS A C 1
ATOM 2674 O O . LYS A 1 338 ? 9.32 6.043 -13.617 1 83.31 338 LYS A O 1
ATOM 2679 N N . LEU A 1 339 ? 8.961 7.992 -14.562 1 86.81 339 LEU A N 1
ATOM 2680 C CA . LEU A 1 339 ? 7.57 7.645 -14.844 1 86.81 339 LEU A CA 1
ATOM 2681 C C . LEU A 1 339 ? 7.473 6.754 -16.078 1 86.81 339 LEU A C 1
ATOM 2683 O O . LEU A 1 339 ? 8.094 7.039 -17.109 1 86.81 339 LEU A O 1
ATOM 2687 N N . LYS A 1 340 ? 6.723 5.711 -15.93 1 92.25 340 LYS A N 1
ATOM 2688 C CA . LYS A 1 340 ? 6.473 4.797 -17.047 1 92.25 340 LYS A CA 1
ATOM 2689 C C . LYS A 1 340 ? 4.977 4.617 -17.281 1 92.25 340 LYS A C 1
ATOM 2691 O O . LYS A 1 340 ? 4.176 4.73 -16.359 1 92.25 340 LYS A O 1
ATOM 2696 N N . GLY A 1 341 ? 4.738 4.418 -18.562 1 95 341 GLY A N 1
ATOM 2697 C CA . GLY A 1 341 ? 3.416 3.932 -18.922 1 95 341 GLY A CA 1
ATOM 2698 C C . GLY A 1 341 ? 3.336 2.418 -19 1 95 341 GLY A C 1
ATOM 2699 O O . GLY A 1 341 ? 4.352 1.749 -19.203 1 95 341 GLY A O 1
ATOM 2700 N N . VAL A 1 342 ? 2.172 1.867 -18.812 1 96.25 342 VAL A N 1
ATOM 2701 C CA . VAL A 1 342 ? 1.974 0.426 -18.922 1 96.25 342 VAL A CA 1
ATOM 2702 C C . VAL A 1 342 ? 0.661 0.141 -19.656 1 96.25 342 VAL A C 1
ATOM 2704 O O . VAL A 1 342 ? -0.348 0.809 -19.406 1 96.25 342 VAL A O 1
ATOM 2707 N N . VAL A 1 343 ? 0.718 -0.702 -20.594 1 98.06 343 VAL A N 1
ATOM 2708 C CA . VAL A 1 343 ? -0.458 -1.304 -21.203 1 98.06 343 VAL A CA 1
ATOM 2709 C C . VAL A 1 343 ? -0.555 -2.775 -20.812 1 98.06 343 VAL A C 1
ATOM 2711 O O . VAL A 1 343 ? 0.398 -3.537 -20.984 1 98.06 343 VAL A O 1
ATOM 2714 N N . ARG A 1 344 ? -1.694 -3.15 -20.281 1 97.62 344 ARG A N 1
ATOM 2715 C CA . ARG A 1 344 ? -1.888 -4.504 -19.781 1 97.62 344 ARG A CA 1
ATOM 2716 C C . ARG A 1 344 ? -3.127 -5.148 -20.391 1 97.62 344 ARG A C 1
ATOM 2718 O O . ARG A 1 344 ? -4.148 -4.484 -20.578 1 97.62 344 ARG A O 1
ATOM 2725 N N . GLY A 1 345 ? -3.002 -6.406 -20.703 1 98.5 345 GLY A N 1
ATOM 2726 C CA . GLY A 1 345 ? -4.113 -7.223 -21.156 1 98.5 345 GLY A CA 1
ATOM 2727 C C . GLY A 1 345 ? -4.285 -8.5 -20.359 1 98.5 345 GLY A C 1
ATOM 2728 O O . GLY A 1 345 ? -3.322 -9.016 -19.781 1 98.5 345 GLY A O 1
ATOM 2729 N N . PHE A 1 346 ? -5.477 -8.977 -20.359 1 98.56 346 PHE A N 1
ATOM 2730 C CA . PHE A 1 346 ? -5.812 -10.211 -19.656 1 98.56 346 PHE A CA 1
ATOM 2731 C C . PHE A 1 346 ? -6.859 -11.008 -20.438 1 98.56 346 PHE A C 1
ATOM 2733 O O . PHE A 1 346 ? -7.793 -10.43 -21 1 98.56 346 PHE A O 1
ATOM 2740 N N . HIS A 1 347 ? -6.707 -12.336 -20.391 1 98.75 347 HIS A N 1
ATOM 2741 C CA . HIS A 1 347 ? -7.684 -13.258 -20.953 1 98.75 347 HIS A CA 1
ATOM 2742 C C . HIS A 1 347 ? -7.777 -14.539 -20.125 1 98.75 347 HIS A C 1
ATOM 2744 O O . HIS A 1 347 ? -6.762 -15.188 -19.859 1 98.75 347 HIS A O 1
ATOM 2750 N N . GLY A 1 348 ? -8.984 -14.859 -19.75 1 98.75 348 GLY A N 1
ATOM 2751 C CA . GLY A 1 348 ? -9.188 -16.141 -19.078 1 98.75 348 GLY A CA 1
ATOM 2752 C C . GLY A 1 348 ? -9.867 -15.992 -17.734 1 98.75 348 GLY A C 1
ATOM 2753 O O . GLY A 1 348 ? -10.766 -15.164 -17.562 1 98.75 348 GLY A O 1
ATOM 2754 N N . TYR A 1 349 ? -9.516 -16.922 -16.844 1 98.62 349 TYR A N 1
ATOM 2755 C CA . TYR A 1 349 ? -10.141 -16.984 -15.531 1 98.62 349 TYR A CA 1
ATOM 2756 C C . TYR A 1 349 ? -9.227 -16.391 -14.461 1 98.62 349 TYR A C 1
ATOM 2758 O O . TYR A 1 349 ? -8 -16.391 -14.617 1 98.62 349 TYR A O 1
ATOM 2766 N N . GLY A 1 350 ? -9.789 -15.852 -13.461 1 98 350 GLY A N 1
ATOM 2767 C CA . GLY A 1 350 ? -9.031 -15.492 -12.273 1 98 350 GLY A CA 1
ATOM 2768 C C . GLY A 1 350 ? -8.336 -14.148 -12.383 1 98 350 GLY A C 1
ATOM 2769 O O . GLY A 1 350 ? -7.234 -13.961 -11.867 1 98 350 GLY A O 1
ATOM 2770 N N . GLU A 1 351 ? -8.961 -13.203 -13.094 1 98.06 351 GLU A N 1
ATOM 2771 C CA . GLU A 1 351 ? -8.406 -11.852 -13.109 1 98.06 351 GLU A CA 1
ATOM 2772 C C . GLU A 1 351 ? -8.383 -11.25 -11.711 1 98.06 351 GLU A C 1
ATOM 2774 O O . GLU A 1 351 ? -7.477 -10.484 -11.375 1 98.06 351 GLU A O 1
ATOM 2779 N N . SER A 1 352 ? -9.375 -11.555 -10.922 1 97.88 352 SER A N 1
ATOM 2780 C CA . SER A 1 352 ? -9.461 -11.289 -9.492 1 97.88 352 SER A CA 1
ATOM 2781 C C . SER A 1 352 ? -10.008 -12.5 -8.742 1 97.88 352 SER A C 1
ATOM 2783 O O . SER A 1 352 ? -10.5 -13.453 -9.352 1 97.88 352 SER A O 1
ATOM 2785 N N . LEU A 1 353 ? -9.844 -12.422 -7.465 1 97.88 353 LEU A N 1
ATOM 2786 C CA . LEU A 1 353 ? -10.281 -13.586 -6.695 1 97.88 353 LEU A CA 1
ATOM 2787 C C . LEU A 1 353 ? -11.797 -13.727 -6.746 1 97.88 353 LEU A C 1
ATOM 2789 O O . LEU A 1 353 ? -12.32 -14.844 -6.812 1 97.88 353 LEU A O 1
ATOM 2793 N N . ILE A 1 354 ? -12.555 -12.609 -6.703 1 98.19 354 ILE A N 1
ATOM 2794 C CA . ILE A 1 354 ? -14.016 -12.656 -6.754 1 98.19 354 ILE A CA 1
ATOM 2795 C C . ILE A 1 354 ? -14.469 -13.195 -8.109 1 98.19 354 ILE A C 1
ATOM 2797 O O . ILE A 1 354 ? -15.562 -13.75 -8.227 1 98.19 354 ILE A O 1
ATOM 2801 N N . ASP A 1 355 ? -13.602 -13.164 -9.133 1 98.38 355 ASP A N 1
ATOM 2802 C CA . ASP A 1 355 ? -13.914 -13.594 -10.492 1 98.38 355 ASP A CA 1
ATOM 2803 C C . ASP A 1 355 ? -13.117 -14.844 -10.867 1 98.38 355 ASP A C 1
ATOM 2805 O O . ASP A 1 355 ? -12.82 -15.062 -12.039 1 98.38 355 ASP A O 1
ATOM 2809 N N . TYR A 1 356 ? -12.695 -15.617 -9.891 1 98.5 356 TYR A N 1
ATOM 2810 C CA . TYR A 1 356 ? -11.758 -16.703 -10.164 1 98.5 356 TYR A CA 1
ATOM 2811 C C . TYR A 1 356 ? -12.352 -17.703 -11.141 1 98.5 356 TYR A C 1
ATOM 2813 O O . TYR A 1 356 ? -11.617 -18.359 -11.891 1 98.5 356 TYR A O 1
ATOM 2821 N N . ASN A 1 357 ? -13.664 -17.828 -11.18 1 98.56 357 ASN A N 1
ATOM 2822 C CA . ASN A 1 357 ? -14.336 -18.812 -12.023 1 98.56 357 ASN A CA 1
ATOM 2823 C C . ASN A 1 357 ? -15.141 -18.141 -13.133 1 98.56 357 ASN A C 1
ATOM 2825 O O . ASN A 1 357 ? -16.125 -18.688 -13.609 1 98.56 357 ASN A O 1
ATOM 2829 N N . HIS A 1 358 ? -14.773 -16.953 -13.477 1 98.62 358 HIS A N 1
ATOM 2830 C CA . HIS A 1 358 ? -15.422 -16.188 -14.539 1 98.62 358 HIS A CA 1
ATOM 2831 C C . HIS A 1 358 ? -14.43 -15.797 -15.625 1 98.62 358 HIS A C 1
ATOM 2833 O O . HIS A 1 358 ? -13.43 -15.133 -15.352 1 98.62 358 HIS A O 1
ATOM 2839 N N . LYS A 1 359 ? -14.703 -16.219 -16.812 1 98.5 359 LYS A N 1
ATOM 2840 C CA . LYS A 1 359 ? -13.828 -15.891 -17.938 1 98.5 359 LYS A CA 1
ATOM 2841 C C . LYS A 1 359 ? -14.055 -14.461 -18.406 1 98.5 359 LYS A C 1
ATOM 2843 O O . LYS A 1 359 ? -15.195 -14.023 -18.578 1 98.5 359 LYS A O 1
ATOM 2848 N N . GLN A 1 360 ? -13 -13.734 -18.609 1 97.81 360 GLN A N 1
ATOM 2849 C CA . GLN A 1 360 ? -13.141 -12.359 -19.078 1 97.81 360 GLN A CA 1
ATOM 2850 C C . GLN A 1 360 ? -11.922 -11.93 -19.891 1 97.81 360 GLN A C 1
ATOM 2852 O O . GLN A 1 360 ? -10.883 -12.594 -19.875 1 97.81 360 GLN A O 1
ATOM 2857 N N . ASN A 1 361 ? -12.109 -10.883 -20.656 1 98.12 361 ASN A N 1
ATOM 2858 C CA . ASN A 1 361 ? -11.062 -10.164 -21.375 1 98.12 361 ASN A CA 1
ATOM 2859 C C . ASN A 1 361 ? -11 -8.695 -20.938 1 98.12 361 ASN A C 1
ATOM 2861 O O . ASN A 1 361 ? -12.031 -8.062 -20.734 1 98.12 361 ASN A O 1
ATOM 2865 N N . GLY A 1 362 ? -9.812 -8.258 -20.797 1 98.38 362 GLY A N 1
ATOM 2866 C CA . GLY A 1 362 ? -9.656 -6.859 -20.438 1 98.38 362 GLY A CA 1
ATOM 2867 C C . GLY A 1 362 ? -8.383 -6.242 -20.984 1 98.38 362 GLY A C 1
ATOM 2868 O O . GLY A 1 362 ? -7.426 -6.953 -21.297 1 98.38 362 GLY A O 1
ATOM 2869 N N . ILE A 1 363 ? -8.398 -4.984 -21.125 1 98.62 363 ILE A N 1
ATOM 2870 C CA . ILE A 1 363 ? -7.23 -4.207 -21.531 1 98.62 363 ILE A CA 1
ATOM 2871 C C . ILE A 1 363 ? -7.219 -2.869 -20.797 1 98.62 363 ILE A C 1
ATOM 2873 O O . ILE A 1 363 ? -8.273 -2.301 -20.516 1 98.62 363 ILE A O 1
ATOM 2877 N N . GLY A 1 364 ? -6.07 -2.428 -20.438 1 98.5 364 GLY A N 1
ATOM 2878 C CA . GLY A 1 364 ? -5.988 -1.171 -19.719 1 98.5 364 GLY A CA 1
ATOM 2879 C C . GLY A 1 364 ? -4.688 -0.429 -19.953 1 98.5 364 GLY A C 1
ATOM 2880 O O . GLY A 1 364 ? -3.742 -0.986 -20.516 1 98.5 364 GLY A O 1
ATOM 2881 N N . ILE A 1 365 ? -4.664 0.829 -19.594 1 98.19 365 ILE A N 1
ATOM 2882 C CA . ILE A 1 365 ? -3.494 1.696 -19.656 1 98.19 365 ILE A CA 1
ATOM 2883 C C . ILE A 1 365 ? -3.305 2.389 -18.312 1 98.19 365 ILE A C 1
ATOM 2885 O O . ILE A 1 365 ? -4.273 2.818 -17.672 1 98.19 365 ILE A O 1
ATOM 2889 N N . GLY A 1 366 ? -2.031 2.363 -17.891 1 96.88 366 GLY A N 1
ATOM 2890 C CA . GLY A 1 366 ? -1.77 2.932 -16.578 1 96.88 366 GLY A CA 1
ATOM 2891 C C . GLY A 1 366 ? -0.381 3.527 -16.453 1 96.88 366 GLY A C 1
ATOM 2892 O O . GLY A 1 366 ? 0.302 3.744 -17.453 1 96.88 366 GLY A O 1
ATOM 2893 N N . LEU A 1 367 ? -0.092 3.91 -15.25 1 93.31 367 LEU A N 1
ATOM 2894 C CA . LEU A 1 367 ? 1.177 4.531 -14.891 1 93.31 367 LEU A CA 1
ATOM 2895 C C . LEU A 1 367 ? 1.888 3.729 -13.805 1 93.31 367 LEU A C 1
ATOM 2897 O O . LEU A 1 367 ? 1.238 3.123 -12.945 1 93.31 367 LEU A O 1
ATOM 2901 N N . MET A 1 368 ? 3.172 3.734 -13.883 1 91.62 368 MET A N 1
ATOM 2902 C CA . MET A 1 368 ? 3.998 3.119 -12.844 1 91.62 368 MET A CA 1
ATOM 2903 C C . MET A 1 368 ? 5.348 3.824 -12.742 1 91.62 368 MET A C 1
ATOM 2905 O O . MET A 1 368 ? 5.664 4.695 -13.547 1 91.62 368 MET A O 1
ATOM 2909 N N . PHE A 1 369 ? 5.953 3.553 -11.688 1 82.69 369 PHE A N 1
ATOM 2910 C CA . PHE A 1 369 ? 7.285 4.121 -11.516 1 82.69 369 PHE A CA 1
ATOM 2911 C C . PHE A 1 369 ? 8.359 3.119 -11.922 1 82.69 369 PHE A C 1
ATOM 2913 O O . PHE A 1 369 ? 8.211 1.916 -11.703 1 82.69 369 PHE A O 1
ATOM 2920 N N . ASN A 1 370 ? 9.438 3.846 -12.352 1 77.12 370 ASN A N 1
ATOM 2921 C CA . ASN A 1 370 ? 10.594 3.004 -12.656 1 77.12 370 ASN A CA 1
ATOM 2922 C C . ASN A 1 370 ? 11.141 2.33 -11.406 1 77.12 370 ASN A C 1
ATOM 2924 O O . ASN A 1 370 ? 11.094 2.9 -10.312 1 77.12 370 ASN A O 1
ATOM 2928 N N . ASP A 1 371 ? 11.5 1.025 -11.367 1 75.75 371 ASP A N 1
ATOM 2929 C CA . ASP A 1 371 ? 12.016 0.213 -10.273 1 75.75 371 ASP A CA 1
ATOM 2930 C C . ASP A 1 371 ? 10.883 -0.433 -9.477 1 75.75 371 ASP A C 1
ATOM 2932 O O . ASP A 1 371 ? 11.109 -0.995 -8.406 1 75.75 371 ASP A O 1
ATOM 2936 N N . TRP A 1 372 ? 9.711 -0.102 -9.906 1 82.31 372 TRP A N 1
ATOM 2937 C CA . TRP A 1 372 ? 8.578 -0.754 -9.266 1 82.31 372 TRP A CA 1
ATOM 2938 C C . TRP A 1 372 ? 7.75 -1.539 -10.281 1 82.31 372 TRP A C 1
ATOM 2940 O O . TRP A 1 372 ? 6.531 -1.648 -10.148 1 82.31 372 TRP A O 1
ATOM 2950 N N . ASP A 1 373 ? 8.406 -1.921 -11.328 1 77.88 373 ASP A N 1
ATOM 2951 C CA . ASP A 1 373 ? 7.719 -2.645 -12.391 1 77.88 373 ASP A CA 1
ATOM 2952 C C . ASP A 1 373 ? 7.871 -4.156 -12.219 1 77.88 373 ASP A C 1
ATOM 2954 O O . ASP A 1 373 ? 7.41 -4.934 -13.055 1 77.88 373 ASP A O 1
ATOM 2958 N N . GLY A 1 374 ? 8.484 -4.543 -11.07 1 73.75 374 GLY A N 1
ATOM 2959 C CA . GLY A 1 374 ? 8.562 -5.957 -10.734 1 73.75 374 GLY A CA 1
ATOM 2960 C C . GLY A 1 374 ? 9.656 -6.691 -11.484 1 73.75 374 GLY A C 1
ATOM 2961 O O . GLY A 1 374 ? 9.594 -7.914 -11.648 1 73.75 374 GLY A O 1
ATOM 2962 N N . ILE A 1 375 ? 10.594 -6.012 -12.141 1 72.62 375 ILE A N 1
ATOM 2963 C CA . ILE A 1 375 ? 11.656 -6.652 -12.906 1 72.62 375 ILE A CA 1
ATOM 2964 C C . ILE A 1 375 ? 13.016 -6.156 -12.414 1 72.62 375 ILE A C 1
ATOM 2966 O O . ILE A 1 375 ? 13.164 -4.98 -12.062 1 72.62 375 ILE A O 1
ATOM 2970 N N . MET B 1 1 ? 86.938 38.375 -11.305 1 26.64 1 MET B N 1
ATOM 2971 C CA . MET B 1 1 ? 86.438 37.031 -11.164 1 26.64 1 MET B CA 1
ATOM 2972 C C . MET B 1 1 ? 85.062 37.031 -10.492 1 26.64 1 MET B C 1
ATOM 2974 O O . MET B 1 1 ? 84.938 37.25 -9.281 1 26.64 1 MET B O 1
ATOM 2978 N N . ASN B 1 2 ? 84 37.625 -11.195 1 30.81 2 ASN B N 1
ATOM 2979 C CA . ASN B 1 2 ? 82.625 37.938 -10.852 1 30.81 2 ASN B CA 1
ATOM 2980 C C . ASN B 1 2 ? 81.812 36.688 -10.586 1 30.81 2 ASN B C 1
ATOM 2982 O O . ASN B 1 2 ? 81.562 35.906 -11.5 1 30.81 2 ASN B O 1
ATOM 2986 N N . THR B 1 3 ? 81.938 36.062 -9.414 1 33.22 3 THR B N 1
ATOM 2987 C CA . THR B 1 3 ? 81.25 34.875 -8.93 1 33.22 3 THR B CA 1
ATOM 2988 C C . THR B 1 3 ? 79.75 35.094 -8.828 1 33.22 3 THR B C 1
ATOM 2990 O O . THR B 1 3 ? 79.312 35.938 -8.047 1 33.22 3 THR B O 1
ATOM 2993 N N . ARG B 1 4 ? 79 35.031 -9.961 1 32.12 4 ARG B N 1
ATOM 2994 C CA . ARG B 1 4 ? 77.562 35.094 -10.086 1 32.12 4 ARG B CA 1
ATOM 2995 C C . ARG B 1 4 ? 76.875 34.031 -9.227 1 32.12 4 ARG B C 1
ATOM 2997 O O . ARG B 1 4 ? 77.125 32.844 -9.367 1 32.12 4 ARG B O 1
ATOM 3004 N N . ASN B 1 5 ? 76.5 34.344 -7.98 1 31.05 5 ASN B N 1
ATOM 3005 C CA . ASN B 1 5 ? 75.75 33.562 -7.012 1 31.05 5 ASN B CA 1
ATOM 3006 C C . ASN B 1 5 ? 74.375 33.156 -7.59 1 31.05 5 ASN B C 1
ATOM 3008 O O . ASN B 1 5 ? 73.562 33.969 -7.969 1 31.05 5 ASN B O 1
ATOM 3012 N N . MET B 1 6 ? 74.312 32 -8.344 1 31.58 6 MET B N 1
ATOM 3013 C CA . MET B 1 6 ? 73.062 31.422 -8.875 1 31.58 6 MET B CA 1
ATOM 3014 C C . MET B 1 6 ? 72.125 31.031 -7.742 1 31.58 6 MET B C 1
ATOM 3016 O O . MET B 1 6 ? 72.438 30.188 -6.906 1 31.58 6 MET B O 1
ATOM 3020 N N . ARG B 1 7 ? 71.25 31.938 -7.23 1 33 7 ARG B N 1
ATOM 3021 C CA . ARG B 1 7 ? 70.188 31.672 -6.27 1 33 7 ARG B CA 1
ATOM 3022 C C . ARG B 1 7 ? 69.25 30.641 -6.812 1 33 7 ARG B C 1
ATOM 3024 O O . ARG B 1 7 ? 68.625 30.844 -7.883 1 33 7 ARG B O 1
ATOM 3031 N N . TYR B 1 8 ? 69.438 29.297 -6.57 1 33.12 8 TYR B N 1
ATOM 3032 C CA . TYR B 1 8 ? 68.5 28.234 -6.855 1 33.12 8 TYR B CA 1
ATOM 3033 C C . TYR B 1 8 ? 67.188 28.438 -6.09 1 33.12 8 TYR B C 1
ATOM 3035 O O . TYR B 1 8 ? 67.188 28.547 -4.863 1 33.12 8 TYR B O 1
ATOM 3043 N N . ILE B 1 9 ? 66.188 29.141 -6.664 1 32.94 9 ILE B N 1
ATOM 3044 C CA . ILE B 1 9 ? 64.812 29.234 -6.121 1 32.94 9 ILE B CA 1
ATOM 3045 C C . ILE B 1 9 ? 64.188 27.844 -6.082 1 32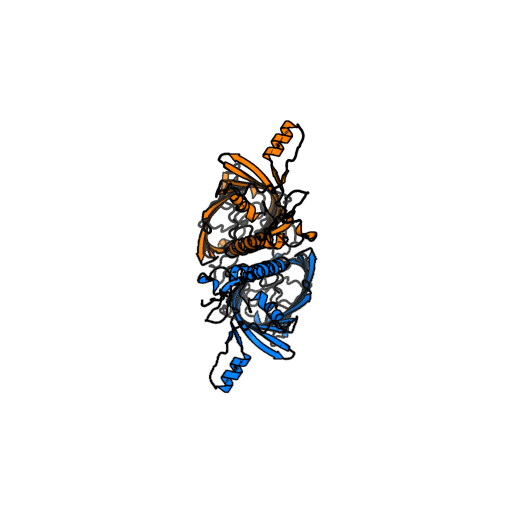.94 9 ILE B C 1
ATOM 3047 O O . ILE B 1 9 ? 64.062 27.188 -7.117 1 32.94 9 ILE B O 1
ATOM 3051 N N . LEU B 1 10 ? 64.438 27.109 -4.961 1 32.47 10 LEU B N 1
ATOM 3052 C CA . LEU B 1 10 ? 63.688 25.859 -4.684 1 32.47 10 LEU B CA 1
ATOM 3053 C C . LEU B 1 10 ? 62.188 26.062 -4.723 1 32.47 10 LEU B C 1
ATOM 3055 O O . LEU B 1 10 ? 61.656 26.844 -3.932 1 32.47 10 LEU B O 1
ATOM 3059 N N . LEU B 1 11 ? 61.562 25.938 -5.902 1 32.22 11 LEU B N 1
ATOM 3060 C CA . LEU B 1 11 ? 60.125 25.875 -6.039 1 32.22 11 LEU B CA 1
ATOM 3061 C C . LEU B 1 11 ? 59.531 24.688 -5.254 1 32.22 11 LEU B C 1
ATOM 3063 O O . LEU B 1 11 ? 59.812 23.531 -5.578 1 32.22 11 LEU B O 1
ATOM 3067 N N . THR B 1 12 ? 59.406 24.797 -3.941 1 37.69 12 THR B N 1
ATOM 3068 C CA . THR B 1 12 ? 58.656 23.828 -3.152 1 37.69 12 THR B CA 1
ATOM 3069 C C . THR B 1 12 ? 57.25 23.656 -3.721 1 37.69 12 THR B C 1
ATOM 3071 O O . THR B 1 12 ? 56.469 24.609 -3.766 1 37.69 12 THR B O 1
ATOM 3074 N N . GLY B 1 13 ? 57.094 22.859 -4.812 1 32.69 13 GLY B N 1
ATOM 3075 C CA . GLY B 1 13 ? 55.812 22.469 -5.375 1 32.69 13 GLY B CA 1
ATOM 3076 C C . GLY B 1 13 ? 54.812 22.031 -4.328 1 32.69 13 GLY B C 1
ATOM 3077 O O . GLY B 1 13 ? 55.188 21.375 -3.346 1 32.69 13 GLY B O 1
ATOM 3078 N N . LEU B 1 14 ? 53.656 22.766 -4.152 1 35.34 14 LEU B N 1
ATOM 3079 C CA . LEU B 1 14 ? 52.406 22.578 -3.438 1 35.34 14 LEU B CA 1
ATOM 3080 C C . LEU B 1 14 ? 51.812 21.203 -3.729 1 35.34 14 LEU B C 1
ATOM 3082 O O . LEU B 1 14 ? 51.25 20.984 -4.805 1 35.34 14 LEU B O 1
ATOM 3086 N N . LEU B 1 15 ? 52.531 20.125 -3.395 1 36.56 15 LEU B N 1
ATOM 3087 C CA . LEU B 1 15 ? 51.938 18.797 -3.578 1 36.56 15 LEU B CA 1
ATOM 3088 C C . LEU B 1 15 ? 50.719 18.594 -2.66 1 36.56 15 LEU B C 1
ATOM 3090 O O . LEU B 1 15 ? 50.219 17.484 -2.541 1 36.56 15 LEU B O 1
ATOM 3094 N N . PRO B 1 16 ? 50.188 19.531 -1.832 1 39.47 16 PRO B N 1
ATOM 3095 C CA . PRO B 1 16 ? 49.375 19 -0.729 1 39.47 16 PRO B CA 1
ATOM 3096 C C . PRO B 1 16 ? 48.031 18.469 -1.19 1 39.47 16 PRO B C 1
ATOM 3098 O O . PRO B 1 16 ? 47.219 18.047 -0.367 1 39.47 16 PRO B O 1
ATOM 3101 N N . THR B 1 17 ? 47.531 18.781 -2.373 1 42.34 17 THR B N 1
ATOM 3102 C CA . THR B 1 17 ? 46.062 18.797 -2.414 1 42.34 17 THR B CA 1
ATOM 3103 C C . THR B 1 17 ? 45.5 17.375 -2.426 1 42.34 17 THR B C 1
ATOM 3105 O O . THR B 1 17 ? 44.344 17.172 -2.092 1 42.34 17 THR B O 1
ATOM 3108 N N . ALA B 1 18 ? 46.219 16.391 -2.836 1 45.31 18 ALA B N 1
ATOM 3109 C CA . ALA B 1 18 ? 45.625 15.086 -3.102 1 45.31 18 ALA B CA 1
ATOM 3110 C C . ALA B 1 18 ? 45.344 14.336 -1.803 1 45.31 18 ALA B C 1
ATOM 3112 O O . ALA B 1 18 ? 44.344 13.594 -1.712 1 45.31 18 ALA B O 1
ATOM 3113 N N . SER B 1 19 ? 45.938 14.586 -0.659 1 51.88 19 SER B N 1
ATOM 3114 C CA . SER B 1 19 ? 45.844 13.812 0.57 1 51.88 19 SER B CA 1
ATOM 3115 C C . SER B 1 19 ? 44.531 14.125 1.311 1 51.88 19 SER B C 1
ATOM 3117 O O . SER B 1 19 ? 43.969 13.25 1.96 1 51.88 19 SER B O 1
ATOM 3119 N N . ALA B 1 20 ? 43.969 15.195 1.093 1 55.75 20 ALA B N 1
ATOM 3120 C CA . ALA B 1 20 ? 42.812 15.641 1.893 1 55.75 20 ALA B CA 1
ATOM 3121 C C . ALA B 1 20 ? 41.531 14.992 1.409 1 55.75 20 ALA B C 1
ATOM 3123 O O . ALA B 1 20 ? 40.656 14.672 2.213 1 55.75 20 ALA B O 1
ATOM 3124 N N . PHE B 1 21 ? 41.438 14.57 0.175 1 55.81 21 PHE B N 1
ATOM 3125 C CA . PHE B 1 21 ? 40.219 13.984 -0.385 1 55.81 21 PHE B CA 1
ATOM 3126 C C . PHE B 1 21 ? 40.031 12.547 0.084 1 55.81 21 PHE B C 1
ATOM 3128 O O . PHE B 1 21 ? 38.938 12.094 0.338 1 55.81 21 PHE B O 1
ATOM 3135 N N . GLY B 1 22 ? 41.125 11.883 0.296 1 57.41 22 GLY B N 1
ATOM 3136 C CA . GLY B 1 22 ? 41.094 10.508 0.778 1 57.41 22 GLY B CA 1
ATOM 3137 C C . GLY B 1 22 ? 40.594 10.383 2.203 1 57.41 22 GLY B C 1
ATOM 3138 O O . GLY B 1 22 ? 39.781 9.492 2.514 1 57.41 22 GLY B O 1
ATOM 3139 N N . GLU B 1 23 ? 40.938 11.227 3.029 1 59.84 23 GLU B N 1
ATOM 3140 C CA . GLU B 1 23 ? 40.531 11.188 4.434 1 59.84 23 GLU B CA 1
ATOM 3141 C C . GLU B 1 23 ? 39.062 11.523 4.59 1 59.84 23 GLU B C 1
ATOM 3143 O O . GLU B 1 23 ? 38.344 10.883 5.371 1 59.84 23 GLU B O 1
ATOM 3148 N N . THR B 1 24 ? 38.562 12.414 3.779 1 63.62 24 THR B N 1
ATOM 3149 C CA . THR B 1 24 ? 37.156 12.82 3.852 1 63.62 24 THR B CA 1
ATOM 3150 C C . THR B 1 24 ? 36.25 11.734 3.262 1 63.62 24 THR B C 1
ATOM 3152 O O . THR B 1 24 ? 35.156 11.5 3.764 1 63.62 24 THR B O 1
ATOM 3155 N N . ALA B 1 25 ? 36.781 11.07 2.297 1 68.81 25 ALA B N 1
ATOM 3156 C CA . ALA B 1 25 ? 36 9.984 1.692 1 68.81 25 ALA B CA 1
ATOM 3157 C C . ALA B 1 25 ? 35.906 8.781 2.633 1 68.81 25 ALA B C 1
ATOM 3159 O O . ALA B 1 25 ? 34.906 8.086 2.666 1 68.81 25 ALA B O 1
ATOM 3160 N N . LEU B 1 26 ? 36.906 8.617 3.449 1 65.88 26 LEU B N 1
ATOM 3161 C CA . LEU B 1 26 ? 36.875 7.562 4.461 1 65.88 26 LEU B CA 1
ATOM 3162 C C . LEU B 1 26 ? 35.844 7.879 5.547 1 65.88 26 LEU B C 1
ATOM 3164 O O . LEU B 1 26 ? 35.25 6.969 6.117 1 65.88 26 LEU B O 1
ATOM 3168 N N . GLN B 1 27 ? 35.625 9.094 5.801 1 67.12 27 GLN B N 1
ATOM 3169 C CA . GLN B 1 27 ? 34.562 9.508 6.73 1 67.12 27 GLN B CA 1
ATOM 3170 C C . GLN B 1 27 ? 33.188 9.211 6.164 1 67.12 27 GLN B C 1
ATOM 3172 O O . GLN B 1 27 ? 32.281 8.828 6.906 1 67.12 27 GLN B O 1
ATOM 3177 N N . CYS B 1 28 ? 33.062 9.336 4.887 1 71.56 28 CYS B N 1
ATOM 3178 C CA . CYS B 1 28 ? 31.828 8.969 4.242 1 71.56 28 CYS B CA 1
ATOM 3179 C C . CYS B 1 28 ? 31.562 7.473 4.359 1 71.56 28 CYS B C 1
ATOM 3181 O O . CYS B 1 28 ? 30.438 7.051 4.594 1 71.56 28 CYS B O 1
ATOM 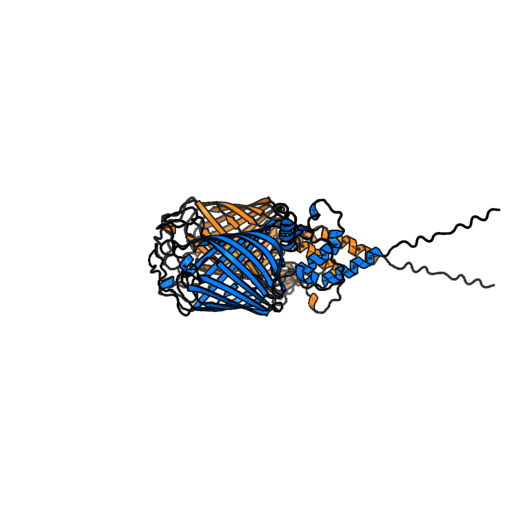3183 N N . ALA B 1 29 ? 32.688 6.793 4.277 1 69.06 29 ALA B N 1
ATOM 3184 C CA . ALA B 1 29 ? 32.562 5.336 4.324 1 69.06 29 ALA B CA 1
ATOM 3185 C C . ALA B 1 29 ? 32.094 4.863 5.699 1 69.06 29 ALA B C 1
ATOM 3187 O O . ALA B 1 29 ? 31.547 3.773 5.828 1 69.06 29 ALA B O 1
ATOM 3188 N N . ALA B 1 30 ? 32.219 5.699 6.668 1 62.25 30 ALA B N 1
ATOM 3189 C CA . ALA B 1 30 ? 31.859 5.355 8.039 1 62.25 30 ALA B CA 1
ATOM 3190 C C . ALA B 1 30 ? 30.391 5.633 8.297 1 62.25 30 ALA B C 1
ATOM 3192 O O . ALA B 1 30 ? 29.844 5.223 9.32 1 62.25 30 ALA B O 1
ATOM 3193 N N . LEU B 1 31 ? 29.797 6.262 7.414 1 61.53 31 LEU B N 1
ATOM 3194 C CA . LEU B 1 31 ? 28.375 6.57 7.566 1 61.53 31 LEU B CA 1
ATOM 3195 C C . LEU B 1 31 ? 27.516 5.332 7.312 1 61.53 31 LEU B C 1
ATOM 3197 O O . LEU B 1 31 ? 27.75 4.598 6.348 1 61.53 31 LEU B O 1
ATOM 3201 N N . THR B 1 32 ? 26.719 5.074 8.234 1 58.72 32 THR B N 1
ATOM 3202 C CA . THR B 1 32 ? 25.953 3.826 8.211 1 58.72 32 THR B CA 1
ATOM 3203 C C . THR B 1 32 ? 24.75 3.941 7.281 1 58.72 32 THR B C 1
ATOM 3205 O O . THR B 1 32 ? 24.328 2.949 6.688 1 58.72 32 THR B O 1
ATOM 3208 N N . ASP B 1 33 ? 24.344 5.121 7.152 1 53.34 33 ASP B N 1
ATOM 3209 C CA . ASP B 1 33 ? 23.188 5.344 6.293 1 53.34 33 ASP B CA 1
ATOM 3210 C C . ASP B 1 33 ? 23.594 5.484 4.832 1 53.34 33 ASP B C 1
ATOM 3212 O O . ASP B 1 33 ? 24.438 6.32 4.5 1 53.34 33 ASP B O 1
ATOM 3216 N N . ASN B 1 34 ? 23.094 4.645 4.008 1 56.69 34 ASN B N 1
ATOM 3217 C CA . ASN B 1 34 ? 23.5 4.609 2.607 1 56.69 34 ASN B CA 1
ATOM 3218 C C . ASN B 1 34 ? 23.25 5.945 1.917 1 56.69 34 ASN B C 1
ATOM 3220 O O . ASN B 1 34 ? 24.078 6.418 1.142 1 56.69 34 ASN B O 1
ATOM 3224 N N . VAL B 1 35 ? 22.156 6.41 2.16 1 55.03 35 VAL B N 1
ATOM 3225 C CA . VAL B 1 35 ? 21.797 7.656 1.494 1 55.03 35 VAL B CA 1
ATOM 3226 C C . VAL B 1 35 ? 22.766 8.758 1.906 1 55.03 35 VAL B C 1
ATOM 3228 O O . VAL B 1 35 ? 23.297 9.477 1.056 1 55.03 35 VAL B O 1
ATOM 3231 N N . THR B 1 36 ? 22.969 8.734 3.119 1 60.97 36 THR B N 1
ATOM 3232 C CA . THR B 1 36 ? 23.891 9.742 3.623 1 60.97 36 THR B CA 1
ATOM 3233 C C . THR B 1 36 ? 25.312 9.453 3.154 1 60.97 36 THR B C 1
ATOM 3235 O O . THR B 1 36 ? 26.062 10.383 2.836 1 60.97 36 THR B O 1
ATOM 3238 N N . ARG B 1 37 ? 25.547 8.219 3.143 1 67.94 37 ARG B N 1
ATOM 3239 C CA . ARG B 1 37 ? 26.891 7.828 2.717 1 67.94 37 ARG B CA 1
ATOM 3240 C C . ARG B 1 37 ? 27.109 8.164 1.246 1 67.94 37 ARG B C 1
ATOM 3242 O O . ARG B 1 37 ? 28.156 8.711 0.882 1 67.94 37 ARG B O 1
ATOM 3249 N N . LEU B 1 38 ? 26.125 7.867 0.49 1 69.5 38 LEU B N 1
ATOM 3250 C CA . LEU B 1 38 ? 26.25 8.203 -0.925 1 69.5 38 LEU B CA 1
ATOM 3251 C C . LEU B 1 38 ? 26.344 9.711 -1.118 1 69.5 38 LEU B C 1
ATOM 3253 O O . LEU B 1 38 ? 27.188 10.188 -1.895 1 69.5 38 LEU B O 1
ATOM 3257 N N . ALA B 1 39 ? 25.516 10.406 -0.43 1 64.5 39 ALA B N 1
ATOM 3258 C CA . ALA B 1 39 ? 25.562 11.867 -0.511 1 64.5 39 ALA B CA 1
ATOM 3259 C C . ALA B 1 39 ? 26.938 12.391 -0.095 1 64.5 39 ALA B C 1
ATOM 3261 O O . ALA B 1 39 ? 27.438 13.344 -0.686 1 64.5 39 ALA B O 1
ATOM 3262 N N . CYS B 1 40 ? 27.422 11.781 0.869 1 65.75 40 CYS B N 1
ATOM 3263 C CA . CYS B 1 40 ? 28.75 12.125 1.364 1 65.75 40 CYS B CA 1
ATOM 3264 C C . CYS B 1 40 ? 29.812 11.898 0.291 1 65.75 40 CYS B C 1
ATOM 3266 O O . CYS B 1 40 ? 30.641 12.773 0.03 1 65.75 40 CYS B O 1
ATOM 3268 N N . TYR B 1 41 ? 29.766 10.758 -0.353 1 72.81 41 TYR B N 1
ATOM 3269 C CA . TYR B 1 41 ? 30.703 10.461 -1.435 1 72.81 41 TYR B CA 1
ATOM 3270 C C . TYR B 1 41 ? 30.531 11.445 -2.584 1 72.81 41 TYR B C 1
ATOM 3272 O O . TYR B 1 41 ? 31.531 11.938 -3.133 1 72.81 41 TYR B O 1
ATOM 3280 N N . ASP B 1 42 ? 29.359 11.641 -2.939 1 68.5 42 ASP B N 1
ATOM 3281 C CA . ASP B 1 42 ? 29.078 12.508 -4.078 1 68.5 42 ASP B CA 1
ATOM 3282 C C . ASP B 1 42 ? 29.578 13.93 -3.824 1 68.5 42 ASP B C 1
ATOM 3284 O O . ASP B 1 42 ? 30.016 14.609 -4.75 1 68.5 42 ASP B O 1
ATOM 3288 N N . ARG B 1 43 ? 29.5 14.352 -2.686 1 65.62 43 ARG B N 1
ATOM 3289 C CA . ARG B 1 43 ? 30.016 15.664 -2.307 1 65.62 43 ARG B CA 1
ATOM 3290 C C . ARG B 1 43 ? 31.516 15.758 -2.568 1 65.62 43 ARG B C 1
ATOM 3292 O O . ARG B 1 43 ? 32.031 16.828 -2.896 1 65.62 43 ARG B O 1
ATOM 3299 N N . ILE B 1 44 ? 32.094 14.703 -2.375 1 65 44 ILE B N 1
ATOM 3300 C CA . ILE B 1 44 ? 33.531 14.672 -2.498 1 65 44 ILE B CA 1
ATOM 3301 C C . ILE B 1 44 ? 33.938 14.492 -3.963 1 65 44 ILE B C 1
ATOM 3303 O O . ILE B 1 44 ? 34.781 15.211 -4.48 1 65 44 ILE B O 1
ATOM 3307 N N . PHE B 1 45 ? 33.188 13.555 -4.566 1 66.5 45 PHE B N 1
ATOM 3308 C CA . PHE B 1 45 ? 33.75 13.117 -5.84 1 66.5 45 PHE B CA 1
ATOM 3309 C C . PHE B 1 45 ? 32.938 13.641 -7.004 1 66.5 45 PHE B C 1
ATOM 3311 O O . PHE B 1 45 ? 33.469 13.883 -8.094 1 66.5 45 PHE B O 1
ATOM 3318 N N . ALA B 1 46 ? 31.641 13.633 -6.852 1 61.28 46 ALA B N 1
ATOM 3319 C CA . ALA B 1 46 ? 30.812 14.125 -7.953 1 61.28 46 ALA B CA 1
ATOM 3320 C C . ALA B 1 46 ? 31.062 15.609 -8.211 1 61.28 46 ALA B C 1
ATOM 3322 O O . ALA B 1 46 ? 30.953 16.078 -9.352 1 61.28 46 ALA B O 1
ATOM 3323 N N . ALA B 1 47 ? 31.391 16.297 -7.172 1 55.69 47 ALA B N 1
ATOM 3324 C CA . ALA B 1 47 ? 31.719 17.703 -7.309 1 55.69 47 ALA B CA 1
ATOM 3325 C C . ALA B 1 47 ? 32.969 17.891 -8.156 1 55.69 47 ALA B C 1
ATOM 3327 O O . ALA B 1 47 ? 33.219 18.984 -8.68 1 55.69 47 ALA B O 1
ATOM 3328 N N . GLN B 1 48 ? 33.75 16.953 -8.25 1 50.06 48 GLN B N 1
ATOM 3329 C CA . GLN B 1 48 ? 35 17.094 -8.969 1 50.06 48 GLN B CA 1
ATOM 3330 C C . GLN B 1 48 ? 34.844 16.781 -10.453 1 50.06 48 GLN B C 1
ATOM 3332 O O . GLN B 1 48 ? 35.75 17.031 -11.258 1 50.06 48 GLN B O 1
ATOM 3337 N N . LEU B 1 49 ? 33.812 16.016 -10.812 1 51.19 49 LEU B N 1
ATOM 3338 C CA . LEU B 1 49 ? 33.562 15.812 -12.234 1 51.19 49 LEU B CA 1
ATOM 3339 C C . LEU B 1 49 ? 33.25 17.141 -12.922 1 51.19 49 LEU B C 1
ATOM 3341 O O . LEU B 1 49 ? 32.656 18.031 -12.32 1 51.19 49 LEU B O 1
ATOM 3345 N N . PRO B 1 50 ? 34.031 17.484 -13.992 1 39.59 50 PRO B N 1
ATOM 3346 C CA . PRO B 1 50 ? 33.625 18.719 -14.695 1 39.59 50 PRO B CA 1
ATOM 3347 C C . PRO B 1 50 ? 32.125 18.859 -14.836 1 39.59 50 PRO B C 1
ATOM 3349 O O . PRO B 1 50 ? 31.406 17.859 -14.875 1 39.59 50 PRO B O 1
ATOM 3352 N N . SER B 1 51 ? 31.594 20.016 -14.375 1 37.94 51 SER B N 1
ATOM 3353 C CA . SER B 1 51 ? 30.203 20.422 -14.5 1 37.94 51 SER B CA 1
ATOM 3354 C C . SER B 1 51 ? 29.609 19.984 -15.836 1 37.94 51 SER B C 1
ATOM 3356 O O . SER B 1 51 ? 29.859 20.625 -16.859 1 37.94 51 SER B O 1
ATOM 3358 N N . SER B 1 52 ? 29.812 18.859 -16.312 1 32.16 52 SER B N 1
ATOM 3359 C CA . SER B 1 52 ? 28.906 18.875 -17.469 1 32.16 52 SER B CA 1
ATOM 3360 C C . SER B 1 52 ? 27.594 19.547 -17.125 1 32.16 52 SER B C 1
ATOM 3362 O O . SER B 1 52 ? 27.203 19.609 -15.953 1 32.16 52 SER B O 1
ATOM 3364 N N . ALA B 1 53 ? 26.938 20.219 -18.078 1 34.22 53 ALA B N 1
ATOM 3365 C CA . ALA B 1 53 ? 25.797 21.125 -17.984 1 34.22 53 ALA B CA 1
ATOM 3366 C C . ALA B 1 53 ? 24.797 20.656 -16.938 1 34.22 53 ALA B C 1
ATOM 3368 O O . ALA B 1 53 ? 24.062 21.469 -16.359 1 34.22 53 ALA B O 1
ATOM 3369 N N . GLY B 1 54 ? 24.562 19.359 -16.734 1 31.14 54 GLY B N 1
ATOM 3370 C CA . GLY B 1 54 ? 23.328 18.984 -16.062 1 31.14 54 GLY B CA 1
ATOM 3371 C C . GLY B 1 54 ? 23.438 18.984 -14.555 1 31.14 54 GLY B C 1
ATOM 3372 O O . GLY B 1 54 ? 22.484 18.641 -13.852 1 31.14 54 GLY B O 1
ATOM 3373 N N . GLN B 1 55 ? 24.594 18.875 -13.938 1 33.09 55 GLN B N 1
ATOM 3374 C CA . GLN B 1 55 ? 24.641 18.781 -12.484 1 33.09 55 GLN B CA 1
ATOM 3375 C C . GLN B 1 55 ? 24.531 20.172 -11.844 1 33.09 55 GLN B C 1
ATOM 3377 O O . GLN B 1 55 ? 25.094 20.406 -10.773 1 33.09 55 GLN B O 1
ATOM 3382 N N . GLU B 1 56 ? 24.391 21.25 -12.469 1 34.28 56 GLU B N 1
ATOM 3383 C CA . GLU B 1 56 ? 24.109 22.547 -11.852 1 34.28 56 GLU B CA 1
ATOM 3384 C C . GLU B 1 56 ? 23.219 22.391 -10.633 1 34.28 56 GLU B C 1
ATOM 3386 O O . GLU B 1 56 ? 23.016 23.344 -9.875 1 34.28 56 GLU B O 1
ATOM 3391 N N . GLY B 1 57 ? 22.516 21.25 -10.484 1 36.81 57 GLY B N 1
ATOM 3392 C CA . GLY B 1 57 ? 21.297 21.266 -9.672 1 36.81 57 GLY B CA 1
ATOM 3393 C C . GLY B 1 57 ? 21.578 21.062 -8.195 1 36.81 57 GLY B C 1
ATOM 3394 O O . GLY B 1 57 ? 20.656 20.906 -7.402 1 36.81 57 GLY B O 1
ATOM 3395 N N . GLN B 1 58 ? 22.828 20.672 -7.809 1 40.16 58 GLN B N 1
ATOM 3396 C CA . GLN B 1 58 ? 22.828 20.438 -6.371 1 40.16 58 GLN B CA 1
ATOM 3397 C C . GLN B 1 58 ? 22.859 21.75 -5.598 1 40.16 58 GLN B C 1
ATOM 3399 O O . GLN B 1 58 ? 23.562 21.859 -4.59 1 40.16 58 GLN B O 1
ATOM 3404 N N . GLU B 1 59 ? 22.578 22.828 -6.066 1 43.12 59 GLU B N 1
ATOM 3405 C CA . GLU B 1 59 ? 22.594 24.078 -5.324 1 43.12 59 GLU B CA 1
ATOM 3406 C C . GLU B 1 59 ? 21.656 24.016 -4.125 1 43.12 59 GLU B C 1
ATOM 3408 O O . GLU B 1 59 ? 20.609 23.375 -4.18 1 43.12 59 GLU B O 1
ATOM 3413 N N . SER B 1 60 ? 22.188 24.344 -2.861 1 51.69 60 SER B N 1
ATOM 3414 C CA . SER B 1 60 ? 21.344 24.594 -1.697 1 51.69 60 SER B CA 1
ATOM 3415 C C . SER B 1 60 ? 20.078 25.344 -2.086 1 51.69 60 SER B C 1
ATOM 3417 O O . SER B 1 60 ? 20.094 26.188 -2.988 1 51.69 60 SER B O 1
ATOM 3419 N N . LYS B 1 61 ? 19.016 24.797 -1.739 1 59.75 61 LYS B N 1
ATOM 3420 C CA . LYS B 1 61 ? 17.734 25.406 -2.08 1 59.75 61 LYS B CA 1
ATOM 3421 C C . LYS B 1 61 ? 17.609 26.812 -1.479 1 59.75 61 LYS B C 1
ATOM 3423 O O . LYS B 1 61 ? 17.984 27.031 -0.323 1 59.75 61 LYS B O 1
ATOM 3428 N N . ALA B 1 62 ? 17.344 27.781 -2.312 1 55.66 62 ALA B N 1
ATOM 3429 C CA . ALA B 1 62 ? 16.969 29.109 -1.827 1 55.66 62 ALA B CA 1
ATOM 3430 C C . ALA B 1 62 ? 15.711 29.062 -0.968 1 55.66 62 ALA B C 1
ATOM 3432 O O . ALA B 1 62 ? 14.75 28.359 -1.312 1 55.66 62 ALA B O 1
ATOM 3433 N N . VAL B 1 63 ? 15.844 29.484 0.301 1 65.62 63 VAL B N 1
ATOM 3434 C CA . VAL B 1 63 ? 14.727 29.484 1.238 1 65.62 63 VAL B CA 1
ATOM 3435 C C . VAL B 1 63 ? 14.125 30.891 1.333 1 65.62 63 VAL B C 1
ATOM 3437 O O . VAL B 1 63 ? 14.852 31.875 1.353 1 65.62 63 VAL B O 1
ATOM 3440 N N . LEU B 1 64 ? 12.758 31.016 1.251 1 61.94 64 LEU B N 1
ATOM 3441 C CA . LEU B 1 64 ? 12.055 32.281 1.448 1 61.94 64 LEU B CA 1
ATOM 3442 C C . LEU B 1 64 ? 12.148 32.719 2.9 1 61.94 64 LEU B C 1
ATOM 3444 O O . LEU B 1 64 ? 11.695 32.031 3.807 1 61.94 64 LEU B O 1
ATOM 3448 N N . ASN B 1 65 ? 12.875 33.812 3.076 1 62.09 65 ASN B N 1
ATOM 3449 C CA . ASN B 1 65 ? 12.961 34.375 4.414 1 62.09 65 ASN B CA 1
ATOM 3450 C C . ASN B 1 65 ? 11.75 35.25 4.727 1 62.09 65 ASN B C 1
ATOM 3452 O O . ASN B 1 65 ? 11.703 36.438 4.359 1 62.09 65 ASN B O 1
ATOM 3456 N N . LEU B 1 66 ? 10.812 34.75 5.355 1 67.75 66 LEU B N 1
ATOM 3457 C CA . LEU B 1 66 ? 9.547 35.438 5.598 1 67.75 66 LEU B CA 1
ATOM 3458 C C . LEU B 1 66 ? 9.742 36.656 6.492 1 67.75 66 LEU B C 1
ATOM 3460 O O . LEU B 1 66 ? 9.133 37.688 6.27 1 67.75 66 LEU B O 1
ATOM 3464 N N . THR B 1 67 ? 10.594 36.469 7.445 1 63.53 67 THR B N 1
ATOM 3465 C CA . THR B 1 67 ? 10.852 37.562 8.359 1 63.53 67 THR B CA 1
ATOM 3466 C C . THR B 1 67 ? 11.398 38.781 7.605 1 63.53 67 THR B C 1
ATOM 3468 O O . THR B 1 67 ? 10.891 39.875 7.75 1 63.53 67 THR B O 1
ATOM 3471 N N . GLU B 1 68 ? 12.344 38.469 6.773 1 66.31 68 GLU B N 1
ATOM 3472 C CA . GLU B 1 68 ? 12.969 39.562 6.031 1 66.31 68 GLU B CA 1
ATOM 3473 C C . GLU B 1 68 ? 12.031 40.094 4.945 1 66.31 68 GLU B C 1
ATOM 3475 O O . GLU B 1 68 ? 12.031 41.281 4.656 1 66.31 68 GLU B O 1
ATOM 3480 N N . THR B 1 69 ? 11.234 39.219 4.449 1 64.56 69 THR B N 1
ATOM 3481 C CA . THR B 1 69 ? 10.266 39.656 3.438 1 64.56 69 THR B CA 1
ATOM 3482 C C . THR B 1 69 ? 9.258 40.625 4.023 1 64.56 69 THR B C 1
ATOM 3484 O O . THR B 1 69 ? 8.992 41.688 3.439 1 64.56 69 THR B O 1
ATOM 3487 N N . VAL B 1 70 ? 8.781 40.25 5.129 1 66.69 70 VAL B N 1
ATOM 3488 C CA . VAL B 1 70 ? 7.797 41.125 5.766 1 66.69 70 VAL B CA 1
ATOM 3489 C C . VAL B 1 70 ? 8.461 42.438 6.168 1 66.69 70 VAL B C 1
ATOM 3491 O O . VAL B 1 70 ? 7.938 43.531 5.879 1 66.69 70 VAL B O 1
ATOM 3494 N N . ARG B 1 71 ? 9.602 42.375 6.809 1 68.69 71 ARG B N 1
ATOM 3495 C CA . ARG B 1 71 ? 10.32 43.562 7.25 1 68.69 71 ARG B CA 1
ATOM 3496 C C . ARG B 1 71 ? 10.656 44.469 6.07 1 68.69 71 ARG B C 1
ATOM 3498 O O . ARG B 1 71 ? 10.391 45.656 6.109 1 68.69 71 ARG B O 1
ATOM 3505 N N . SER B 1 72 ? 11.102 43.812 5.031 1 66 72 SER B N 1
ATOM 3506 C CA . SER B 1 72 ? 11.5 44.594 3.865 1 66 72 SER B CA 1
ATOM 3507 C C . SER B 1 72 ? 10.289 45.188 3.16 1 66 72 SER B C 1
ATOM 3509 O O . SER B 1 72 ? 10.352 46.344 2.672 1 66 72 SER B O 1
ATOM 3511 N N . SER B 1 73 ? 9.289 44.469 3.125 1 65.5 73 SER B N 1
ATOM 3512 C CA . SER B 1 73 ? 8.078 44.969 2.484 1 65.5 73 SER B CA 1
ATOM 3513 C C . SER B 1 73 ? 7.484 46.125 3.264 1 65.5 73 SER B C 1
ATOM 3515 O O . SER B 1 73 ? 7.016 47.094 2.67 1 65.5 73 SER B O 1
ATOM 3517 N N . LEU B 1 74 ? 7.535 46 4.539 1 71.19 74 LEU B N 1
ATOM 3518 C CA . LEU B 1 74 ? 7.031 47.062 5.375 1 71.19 74 LEU B CA 1
ATOM 3519 C C . LEU B 1 74 ? 7.906 48.312 5.246 1 71.19 74 LEU B C 1
ATOM 3521 O O . LEU B 1 74 ? 7.398 49.438 5.172 1 71.19 74 LEU B O 1
ATOM 3525 N N . ASP B 1 75 ? 9.18 48.156 5.172 1 69.38 75 ASP B N 1
ATOM 3526 C CA . ASP B 1 75 ? 10.133 49.25 5.074 1 69.38 75 ASP B CA 1
ATOM 3527 C C . ASP B 1 75 ? 10.008 49.969 3.729 1 69.38 75 ASP B C 1
ATOM 3529 O O . ASP B 1 75 ? 10.07 51.188 3.664 1 69.38 75 ASP B O 1
ATOM 3533 N N . LYS B 1 76 ? 9.719 49.094 2.762 1 70.56 76 LYS B N 1
ATOM 3534 C CA . LYS B 1 76 ? 9.695 49.656 1.415 1 70.56 76 LYS B CA 1
ATOM 3535 C C . LYS B 1 76 ? 8.273 50 0.987 1 70.56 76 LYS B C 1
ATOM 3537 O O . LYS B 1 76 ? 8.078 50.688 -0.02 1 70.56 76 LYS B O 1
ATOM 3542 N N . GLY B 1 77 ? 7.336 49.594 1.8 1 68.75 77 GLY B N 1
ATOM 3543 C CA . GLY B 1 77 ? 5.945 49.844 1.483 1 68.75 77 GLY B CA 1
ATOM 3544 C C . GLY B 1 77 ? 5.457 49.125 0.255 1 68.75 77 GLY B C 1
ATOM 3545 O O . GLY B 1 77 ? 4.531 49.562 -0.424 1 68.75 77 GLY B O 1
ATOM 3546 N N . GLU B 1 78 ? 6.355 48.188 -0.229 1 68.38 78 GLU B N 1
ATOM 3547 C CA . GLU B 1 78 ? 5.996 47.344 -1.359 1 68.38 78 GLU B CA 1
ATOM 3548 C C . GLU B 1 78 ? 6.32 45.875 -1.076 1 68.38 78 GLU B C 1
ATOM 3550 O O . GLU B 1 78 ? 7.141 45.594 -0.209 1 68.38 78 GLU B O 1
ATOM 3555 N N . ALA B 1 79 ? 5.512 45.094 -1.711 1 66 79 ALA B N 1
ATOM 3556 C CA . ALA B 1 79 ? 5.746 43.656 -1.507 1 66 79 ALA B CA 1
ATOM 3557 C C . ALA B 1 79 ? 7.117 43.25 -2.029 1 66 79 ALA B C 1
ATOM 3559 O O . ALA B 1 79 ? 7.426 43.438 -3.207 1 66 79 ALA B O 1
ATOM 3560 N N . VAL B 1 80 ? 8.094 42.969 -1.076 1 58.31 80 VAL B N 1
ATOM 3561 C CA . VAL B 1 80 ? 9.43 42.5 -1.422 1 58.31 80 VAL B CA 1
ATOM 3562 C C . VAL B 1 80 ? 9.602 41.031 -0.953 1 58.31 80 VAL B C 1
ATOM 3564 O O . VAL B 1 80 ? 9.234 40.719 0.176 1 58.31 80 VAL B O 1
ATOM 3567 N N . ILE B 1 81 ? 9.938 40.188 -1.895 1 61.62 81 ILE B N 1
ATOM 3568 C CA . ILE B 1 81 ? 10.219 38.812 -1.539 1 61.62 81 ILE B CA 1
ATOM 3569 C C . ILE B 1 81 ? 11.719 38.594 -1.376 1 61.62 81 ILE B C 1
ATOM 3571 O O . ILE B 1 81 ? 12.492 38.844 -2.307 1 61.62 81 ILE B O 1
ATOM 3575 N N . VAL B 1 82 ? 12.141 38.375 -0.154 1 61.66 82 VAL B N 1
ATOM 3576 C CA . VAL B 1 82 ? 13.555 38.156 0.125 1 61.66 82 VAL B CA 1
ATOM 3577 C C . VAL B 1 82 ? 13.852 36.656 0.112 1 61.66 82 VAL B C 1
ATOM 3579 O O . VAL B 1 82 ? 13.266 35.906 0.885 1 61.66 82 VAL B O 1
ATOM 3582 N N . VAL B 1 83 ? 14.625 36.281 -0.842 1 61.75 83 VAL B N 1
ATOM 3583 C CA . VAL B 1 83 ? 15.055 34.875 -0.953 1 61.75 83 VAL B CA 1
ATOM 3584 C C . VAL B 1 83 ? 16.516 34.75 -0.531 1 61.75 83 VAL B C 1
ATOM 3586 O O . VAL B 1 83 ? 17.359 35.562 -0.95 1 61.75 83 VAL B O 1
ATOM 3589 N N . GLU B 1 84 ? 16.828 34.031 0.544 1 59.47 84 GLU B N 1
ATOM 3590 C CA . GLU B 1 84 ? 18.203 33.812 0.979 1 59.47 84 GLU B CA 1
ATOM 3591 C C . GLU B 1 84 ? 18.797 32.562 0.29 1 59.47 84 GLU B C 1
ATOM 3593 O O . GLU B 1 84 ? 18.125 31.547 0.149 1 59.47 84 GLU B O 1
ATOM 3598 N N . LYS B 1 85 ? 19.812 32.75 -0.52 1 50.66 85 LYS B N 1
ATOM 3599 C CA . LYS B 1 85 ? 20.516 31.641 -1.156 1 50.66 85 LYS B CA 1
ATOM 3600 C C . LYS B 1 85 ? 21.219 30.766 -0.121 1 50.66 85 LYS B C 1
ATOM 3602 O O . LYS B 1 85 ? 21.812 31.297 0.828 1 50.66 85 LYS B O 1
ATOM 3607 N N . GLY B 1 86 ? 20.766 29.562 0.169 1 46.44 86 GLY B N 1
ATOM 3608 C CA . GLY B 1 86 ? 21.422 28.625 1.077 1 46.44 86 GLY B CA 1
ATOM 3609 C C . GLY B 1 86 ? 22.922 28.594 0.927 1 46.44 86 GLY B C 1
ATOM 3610 O O . GLY B 1 86 ? 23.594 27.719 1.481 1 46.44 86 GLY B O 1
ATOM 3611 N N . GLY B 1 87 ? 23.594 29.266 -0.13 1 36.91 87 GLY B N 1
ATOM 3612 C CA . GLY B 1 87 ? 24.984 29 -0.462 1 36.91 87 GLY B CA 1
ATOM 3613 C C . GLY B 1 87 ? 25.953 29.359 0.652 1 36.91 87 GLY B C 1
ATOM 3614 O O . GLY B 1 87 ? 27.156 29.156 0.532 1 36.91 87 GLY B O 1
ATOM 3615 N N . ASP B 1 88 ? 25.859 30.531 1.28 1 33.62 88 ASP B N 1
ATOM 3616 C CA . ASP B 1 88 ? 27.031 30.875 2.076 1 33.62 88 ASP B CA 1
ATOM 3617 C C . ASP B 1 88 ? 27.312 29.812 3.129 1 33.62 88 ASP B C 1
ATOM 3619 O O . ASP B 1 88 ? 26.469 29.531 3.977 1 33.62 88 ASP B O 1
ATOM 3623 N N . ALA B 1 89 ? 28.172 28.938 2.746 1 33.09 89 ALA B N 1
ATOM 3624 C CA . ALA B 1 89 ? 28.781 28.047 3.727 1 33.09 89 ALA B CA 1
ATOM 3625 C C . ALA B 1 89 ? 29.016 28.766 5.051 1 33.09 89 ALA B C 1
ATOM 3627 O O . ALA B 1 89 ? 29.75 29.75 5.113 1 33.09 89 ALA B O 1
ATOM 3628 N N . LEU B 1 90 ? 28.047 29.031 5.848 1 32.62 90 LEU B N 1
ATOM 3629 C CA . LEU B 1 90 ? 28.531 29.609 7.098 1 32.62 90 LEU B CA 1
ATOM 3630 C C . LEU B 1 90 ? 29.922 29.047 7.438 1 32.62 90 LEU B C 1
ATOM 3632 O O . LEU B 1 90 ? 30.25 27.922 7.078 1 32.62 90 LEU B O 1
ATOM 3636 N N . PRO B 1 91 ? 30.953 29.891 7.695 1 30.53 91 PRO B N 1
ATOM 3637 C CA . PRO B 1 91 ? 32.281 29.391 8.117 1 30.53 91 PRO B CA 1
ATOM 3638 C C . PRO B 1 91 ? 32.188 28.109 8.945 1 30.53 91 PRO B C 1
ATOM 3640 O O . PRO B 1 91 ? 31.172 27.875 9.633 1 30.53 91 PRO B O 1
ATOM 3643 N N . ALA B 1 92 ? 33.031 27.016 8.617 1 30.7 92 ALA B N 1
ATOM 3644 C CA . ALA B 1 92 ? 33.281 25.734 9.281 1 30.7 92 ALA B CA 1
ATOM 3645 C C . ALA B 1 92 ? 33.156 25.859 10.789 1 30.7 92 ALA B C 1
ATOM 3647 O O . ALA B 1 92 ? 33.219 24.875 11.516 1 30.7 92 ALA B O 1
ATOM 3648 N N . ASP B 1 93 ? 33.406 27.016 11.375 1 29.56 93 ASP B N 1
ATOM 3649 C CA . ASP B 1 93 ? 33.594 27.062 12.82 1 29.56 93 ASP B CA 1
ATOM 3650 C C . ASP B 1 93 ? 32.312 26.719 13.562 1 29.56 93 ASP B C 1
ATOM 3652 O O . ASP B 1 93 ? 32.344 26.5 14.781 1 29.56 93 ASP B O 1
ATOM 3656 N N . SER B 1 94 ? 31.172 27.438 13.32 1 29.86 94 SER B N 1
ATOM 3657 C CA . SER B 1 94 ? 30.188 27.156 14.359 1 29.86 94 SER B CA 1
ATOM 3658 C C . SER B 1 94 ? 29.484 25.812 14.102 1 29.86 94 SER B C 1
ATOM 3660 O O . SER B 1 94 ? 28.781 25.656 13.102 1 29.86 94 SER B O 1
ATOM 3662 N N . ALA B 1 95 ? 29.859 24.672 14.602 1 32.22 95 ALA B N 1
ATOM 3663 C CA . ALA B 1 95 ? 29.391 23.312 14.805 1 32.22 95 ALA B CA 1
ATOM 3664 C C . ALA B 1 95 ? 27.859 23.25 14.781 1 32.22 95 ALA B C 1
ATOM 3666 O O . ALA B 1 95 ? 27.281 22.188 14.586 1 32.22 95 ALA B O 1
ATOM 3667 N N . GLY B 1 96 ? 26.969 24.266 15.141 1 32.22 96 GLY B N 1
ATOM 3668 C CA . GLY B 1 96 ? 25.531 24.297 15.336 1 32.22 96 GLY B CA 1
ATOM 3669 C C . GLY B 1 96 ? 24.75 24.266 14.031 1 32.22 96 GLY B C 1
ATOM 3670 O O . GLY B 1 96 ? 23.562 23.938 14.023 1 32.22 96 GLY B O 1
ATOM 3671 N N . GLU B 1 97 ? 25.062 24.859 12.922 1 37.28 97 GLU B N 1
ATOM 3672 C CA . GLU B 1 97 ? 24.266 25.062 11.719 1 37.28 97 GLU B CA 1
ATOM 3673 C C . GLU B 1 97 ? 24.203 23.797 10.875 1 37.28 97 GLU B C 1
ATOM 3675 O O . GLU B 1 97 ? 23.297 23.625 10.055 1 37.28 97 GLU B O 1
ATOM 3680 N N . THR B 1 98 ? 25.234 23.031 10.727 1 38.88 98 THR B N 1
ATOM 3681 C CA . THR B 1 98 ? 25.141 21.734 10.047 1 38.88 98 THR B CA 1
ATOM 3682 C C . THR B 1 98 ? 23.953 20.938 10.562 1 38.88 98 THR B C 1
ATOM 3684 O O . THR B 1 98 ? 23.438 20.062 9.859 1 38.88 98 THR B O 1
ATOM 3687 N N . ALA B 1 99 ? 23.656 21.266 11.82 1 41.88 99 ALA B N 1
ATOM 3688 C CA . ALA B 1 99 ? 22.594 20.562 12.531 1 41.88 99 ALA B CA 1
ATOM 3689 C C . ALA B 1 99 ? 21.234 20.844 11.883 1 41.88 99 ALA B C 1
ATOM 3691 O O . ALA B 1 99 ? 20.344 19.984 11.914 1 41.88 99 ALA B O 1
ATOM 3692 N N . ASP B 1 100 ? 21.078 22.016 11.258 1 45.81 100 ASP B N 1
ATOM 3693 C CA . ASP B 1 100 ? 19.766 22.391 10.719 1 45.81 100 ASP B CA 1
ATOM 3694 C C . ASP B 1 100 ? 19.422 21.562 9.484 1 45.81 100 ASP B C 1
ATOM 3696 O O . ASP B 1 100 ? 18.266 21.266 9.227 1 45.81 100 ASP B O 1
ATOM 3700 N N . ILE B 1 101 ? 20.422 21.094 8.586 1 48.78 101 ILE B N 1
ATOM 3701 C CA . ILE B 1 101 ? 20.219 20.438 7.305 1 48.78 101 ILE B CA 1
ATOM 3702 C C . ILE B 1 101 ? 19.656 19.031 7.527 1 48.78 101 ILE B C 1
ATOM 3704 O O . ILE B 1 101 ? 19.078 18.422 6.617 1 48.78 101 ILE B O 1
ATOM 3708 N N . TYR B 1 102 ? 19.5 18.641 8.75 1 65.56 102 TYR B N 1
ATOM 3709 C CA . TYR B 1 102 ? 19.062 17.25 8.859 1 65.56 102 TYR B CA 1
ATOM 3710 C C . TYR B 1 102 ? 17.953 17.109 9.891 1 65.56 102 TYR B C 1
ATOM 3712 O O . TYR B 1 102 ? 17.797 16.047 10.508 1 65.56 102 TYR B O 1
ATOM 3720 N N . THR B 1 103 ? 17.234 18.297 9.914 1 81.88 103 THR B N 1
ATOM 3721 C CA . THR B 1 103 ? 16.094 18.172 10.82 1 81.88 103 THR B CA 1
ATOM 3722 C C . THR B 1 103 ? 15.031 17.25 10.227 1 81.88 103 THR B C 1
ATOM 3724 O O . THR B 1 103 ? 15.047 16.969 9.023 1 81.88 103 THR B O 1
ATOM 3727 N N . PRO B 1 104 ? 14.133 16.828 11.047 1 86.12 104 PRO B N 1
ATOM 3728 C CA . PRO B 1 104 ? 13.086 15.922 10.57 1 86.12 104 PRO B CA 1
ATOM 3729 C C . PRO B 1 104 ? 12.281 16.5 9.414 1 86.12 104 PRO B C 1
ATOM 3731 O O . PRO B 1 104 ? 12.047 15.82 8.406 1 86.12 104 PRO B O 1
ATOM 3734 N N . LEU B 1 105 ? 11.961 17.734 9.477 1 92.88 105 LEU B N 1
ATOM 3735 C CA . LEU B 1 105 ? 11.172 18.328 8.406 1 92.88 105 LEU B CA 1
ATOM 3736 C C . LEU B 1 105 ? 11.992 18.453 7.129 1 92.88 105 LEU B C 1
ATOM 3738 O O . LEU B 1 105 ? 11.461 18.266 6.027 1 92.88 105 LEU B O 1
ATOM 3742 N N . SER B 1 106 ? 13.258 18.828 7.289 1 90.31 106 SER B N 1
ATOM 3743 C CA . SER B 1 106 ? 14.125 18.938 6.121 1 90.31 106 SER B CA 1
ATOM 3744 C C . SER B 1 106 ? 14.242 17.609 5.391 1 90.31 106 SER B C 1
ATOM 3746 O O . SER B 1 106 ? 14.156 17.562 4.16 1 90.31 106 SER B O 1
ATOM 3748 N N . LEU B 1 107 ? 14.344 16.578 6.141 1 85.19 107 LEU B N 1
ATOM 3749 C CA . LEU B 1 107 ? 14.484 15.25 5.547 1 85.19 107 LEU B CA 1
ATOM 3750 C C . LEU B 1 107 ? 13.164 14.789 4.934 1 85.19 107 LEU B C 1
ATOM 3752 O O . LEU B 1 107 ? 13.156 14.203 3.85 1 85.19 107 LEU B O 1
ATOM 3756 N N . MET B 1 108 ? 12.117 15.086 5.504 1 92.38 108 MET B N 1
ATOM 3757 C CA . MET B 1 108 ? 10.812 14.609 5.07 1 92.38 108 MET B CA 1
ATOM 3758 C C . MET B 1 108 ? 10.352 15.336 3.811 1 92.38 108 MET B C 1
ATOM 3760 O O . MET B 1 108 ? 9.672 14.742 2.963 1 92.38 108 MET B O 1
ATOM 3764 N N . TYR B 1 109 ? 10.805 16.594 3.672 1 94.88 109 TYR B N 1
ATOM 3765 C CA . TYR B 1 109 ? 10.195 17.391 2.615 1 94.88 109 TYR B CA 1
ATOM 3766 C C . TYR B 1 109 ? 11.266 18.078 1.776 1 94.88 109 TYR B C 1
ATOM 3768 O O . TYR B 1 109 ? 10.961 19.016 1.025 1 94.88 109 TYR B O 1
ATOM 3776 N N . ASP B 1 110 ? 12.492 17.688 1.943 1 90.94 110 ASP B N 1
ATOM 3777 C CA . ASP B 1 110 ? 13.602 18.234 1.172 1 90.94 110 ASP B CA 1
ATOM 3778 C C . ASP B 1 110 ? 13.664 19.75 1.306 1 90.94 110 ASP B C 1
ATOM 3780 O O . ASP B 1 110 ? 13.734 20.469 0.303 1 90.94 110 ASP B O 1
ATOM 3784 N N . LEU B 1 111 ? 13.664 20.219 2.477 1 90.44 111 LEU B N 1
ATOM 3785 C CA . LEU B 1 111 ? 13.539 21.656 2.658 1 90.44 111 LEU B CA 1
ATOM 3786 C C . LEU B 1 111 ? 14.867 22.359 2.389 1 90.44 111 LEU B C 1
ATOM 3788 O O . LEU B 1 111 ? 14.883 23.5 1.935 1 90.44 111 LEU B O 1
ATOM 3792 N N . ASP B 1 112 ? 15.961 21.703 2.68 1 84.06 112 ASP B N 1
ATOM 3793 C CA . ASP B 1 112 ? 17.266 22.344 2.551 1 84.06 112 ASP B CA 1
ATOM 3794 C C . ASP B 1 112 ? 17.969 21.922 1.263 1 84.06 112 ASP B C 1
ATOM 3796 O O . ASP B 1 112 ? 18.719 22.703 0.671 1 84.06 112 ASP B O 1
ATOM 3800 N N . LYS B 1 113 ? 17.766 20.672 0.959 1 81.81 113 LYS B N 1
ATOM 3801 C CA . LYS B 1 113 ? 18.344 20.109 -0.265 1 81.81 113 LYS B CA 1
ATOM 3802 C C . LYS B 1 113 ? 17.422 19.062 -0.873 1 81.81 113 LYS B C 1
ATOM 3804 O O . LYS B 1 113 ? 16.797 18.281 -0.149 1 81.81 113 LYS B O 1
ATOM 3809 N N . ASN B 1 114 ? 17.422 19.094 -2.172 1 85 114 ASN B N 1
ATOM 3810 C CA . ASN B 1 114 ? 16.656 18.031 -2.846 1 85 114 ASN B CA 1
ATOM 3811 C C . ASN B 1 114 ? 17.281 16.656 -2.617 1 85 114 ASN B C 1
ATOM 3813 O O . ASN B 1 114 ? 18.5 16.516 -2.611 1 85 114 ASN B O 1
ATOM 3817 N N . ASP B 1 115 ? 16.453 15.758 -2.457 1 82.5 115 ASP B N 1
ATOM 3818 C CA . ASP B 1 115 ? 16.906 14.383 -2.285 1 82.5 115 ASP B CA 1
ATOM 3819 C C . ASP B 1 115 ? 17.578 13.859 -3.555 1 82.5 115 ASP B C 1
ATOM 3821 O O . ASP B 1 115 ? 17.109 14.117 -4.664 1 82.5 115 ASP B O 1
ATOM 3825 N N . LEU B 1 116 ? 18.531 13.117 -3.371 1 68.31 116 LEU B N 1
ATOM 3826 C CA . LEU B 1 116 ? 19.328 12.617 -4.492 1 68.31 116 LEU B CA 1
ATOM 3827 C C . LEU B 1 116 ? 18.531 11.602 -5.305 1 68.31 116 LEU B C 1
ATOM 3829 O O . LEU B 1 116 ? 18.844 11.359 -6.473 1 68.31 116 LEU B O 1
ATOM 3833 N N . ARG B 1 117 ? 17.578 10.953 -4.773 1 71.5 117 ARG B N 1
ATOM 3834 C CA . ARG B 1 117 ? 16.766 9.977 -5.48 1 71.5 117 ARG B CA 1
ATOM 3835 C C . ARG B 1 117 ? 15.961 10.633 -6.602 1 71.5 117 ARG B C 1
ATOM 3837 O O . ARG B 1 117 ? 15.508 9.961 -7.527 1 71.5 117 ARG B O 1
ATOM 3844 N N . GLY B 1 118 ? 15.82 11.969 -6.406 1 79.69 118 GLY B N 1
ATOM 3845 C CA . GLY B 1 118 ? 15.148 12.727 -7.453 1 79.69 118 GLY B CA 1
ATOM 3846 C C . GLY B 1 118 ? 13.633 12.617 -7.387 1 79.69 118 GLY B C 1
ATOM 3847 O O . GLY B 1 118 ? 13.055 12.578 -6.297 1 79.69 118 GLY B O 1
ATOM 3848 N N . LEU B 1 119 ? 13.055 12.711 -8.594 1 86.44 119 LEU B N 1
ATOM 3849 C CA . LEU B 1 119 ? 11.602 12.773 -8.711 1 86.44 119 LEU B CA 1
ATOM 3850 C C . LEU B 1 119 ? 11.008 11.383 -8.906 1 86.44 119 LEU B C 1
ATOM 3852 O O . LEU B 1 119 ? 11.688 10.469 -9.383 1 86.44 119 LEU B O 1
ATOM 3856 N N . LEU B 1 120 ? 9.828 11.242 -8.422 1 86.06 120 LEU B N 1
ATOM 3857 C CA . LEU B 1 120 ? 8.992 10.086 -8.742 1 86.06 120 LEU B CA 1
ATOM 3858 C C . LEU B 1 120 ? 9.539 8.82 -8.102 1 86.06 120 LEU B C 1
ATOM 3860 O O . LEU B 1 120 ? 9.531 7.754 -8.719 1 86.06 120 LEU B O 1
ATOM 3864 N N . GLY B 1 121 ? 10.156 8.938 -6.988 1 81.94 121 GLY B N 1
ATOM 3865 C CA . GLY B 1 121 ? 10.5 7.852 -6.086 1 81.94 121 GLY B CA 1
ATOM 3866 C C . GLY B 1 121 ? 9.5 7.68 -4.957 1 81.94 121 GLY B C 1
ATOM 3867 O O . GLY B 1 121 ? 8.695 8.57 -4.691 1 81.94 121 GLY B O 1
ATOM 3868 N N . VAL B 1 122 ? 9.508 6.5 -4.363 1 83.62 122 VAL B N 1
ATOM 3869 C CA . VAL B 1 122 ? 8.602 6.23 -3.248 1 83.62 122 VAL B CA 1
ATOM 3870 C C . VAL B 1 122 ? 9.281 6.613 -1.933 1 83.62 122 VAL B C 1
ATOM 3872 O O . VAL B 1 122 ? 10.383 6.156 -1.638 1 83.62 122 VAL B O 1
ATOM 3875 N N . ARG B 1 123 ? 8.648 7.488 -1.168 1 88.75 123 ARG B N 1
ATOM 3876 C CA . ARG B 1 123 ? 9.148 7.98 0.114 1 88.75 123 ARG B CA 1
ATOM 3877 C C . ARG B 1 123 ? 8.094 7.809 1.207 1 88.75 123 ARG B C 1
ATOM 3879 O O . ARG B 1 123 ? 6.902 7.691 0.918 1 88.75 123 ARG B O 1
ATOM 3886 N N . GLU B 1 124 ? 8.602 7.82 2.438 1 90.69 124 GLU B N 1
ATOM 3887 C CA . GLU B 1 124 ? 7.672 7.738 3.564 1 90.69 124 GLU B CA 1
ATOM 3888 C C . GLU B 1 124 ? 6.789 8.977 3.646 1 90.69 124 GLU B C 1
ATOM 3890 O O . GLU B 1 124 ? 7.238 10.086 3.338 1 90.69 124 GLU B O 1
ATOM 3895 N N . HIS B 1 125 ? 5.574 8.883 4.07 1 95.44 125 HIS B N 1
ATOM 3896 C CA . HIS B 1 125 ? 4.602 9.961 4.242 1 95.44 125 HIS B CA 1
ATOM 3897 C C . HIS B 1 125 ? 3.998 9.938 5.645 1 95.44 125 HIS B C 1
ATOM 3899 O O . HIS B 1 125 ? 4.551 10.531 6.574 1 95.44 125 HIS B O 1
ATOM 3905 N N . ASN B 1 126 ? 3.023 9.172 5.902 1 95.5 126 ASN B N 1
ATOM 3906 C CA . ASN B 1 126 ? 2.553 8.812 7.234 1 95.5 126 ASN B CA 1
ATOM 3907 C C . ASN B 1 126 ? 3.094 7.457 7.676 1 95.5 126 ASN B C 1
ATOM 3909 O O . ASN B 1 126 ? 3.648 6.715 6.863 1 95.5 126 ASN B O 1
ATOM 3913 N N . PRO B 1 127 ? 3.051 7.211 8.992 1 93.81 127 PRO B N 1
ATOM 3914 C CA . PRO B 1 127 ? 3.629 5.949 9.453 1 93.81 127 PRO B CA 1
ATOM 3915 C C . PRO B 1 127 ? 3.045 4.734 8.734 1 93.81 127 PRO B C 1
ATOM 3917 O O . PRO B 1 127 ? 1.834 4.668 8.508 1 93.81 127 PRO B O 1
ATOM 3920 N N . MET B 1 128 ? 3.918 3.889 8.289 1 92.31 128 MET B N 1
ATOM 3921 C CA . MET B 1 128 ? 3.518 2.561 7.832 1 92.31 128 MET B CA 1
ATOM 3922 C C . MET B 1 128 ? 3.66 1.535 8.953 1 92.31 128 MET B C 1
ATOM 3924 O O . MET B 1 128 ? 4.699 1.465 9.609 1 92.31 128 MET B O 1
ATOM 3928 N N . TYR B 1 129 ? 2.602 0.732 9.188 1 94.5 129 TYR B N 1
ATOM 3929 C CA . TYR B 1 129 ? 2.684 -0.219 10.289 1 94.5 129 TYR B CA 1
ATOM 3930 C C . TYR B 1 129 ? 1.711 -1.375 10.086 1 94.5 129 TYR B C 1
ATOM 3932 O O . TYR B 1 129 ? 0.738 -1.252 9.344 1 94.5 129 TYR B O 1
ATOM 3940 N N . LEU B 1 130 ? 2.025 -2.434 10.664 1 94.19 130 LEU B N 1
ATOM 3941 C CA . LEU B 1 130 ? 1.133 -3.553 10.938 1 94.19 130 LEU B CA 1
ATOM 3942 C C . LEU B 1 130 ? 0.903 -3.715 12.43 1 94.19 130 LEU B C 1
ATOM 3944 O O . LEU B 1 130 ? 1.859 -3.838 13.203 1 94.19 130 LEU B O 1
ATOM 3948 N N . MET B 1 131 ? -0.358 -3.645 12.805 1 97.31 131 MET B N 1
ATOM 3949 C CA . MET B 1 131 ? -0.732 -3.775 14.203 1 97.31 131 MET B CA 1
ATOM 3950 C C . MET B 1 131 ? -1.591 -5.016 14.43 1 97.31 131 MET B C 1
ATOM 3952 O O . MET B 1 131 ? -2.818 -4.945 14.367 1 97.31 131 MET B O 1
ATOM 3956 N N . PRO B 1 132 ? -0.919 -6.07 14.789 1 96.31 132 PRO B N 1
ATOM 3957 C CA . PRO B 1 132 ? -1.651 -7.332 14.93 1 96.31 132 PRO B CA 1
ATOM 3958 C C . PRO B 1 132 ? -2.695 -7.285 16.047 1 96.31 132 PRO B C 1
ATOM 3960 O O . PRO B 1 132 ? -3.693 -8.008 15.992 1 96.31 132 PRO B O 1
ATOM 3963 N N . PHE B 1 133 ? -2.436 -6.418 17.016 1 97.56 133 PHE B N 1
ATOM 3964 C CA . PHE B 1 133 ? -3.391 -6.355 18.109 1 97.56 133 PHE B CA 1
ATOM 3965 C C . PHE B 1 133 ? -3.826 -4.918 18.375 1 97.56 133 PHE B C 1
ATOM 3967 O O . PHE B 1 133 ? -3.01 -4.074 18.75 1 97.56 133 PHE B O 1
ATOM 3974 N N . TRP B 1 134 ? -5.004 -4.598 18.188 1 98.31 134 TRP B N 1
ATOM 3975 C CA . TRP B 1 134 ? -5.711 -3.371 18.531 1 98.31 134 TRP B CA 1
ATOM 3976 C C . TRP B 1 134 ? -6.969 -3.676 19.328 1 98.31 134 TRP B C 1
ATOM 3978 O O . TRP B 1 134 ? -7.812 -4.461 18.891 1 98.31 134 TRP B O 1
ATOM 3988 N N . TYR B 1 135 ? -7.074 -3.092 20.453 1 98.62 135 TYR B N 1
ATOM 3989 C CA . TYR B 1 135 ? -8.25 -3.277 21.297 1 98.62 135 TYR B CA 1
ATOM 3990 C C . TYR B 1 135 ? -9.109 -2.02 21.312 1 98.62 135 TYR B C 1
ATOM 3992 O O . TYR B 1 135 ? -8.625 -0.933 21.641 1 98.62 135 TYR B O 1
ATOM 4000 N N . ASN B 1 136 ? -10.328 -2.154 20.953 1 98 136 ASN B N 1
ATOM 4001 C CA . ASN B 1 136 ? -11.328 -1.086 21 1 98 136 ASN B CA 1
ATOM 4002 C C . ASN B 1 136 ? -12.344 -1.312 22.109 1 98 136 ASN B C 1
ATOM 4004 O O . ASN B 1 136 ? -13.07 -2.303 22.109 1 98 136 ASN B O 1
ATOM 4008 N N . ASN B 1 137 ? -12.508 -0.368 22.969 1 97.38 137 ASN B N 1
ATOM 4009 C CA . ASN B 1 137 ? -13.375 -0.554 24.141 1 97.38 137 ASN B CA 1
ATOM 4010 C C . ASN B 1 137 ? -14.828 -0.251 23.812 1 97.38 137 ASN B C 1
ATOM 4012 O O . ASN B 1 137 ? -15.734 -0.634 24.547 1 97.38 137 ASN B O 1
ATOM 4016 N N . SER B 1 138 ? -15.078 0.447 22.797 1 97.62 138 SER B N 1
ATOM 4017 C CA . SER B 1 138 ? -16.438 0.811 22.391 1 97.62 138 SER B CA 1
ATOM 4018 C C . SER B 1 138 ? -16.594 0.705 20.875 1 97.62 138 SER B C 1
ATOM 4020 O O . SER B 1 138 ? -16.766 1.717 20.188 1 97.62 138 SER B O 1
ATOM 4022 N N . PRO B 1 139 ? -16.641 -0.51 20.359 1 97.44 139 PRO B N 1
ATOM 4023 C CA . PRO B 1 139 ? -16.781 -0.665 18.922 1 97.44 139 PRO B CA 1
ATOM 4024 C C . PRO B 1 139 ? -18.109 -0.101 18.391 1 97.44 139 PRO B C 1
ATOM 4026 O O . PRO B 1 139 ? -19.109 -0.074 19.125 1 97.44 139 PRO B O 1
ATOM 4029 N N . ASN B 1 140 ? -18.125 0.409 17.219 1 98.12 140 ASN B N 1
ATOM 4030 C CA . ASN B 1 140 ? -19.328 0.874 16.531 1 98.12 140 ASN B CA 1
ATOM 4031 C C . ASN B 1 140 ? -20.094 -0.281 15.891 1 98.12 140 ASN B C 1
ATOM 4033 O O . ASN B 1 140 ? -19.812 -0.647 14.742 1 98.12 140 ASN B O 1
ATOM 4037 N N . TYR B 1 141 ? -21.109 -0.793 16.516 1 97.81 141 TYR B N 1
ATOM 4038 C CA . TYR B 1 141 ? -21.797 -1.99 16.047 1 97.81 141 TYR B CA 1
ATOM 4039 C C . TYR B 1 141 ? -22.859 -1.639 15.016 1 97.81 141 TYR B C 1
ATOM 4041 O O . TYR B 1 141 ? -23.422 -2.523 14.359 1 97.81 141 TYR B O 1
ATOM 4049 N N . ALA B 1 142 ? -23.156 -0.375 14.891 1 97.69 142 ALA B N 1
ATOM 4050 C CA . ALA B 1 142 ? -24.188 0.071 13.961 1 97.69 142 ALA B CA 1
ATOM 4051 C C . ALA B 1 142 ? -23.844 1.426 13.352 1 97.69 142 ALA B C 1
ATOM 4053 O O . ALA B 1 142 ? -24.547 2.414 13.57 1 97.69 142 ALA B O 1
ATOM 4054 N N . PRO B 1 143 ? -22.844 1.44 12.508 1 98 143 PRO B N 1
ATOM 4055 C CA . PRO B 1 143 ? -22.484 2.717 11.891 1 98 143 PRO B CA 1
ATOM 4056 C C . PRO B 1 143 ? -23.656 3.371 11.156 1 98 143 PRO B C 1
ATOM 4058 O O . PRO B 1 143 ? -24.453 2.678 10.531 1 98 143 PRO B O 1
ATOM 4061 N N . SER B 1 144 ? -23.688 4.75 11.258 1 97.75 144 SER B N 1
ATOM 4062 C CA . SER B 1 144 ? -24.797 5.496 10.648 1 97.75 144 SER B CA 1
ATOM 4063 C C . SER B 1 144 ? -24.344 6.895 10.234 1 97.75 144 SER B C 1
ATOM 4065 O O . SER B 1 144 ? -23.297 7.371 10.672 1 97.75 144 SER B O 1
ATOM 4067 N N . SER B 1 145 ? -25.078 7.469 9.375 1 96.38 145 SER B N 1
ATOM 4068 C CA . SER B 1 145 ? -24.969 8.883 9.031 1 96.38 145 SER B CA 1
ATOM 4069 C C . SER B 1 145 ? -26.344 9.5 8.781 1 96.38 145 SER B C 1
ATOM 4071 O O . SER B 1 145 ? -27.312 8.781 8.57 1 96.38 145 SER B O 1
ATOM 4073 N N . PRO B 1 146 ? -26.422 10.781 8.797 1 96.19 146 PRO B N 1
ATOM 4074 C CA . PRO B 1 146 ? -27.719 11.438 8.656 1 96.19 146 PRO B CA 1
ATOM 4075 C C . PRO B 1 146 ? -28.406 11.117 7.32 1 96.19 146 PRO B C 1
ATOM 4077 O O . PRO B 1 146 ? -29.625 11.023 7.25 1 96.19 146 PRO B O 1
ATOM 4080 N N . THR B 1 147 ? -27.609 10.828 6.32 1 94.69 147 THR B N 1
ATOM 4081 C CA . THR B 1 147 ? -28.203 10.711 4.996 1 94.69 147 THR B CA 1
ATOM 4082 C C . THR B 1 147 ? -28.281 9.25 4.562 1 94.69 147 THR B C 1
ATOM 4084 O O . THR B 1 147 ? -28.953 8.922 3.59 1 94.69 147 THR B O 1
ATOM 4087 N N . ARG B 1 148 ? -27.641 8.352 5.27 1 93.88 148 ARG B N 1
ATOM 4088 C CA . ARG B 1 148 ? -27.547 6.969 4.801 1 93.88 148 ARG B CA 1
ATOM 4089 C C . ARG B 1 148 ? -28.203 6.012 5.789 1 93.88 148 ARG B C 1
ATOM 4091 O O . ARG B 1 148 ? -28.328 4.816 5.516 1 93.88 148 ARG B O 1
ATOM 4098 N N . GLY B 1 149 ? -28.609 6.492 6.883 1 95.69 149 GLY B N 1
ATOM 4099 C CA . GLY B 1 149 ? -29.172 5.629 7.906 1 95.69 149 GLY B CA 1
ATOM 4100 C C . GLY B 1 149 ? -28.141 4.719 8.547 1 95.69 149 GLY B C 1
ATOM 4101 O O . GLY B 1 149 ? -26.969 5.066 8.633 1 95.69 149 GLY B O 1
ATOM 4102 N N . THR B 1 150 ? -28.656 3.541 9.055 1 96.81 150 THR B N 1
ATOM 4103 C CA . THR B 1 150 ? -27.797 2.623 9.812 1 96.81 150 THR B CA 1
ATOM 4104 C C . THR B 1 150 ? -27.547 1.346 9.016 1 96.81 150 THR B C 1
ATOM 4106 O O . THR B 1 150 ? -28.453 0.811 8.375 1 96.81 150 THR B O 1
ATOM 4109 N N . THR B 1 151 ? -26.297 0.904 9.031 1 94.88 151 THR B N 1
ATOM 4110 C CA . THR B 1 151 ? -26 -0.371 8.391 1 94.88 151 THR B CA 1
ATOM 4111 C C . THR B 1 151 ? -26.219 -1.528 9.359 1 94.88 151 THR B C 1
ATOM 4113 O O . THR B 1 151 ? -25.953 -1.397 10.562 1 94.88 151 THR B O 1
ATOM 4116 N N . VAL B 1 152 ? -26.625 -2.695 8.828 1 91.38 152 VAL B N 1
ATOM 4117 C CA . VAL B 1 152 ? -26.891 -3.875 9.641 1 91.38 152 VAL B CA 1
ATOM 4118 C C . VAL B 1 152 ? -25.969 -5.016 9.211 1 91.38 152 VAL B C 1
ATOM 4120 O O . VAL B 1 152 ? -26.266 -6.188 9.461 1 91.38 152 VAL B O 1
ATOM 4123 N N . GLN B 1 153 ? -24.875 -4.707 8.648 1 91.44 153 GLN B N 1
ATOM 4124 C CA . GLN B 1 153 ? -23.938 -5.734 8.188 1 91.44 153 GLN B CA 1
ATOM 4125 C C . GLN B 1 153 ? -23.281 -6.445 9.367 1 91.44 153 GLN B C 1
ATOM 4127 O O . GLN B 1 153 ? -22.906 -5.809 10.344 1 91.44 153 GLN B O 1
ATOM 4132 N N . GLU B 1 154 ? -23.078 -7.68 9.227 1 91.5 154 GLU B N 1
ATOM 4133 C CA . GLU B 1 154 ? -22.531 -8.516 10.289 1 91.5 154 GLU B CA 1
ATOM 4134 C C . GLU B 1 154 ? -21.109 -8.102 10.648 1 91.5 154 GLU B C 1
ATOM 4136 O O . GLU B 1 154 ? -20.688 -8.219 11.797 1 91.5 154 GLU B O 1
ATOM 4141 N N . LYS B 1 155 ? -20.438 -7.625 9.695 1 92.81 155 LYS B N 1
ATOM 4142 C CA . LYS B 1 155 ? -19.047 -7.262 9.953 1 92.81 155 LYS B CA 1
ATOM 4143 C C . LYS B 1 155 ? -18.953 -6.129 10.969 1 92.81 155 LYS B C 1
ATOM 4145 O O . LYS B 1 155 ? -17.906 -5.914 11.57 1 92.81 155 LYS B O 1
ATOM 4150 N N . PHE B 1 156 ? -20.016 -5.449 11.102 1 96.06 156 PHE B N 1
ATOM 4151 C CA . PHE B 1 156 ? -20.078 -4.422 12.141 1 96.06 156 PHE B CA 1
ATOM 4152 C C . PHE B 1 156 ? -20.812 -4.938 13.375 1 96.06 156 PHE B C 1
ATOM 4154 O O . PHE B 1 156 ? -20.281 -4.879 14.484 1 96.06 156 PHE B O 1
ATOM 4161 N N . GLY B 1 157 ? -22 -5.535 13.203 1 95.88 157 GLY B N 1
ATOM 4162 C CA . GLY B 1 157 ? -22.844 -5.965 14.305 1 95.88 157 GLY B CA 1
ATOM 4163 C C . GLY B 1 157 ? -22.219 -7.062 15.141 1 95.88 157 GLY B C 1
ATOM 4164 O O . GLY B 1 157 ? -22.562 -7.23 16.312 1 95.88 157 GLY B O 1
ATOM 4165 N N . GLN B 1 158 ? -21.281 -7.797 14.578 1 94.94 158 GLN B N 1
ATOM 4166 C CA . GLN B 1 158 ? -20.672 -8.914 15.289 1 94.94 158 GLN B CA 1
ATOM 4167 C C . GLN B 1 158 ? -19.156 -8.75 15.367 1 94.94 158 GLN B C 1
ATOM 4169 O O . GLN B 1 158 ? -18.422 -9.742 15.477 1 94.94 158 GLN B O 1
ATOM 4174 N N . GLN B 1 159 ? -18.734 -7.539 15.266 1 95.44 159 GLN B N 1
ATOM 4175 C CA . GLN B 1 159 ? -17.297 -7.324 15.336 1 95.44 159 GLN B CA 1
ATOM 4176 C C . GLN B 1 159 ? -16.766 -7.609 16.734 1 95.44 159 GLN B C 1
ATOM 4178 O O . GLN B 1 159 ? -17.484 -7.43 17.719 1 95.44 159 GLN B O 1
ATOM 4183 N N . LYS B 1 160 ? -15.57 -8.07 16.828 1 96.69 160 LYS B N 1
ATOM 4184 C CA . LYS B 1 160 ? -14.852 -8.25 18.094 1 96.69 160 LYS B CA 1
ATOM 4185 C C . LYS B 1 160 ? -14.109 -6.98 18.484 1 96.69 160 LYS B C 1
ATOM 4187 O O . LYS B 1 160 ? -13.828 -6.129 17.641 1 96.69 160 LYS B O 1
ATOM 4192 N N . ARG B 1 161 ? -13.812 -6.863 19.719 1 97.69 161 ARG B N 1
ATOM 4193 C CA . ARG B 1 161 ? -13.078 -5.711 20.234 1 97.69 161 ARG B CA 1
ATOM 4194 C C . ARG B 1 161 ? -11.617 -5.746 19.781 1 97.69 161 ARG B C 1
ATOM 4196 O O . ARG B 1 161 ? -10.977 -4.699 19.656 1 97.69 161 ARG B O 1
ATOM 4203 N N . ALA B 1 162 ? -11.133 -6.895 19.609 1 97.38 162 ALA B N 1
ATOM 4204 C CA . ALA B 1 162 ? -9.773 -7.07 19.125 1 97.38 162 ALA B CA 1
ATOM 4205 C C . ALA B 1 162 ? -9.742 -7.152 17.594 1 97.38 162 ALA B C 1
ATOM 4207 O O . ALA B 1 162 ? -10.539 -7.867 16.984 1 97.38 162 ALA B O 1
ATOM 4208 N N . GLU B 1 163 ? -8.891 -6.402 17.016 1 97.12 163 GLU B N 1
ATOM 4209 C CA . GLU B 1 163 ? -8.719 -6.488 15.57 1 97.12 163 GLU B CA 1
ATOM 4210 C C . GLU B 1 163 ? -7.289 -6.152 15.164 1 97.12 163 GLU B C 1
ATOM 4212 O O . GLU B 1 163 ? -6.461 -5.809 16.016 1 97.12 163 GLU B O 1
ATOM 4217 N N . THR B 1 164 ? -6.98 -6.418 13.969 1 97.12 164 THR B N 1
ATOM 4218 C CA . THR B 1 164 ? -5.703 -6.047 13.375 1 97.12 164 THR B CA 1
ATOM 4219 C C . THR B 1 164 ? -5.844 -4.785 12.523 1 97.12 164 THR B C 1
ATOM 4221 O O . THR B 1 164 ? -6.84 -4.613 11.82 1 97.12 164 THR B O 1
ATOM 4224 N N . LYS B 1 165 ? -4.82 -3.932 12.617 1 97.31 165 LYS B N 1
ATOM 4225 C CA . LYS B 1 165 ? -4.801 -2.721 11.797 1 97.31 165 LYS B CA 1
ATOM 4226 C C . LYS B 1 165 ? -3.553 -2.668 10.922 1 97.31 165 LYS B C 1
ATOM 4228 O O . LYS B 1 165 ? -2.48 -3.111 11.336 1 97.31 165 LYS B O 1
ATOM 4233 N N . LEU B 1 166 ? -3.783 -2.139 9.789 1 95.38 166 LEU B N 1
ATOM 4234 C CA . LEU B 1 166 ? -2.676 -1.91 8.867 1 95.38 166 LEU B CA 1
ATOM 4235 C C . LEU B 1 166 ? -2.768 -0.523 8.234 1 95.38 166 LEU B C 1
ATOM 4237 O O . LEU B 1 166 ? -3.859 -0.064 7.891 1 95.38 166 LEU B O 1
ATOM 4241 N N . GLN B 1 167 ? -1.601 0.106 8.102 1 96.06 167 GLN B N 1
ATOM 4242 C CA . GLN B 1 167 ? -1.517 1.364 7.367 1 96.06 167 GLN B CA 1
ATOM 4243 C C . GLN B 1 167 ? -0.356 1.348 6.379 1 96.06 167 GLN B C 1
ATOM 4245 O O . GLN B 1 167 ? 0.784 1.064 6.754 1 96.06 167 GLN B O 1
ATOM 4250 N N . VAL B 1 168 ? -0.7 1.562 5.195 1 92.75 168 VAL B N 1
ATOM 4251 C CA . VAL B 1 168 ? 0.283 1.78 4.137 1 92.75 168 VAL B CA 1
ATOM 4252 C C . VAL B 1 168 ? 0.263 3.244 3.707 1 92.75 168 VAL B C 1
ATOM 4254 O O . VAL B 1 168 ? -0.8 3.799 3.418 1 92.75 168 VAL B O 1
ATOM 4257 N N . SER B 1 169 ? 1.451 3.836 3.652 1 95.56 169 SER B N 1
ATOM 4258 C CA . SER B 1 169 ? 1.503 5.262 3.344 1 95.56 169 SER B CA 1
ATOM 4259 C C . SER B 1 169 ? 2.812 5.629 2.654 1 95.56 169 SER B C 1
ATOM 4261 O O . SER B 1 169 ? 3.891 5.25 3.113 1 95.56 169 SER B O 1
ATOM 4263 N N . PHE B 1 170 ? 2.684 6.375 1.584 1 91.56 170 PHE B N 1
ATOM 4264 C CA . PHE B 1 170 ? 3.865 6.832 0.861 1 91.56 170 PHE B CA 1
ATOM 4265 C C . PHE B 1 170 ? 3.582 8.141 0.134 1 91.56 170 PHE B C 1
ATOM 4267 O O . PHE B 1 170 ? 2.422 8.516 -0.052 1 91.56 170 PHE B O 1
ATOM 4274 N N . LYS B 1 171 ? 4.664 8.789 -0.216 1 94.38 171 LYS B N 1
ATOM 4275 C CA . LYS B 1 171 ? 4.559 9.961 -1.083 1 94.38 171 LYS B CA 1
ATOM 4276 C C . LYS B 1 171 ? 5.641 9.945 -2.158 1 94.38 171 LYS B C 1
ATOM 4278 O O . LYS B 1 171 ? 6.629 9.227 -2.041 1 94.38 171 LYS B O 1
ATOM 4283 N N . SER B 1 172 ? 5.391 10.695 -3.162 1 91.56 172 SER B N 1
ATOM 4284 C CA . SER B 1 172 ? 6.336 10.891 -4.262 1 91.56 172 SER B CA 1
ATOM 4285 C C . SER B 1 172 ? 6.395 12.352 -4.688 1 91.56 172 SER B C 1
ATOM 4287 O O . SER B 1 172 ? 5.359 13.008 -4.824 1 91.56 172 SER B O 1
ATOM 4289 N N . LYS B 1 173 ? 7.586 12.773 -4.828 1 93.94 173 LYS B N 1
ATOM 4290 C CA . LYS B 1 173 ? 7.746 14.117 -5.367 1 93.94 173 LYS B CA 1
ATOM 4291 C C . LYS B 1 173 ? 7.535 14.133 -6.879 1 93.94 173 LYS B C 1
ATOM 4293 O O . LYS B 1 173 ? 8.258 13.461 -7.621 1 93.94 173 LYS B O 1
ATOM 4298 N N . ILE B 1 174 ? 6.625 14.938 -7.336 1 92.25 174 ILE B N 1
ATOM 4299 C CA . ILE B 1 174 ? 6.223 14.938 -8.742 1 92.25 174 ILE B CA 1
ATOM 4300 C C . ILE B 1 174 ? 6.965 16.031 -9.492 1 92.25 174 ILE B C 1
ATOM 4302 O O . ILE B 1 174 ? 7.223 15.914 -10.695 1 92.25 174 ILE B O 1
ATOM 4306 N N . ALA B 1 175 ? 7.219 17.109 -8.82 1 91.5 175 ALA B N 1
ATOM 4307 C CA . ALA B 1 175 ? 7.934 18.25 -9.383 1 91.5 175 ALA B CA 1
ATOM 4308 C C . ALA B 1 175 ? 8.711 19 -8.305 1 91.5 175 ALA B C 1
ATOM 4310 O O . ALA B 1 175 ? 8.328 18.984 -7.129 1 91.5 175 ALA B O 1
ATOM 4311 N N . GLU B 1 176 ? 9.812 19.547 -8.695 1 90.81 176 GLU B N 1
ATOM 4312 C CA . GLU B 1 176 ? 10.625 20.25 -7.715 1 90.81 176 GLU B CA 1
ATOM 4313 C C . GLU B 1 176 ? 11.031 21.641 -8.227 1 90.81 176 GLU B C 1
ATOM 4315 O O . GLU B 1 176 ? 11.086 21.859 -9.438 1 90.81 176 GLU B O 1
ATOM 4320 N N . ASN B 1 177 ? 11.289 22.5 -7.242 1 87.88 177 ASN B N 1
ATOM 4321 C CA . ASN B 1 177 ? 11.742 23.859 -7.523 1 87.88 177 ASN B CA 1
ATOM 4322 C C . ASN B 1 177 ? 10.766 24.609 -8.422 1 87.88 177 ASN B C 1
ATOM 4324 O O . ASN B 1 177 ? 11.156 25.172 -9.445 1 87.88 177 ASN B O 1
ATOM 4328 N N . LEU B 1 178 ? 9.617 24.578 -8.016 1 86.88 178 LEU B N 1
ATOM 4329 C CA . LEU B 1 178 ? 8.562 25.203 -8.805 1 86.88 178 LEU B CA 1
ATOM 4330 C C . LEU B 1 178 ? 8.531 26.703 -8.57 1 86.88 178 LEU B C 1
ATOM 4332 O O . LEU B 1 178 ? 8.969 27.188 -7.523 1 86.88 178 LEU B O 1
ATOM 4336 N N . PHE B 1 179 ? 8.07 27.438 -9.562 1 82.56 179 PHE B N 1
ATOM 4337 C CA . PHE B 1 179 ? 7.77 28.859 -9.516 1 82.56 179 PHE B CA 1
ATOM 4338 C C . PHE B 1 179 ? 9.031 29.672 -9.242 1 82.56 179 PHE B C 1
ATOM 4340 O O . PHE B 1 179 ? 8.977 30.703 -8.562 1 82.56 179 PHE B O 1
ATOM 4347 N N . LYS B 1 180 ? 10.117 29.125 -9.633 1 75 180 LYS B N 1
ATOM 4348 C CA . LYS B 1 180 ? 11.406 29.781 -9.453 1 75 180 LYS B CA 1
ATOM 4349 C C . LYS B 1 180 ? 11.734 29.938 -7.969 1 75 180 LYS B C 1
ATOM 4351 O O . LYS B 1 180 ? 12.359 30.922 -7.562 1 75 180 LYS B O 1
ATOM 4356 N N . THR B 1 181 ? 11 29.188 -7.238 1 78.75 181 THR B N 1
ATOM 4357 C CA . THR B 1 181 ? 11.297 29.062 -5.816 1 78.75 181 THR B CA 1
ATOM 4358 C C . THR B 1 181 ? 11.695 27.625 -5.477 1 78.75 181 THR B C 1
ATOM 4360 O O . THR B 1 181 ? 12.086 26.859 -6.359 1 78.75 181 THR B O 1
ATOM 4363 N N . ARG B 1 182 ? 11.641 27.25 -4.273 1 84.19 182 ARG B N 1
ATOM 4364 C CA . ARG B 1 182 ? 12.023 25.906 -3.857 1 84.19 182 ARG B CA 1
ATOM 4365 C C . ARG B 1 182 ? 10.805 25.109 -3.408 1 84.19 182 ARG B C 1
ATOM 4367 O O . ARG B 1 182 ? 10.914 24.234 -2.545 1 84.19 182 ARG B O 1
ATOM 4374 N N . ALA B 1 183 ? 9.773 25.547 -4.051 1 91.5 183 ALA B N 1
ATOM 4375 C CA . ALA B 1 183 ? 8.547 24.797 -3.785 1 91.5 183 ALA B CA 1
ATOM 4376 C C . ALA B 1 183 ? 8.562 23.438 -4.496 1 91.5 183 ALA B C 1
ATOM 4378 O O . ALA B 1 183 ? 9.039 23.328 -5.625 1 91.5 183 ALA B O 1
ATOM 4379 N N . ASP B 1 184 ? 8.055 22.469 -3.787 1 95.94 184 ASP B N 1
ATOM 4380 C CA . ASP B 1 184 ? 7.953 21.141 -4.355 1 95.94 184 ASP B CA 1
ATOM 4381 C C . ASP B 1 184 ? 6.508 20.641 -4.355 1 95.94 184 ASP B C 1
ATOM 4383 O O . ASP B 1 184 ? 5.746 20.938 -3.428 1 95.94 184 ASP B O 1
ATOM 4387 N N . LEU B 1 185 ? 6.133 19.922 -5.422 1 97 185 LEU B N 1
ATOM 4388 C CA . LEU B 1 185 ? 4.824 19.297 -5.543 1 97 185 LEU B CA 1
ATOM 4389 C C . LEU B 1 185 ? 4.898 17.797 -5.215 1 97 185 LEU B C 1
ATOM 4391 O O . LEU B 1 185 ? 5.75 17.094 -5.75 1 97 185 LEU B O 1
ATOM 4395 N N . TRP B 1 186 ? 4.023 17.391 -4.352 1 97.5 186 TRP B N 1
ATOM 4396 C CA . TRP B 1 186 ? 4.031 16.016 -3.887 1 97.5 186 TRP B CA 1
ATOM 4397 C C . TRP B 1 186 ? 2.684 15.344 -4.141 1 97.5 186 TRP B C 1
ATOM 4399 O O . TRP B 1 186 ? 1.639 15.992 -4.066 1 97.5 186 TRP B O 1
ATOM 4409 N N . PHE B 1 187 ? 2.73 14.062 -4.504 1 95.31 187 PHE B N 1
ATOM 4410 C CA . PHE B 1 187 ? 1.579 13.172 -4.398 1 95.31 187 PHE B CA 1
ATOM 4411 C C . PHE B 1 187 ? 1.714 12.25 -3.195 1 95.31 187 PHE B C 1
ATOM 4413 O O . PHE B 1 187 ? 2.754 11.617 -3.006 1 95.31 187 PHE B O 1
ATOM 4420 N N . GLY B 1 188 ? 0.728 12.164 -2.338 1 96.31 188 GLY B N 1
ATOM 4421 C CA . GLY B 1 188 ? 0.688 11.281 -1.186 1 96.31 188 GLY B CA 1
ATOM 4422 C C . GLY B 1 188 ? -0.483 10.312 -1.213 1 96.31 188 GLY B C 1
ATOM 4423 O O . GLY B 1 188 ? -1.545 10.633 -1.752 1 96.31 188 GLY B O 1
ATOM 4424 N N . TYR B 1 189 ? -0.268 9.188 -0.655 1 94.69 189 TYR B N 1
ATOM 4425 C CA . TYR B 1 189 ? -1.314 8.18 -0.533 1 94.69 189 TYR B CA 1
ATOM 4426 C C . TYR B 1 189 ? -1.215 7.453 0.801 1 94.69 189 TYR B C 1
ATOM 4428 O O . TYR B 1 189 ? -0.134 7.008 1.193 1 94.69 189 TYR B O 1
ATOM 4436 N N . THR B 1 190 ? -2.34 7.332 1.519 1 97.25 190 THR B N 1
ATOM 4437 C CA . THR B 1 190 ? -2.434 6.574 2.762 1 97.25 190 THR B CA 1
ATOM 4438 C C . THR B 1 190 ? -3.66 5.668 2.752 1 97.25 190 THR B C 1
ATOM 4440 O O . THR B 1 190 ? -4.758 6.102 2.393 1 97.25 190 THR B O 1
ATOM 4443 N N . GLN B 1 191 ? -3.443 4.457 3.043 1 96.44 191 GLN B N 1
ATOM 4444 C CA . GLN B 1 191 ? -4.508 3.477 3.219 1 96.44 191 GLN B CA 1
ATOM 4445 C C . GLN B 1 191 ? -4.477 2.877 4.621 1 96.44 191 GLN B C 1
ATOM 4447 O O . GLN B 1 191 ? -3.422 2.463 5.102 1 96.44 191 GLN B O 1
ATOM 4452 N N . ARG B 1 192 ? -5.617 2.896 5.25 1 97.25 192 ARG B N 1
ATOM 4453 C CA . ARG B 1 192 ? -5.75 2.287 6.57 1 97.25 192 ARG B CA 1
ATOM 4454 C C . ARG B 1 192 ? -6.859 1.239 6.578 1 97.25 192 ARG B C 1
ATOM 4456 O O . ARG B 1 192 ? -7.961 1.49 6.086 1 97.25 192 ARG B O 1
ATOM 4463 N N . SER B 1 193 ? -6.523 0.089 7.129 1 97 193 SER B N 1
ATOM 4464 C CA . SER B 1 193 ? -7.488 -1.005 7.137 1 97 193 SER B CA 1
ATOM 4465 C C . SER B 1 193 ? -7.68 -1.565 8.539 1 97 193 SER B C 1
ATOM 4467 O O . SER B 1 193 ? -6.715 -1.702 9.297 1 97 193 SER B O 1
ATOM 4469 N N . ASP B 1 194 ? -8.906 -1.789 8.867 1 97.69 194 ASP B N 1
ATOM 4470 C CA . ASP B 1 194 ? -9.305 -2.492 10.078 1 97.69 194 ASP B CA 1
ATOM 4471 C C . ASP B 1 194 ? -9.75 -3.92 9.766 1 97.69 194 ASP B C 1
ATOM 4473 O O . ASP B 1 194 ? -10.766 -4.125 9.094 1 97.69 194 ASP B O 1
ATOM 4477 N N . TRP B 1 195 ? -9.039 -4.832 10.336 1 96.69 195 TRP B N 1
ATOM 4478 C CA . TRP B 1 195 ? -9.219 -6.227 9.953 1 96.69 195 TRP B CA 1
ATOM 4479 C C . TRP B 1 195 ? -9.68 -7.062 11.141 1 96.69 195 TRP B C 1
ATOM 4481 O O . TRP B 1 195 ? -8.961 -7.191 12.133 1 96.69 195 TRP B O 1
ATOM 4491 N N . GLN B 1 196 ? -10.898 -7.621 10.945 1 96.12 196 GLN B N 1
ATOM 4492 C CA . GLN B 1 196 ? -11.453 -8.516 11.953 1 96.12 196 GLN B CA 1
ATOM 4493 C C . GLN B 1 196 ? -10.898 -9.93 11.805 1 96.12 196 GLN B C 1
ATOM 4495 O O . GLN B 1 196 ? -11.656 -10.898 11.727 1 96.12 196 GLN B O 1
ATOM 4500 N N . ILE B 1 197 ? -9.633 -10.039 11.914 1 91.94 197 ILE B N 1
ATOM 4501 C CA . ILE B 1 197 ? -8.922 -11.281 11.633 1 91.94 197 ILE B CA 1
ATOM 4502 C C . ILE B 1 197 ? -9.281 -12.328 12.688 1 91.94 197 ILE B C 1
ATOM 4504 O O . ILE B 1 197 ? -9.18 -13.531 12.438 1 91.94 197 ILE B O 1
ATOM 4508 N N . TYR B 1 198 ? -9.758 -11.906 13.805 1 92.94 198 TYR B N 1
ATOM 4509 C CA . TYR B 1 198 ? -10.047 -12.805 14.914 1 92.94 198 TYR B CA 1
ATOM 4510 C C . TYR B 1 198 ? -11.469 -13.344 14.812 1 92.94 198 TYR B C 1
ATOM 4512 O O . TYR B 1 198 ? -11.875 -14.195 15.609 1 92.94 198 TYR B O 1
ATOM 4520 N N . ASN B 1 199 ? -12.234 -12.789 13.914 1 89.06 199 ASN B N 1
ATOM 4521 C CA . ASN B 1 199 ? -13.547 -13.336 13.578 1 89.06 199 ASN B CA 1
ATOM 4522 C C . ASN B 1 199 ? -13.438 -14.438 12.516 1 89.06 199 ASN B C 1
ATOM 4524 O O . ASN B 1 199 ? -13.703 -14.188 11.336 1 89.06 199 ASN B O 1
ATOM 4528 N N . GLN B 1 200 ? -13.242 -15.562 12.922 1 83.12 200 GLN B N 1
ATOM 4529 C CA . GLN B 1 200 ? -12.953 -16.672 12.023 1 83.12 200 GLN B CA 1
ATOM 4530 C C . GLN B 1 200 ? -14.203 -17.516 11.766 1 83.12 200 GLN B C 1
ATOM 4532 O O . GLN B 1 200 ? -15.281 -17.219 12.297 1 83.12 200 GLN B O 1
ATOM 4537 N N . GLY B 1 201 ? -14.047 -18.438 10.867 1 78.44 201 GLY B N 1
ATOM 4538 C CA . GLY B 1 201 ? -15.148 -19.328 10.57 1 78.44 201 GLY B CA 1
ATOM 4539 C C . GLY B 1 201 ? -16.172 -18.734 9.617 1 78.44 201 GLY B C 1
ATOM 4540 O O . GLY B 1 201 ? -15.812 -18.219 8.562 1 78.44 201 GLY B O 1
ATOM 4541 N N . ARG B 1 202 ? -17.391 -18.75 10.07 1 79.69 202 ARG B N 1
ATOM 4542 C CA . ARG B 1 202 ? -18.484 -18.281 9.219 1 79.69 202 ARG B CA 1
ATOM 4543 C C . ARG B 1 202 ? -18.359 -16.781 8.938 1 79.69 202 ARG B C 1
ATOM 4545 O O . ARG B 1 202 ? -18.812 -16.297 7.898 1 79.69 202 ARG B O 1
ATOM 4552 N N . LYS B 1 203 ? -17.625 -16.156 9.734 1 82.25 203 LYS B N 1
ATOM 4553 C CA . LYS B 1 203 ? -17.531 -14.695 9.602 1 82.25 203 LYS B CA 1
ATOM 4554 C C . LYS B 1 203 ? -16.391 -14.305 8.664 1 82.25 203 LYS B C 1
ATOM 4556 O O . LYS B 1 203 ? -16.328 -13.164 8.203 1 82.25 203 LYS B O 1
ATOM 4561 N N . SER B 1 204 ? -15.523 -15.148 8.453 1 78.69 204 SER B N 1
ATOM 4562 C CA . SER B 1 204 ? -14.555 -15.125 7.359 1 78.69 204 SER B CA 1
ATOM 4563 C C . SER B 1 204 ? -13.531 -14.008 7.555 1 78.69 204 SER B C 1
ATOM 4565 O O . SER B 1 204 ? -13 -13.469 6.582 1 78.69 204 SER B O 1
ATOM 4567 N N . ALA B 1 205 ? -13.414 -13.547 8.742 1 82.19 205 ALA B N 1
ATOM 4568 C CA . ALA B 1 205 ? -12.359 -12.594 9.078 1 82.19 205 ALA B CA 1
ATOM 4569 C C . ALA B 1 205 ? -12.352 -11.414 8.102 1 82.19 205 ALA B C 1
ATOM 4571 O O . ALA B 1 205 ? -11.336 -11.141 7.461 1 82.19 205 ALA B O 1
ATOM 4572 N N . PRO B 1 206 ? -13.344 -10.664 8.016 1 87.75 206 PRO B N 1
ATOM 4573 C CA . PRO B 1 206 ? -13.438 -9.602 7.012 1 87.75 206 PRO B CA 1
ATOM 4574 C C . PRO B 1 206 ? -12.664 -8.352 7.402 1 87.75 206 PRO B C 1
ATOM 4576 O O . PRO B 1 206 ? -12.43 -8.102 8.586 1 87.75 206 PRO B O 1
ATOM 4579 N N . PHE B 1 207 ? -12.266 -7.617 6.398 1 92.44 207 PHE B N 1
ATOM 4580 C CA . PHE B 1 207 ? -11.938 -6.215 6.637 1 92.44 207 PHE B CA 1
ATOM 4581 C C . PHE B 1 207 ? -13.203 -5.406 6.91 1 92.44 207 PHE B C 1
ATOM 4583 O O . PHE B 1 207 ? -14.047 -5.242 6.023 1 92.44 207 PHE B O 1
ATOM 4590 N N . ARG B 1 208 ? -13.312 -4.902 8.07 1 94.06 208 ARG B N 1
ATOM 4591 C CA . ARG B 1 208 ? -14.523 -4.16 8.391 1 94.06 208 ARG B CA 1
ATOM 4592 C C . ARG B 1 208 ? -14.508 -2.777 7.742 1 94.06 208 ARG B C 1
ATOM 4594 O O . ARG B 1 208 ? -15.562 -2.23 7.402 1 94.06 208 ARG B O 1
ATOM 4601 N N . ASN B 1 209 ? -13.312 -2.275 7.641 1 95.75 209 ASN B N 1
ATOM 4602 C CA . ASN B 1 209 ? -13.195 -0.949 7.047 1 95.75 209 ASN B CA 1
ATOM 4603 C C . ASN B 1 209 ? -11.82 -0.74 6.41 1 95.75 209 ASN B C 1
ATOM 4605 O O . ASN B 1 209 ? -10.812 -1.202 6.945 1 95.75 209 ASN B O 1
ATOM 4609 N N . THR B 1 210 ? -11.781 -0.059 5.34 1 96.25 210 THR B N 1
ATOM 4610 C CA . THR B 1 210 ? -10.562 0.482 4.742 1 96.25 210 THR B CA 1
ATOM 4611 C C . THR B 1 210 ? -10.781 1.927 4.297 1 96.25 210 THR B C 1
ATOM 4613 O O . THR B 1 210 ? -11.758 2.232 3.617 1 96.25 210 THR B O 1
ATOM 4616 N N . ASP B 1 211 ? -9.906 2.779 4.684 1 97.69 211 ASP B N 1
ATOM 4617 C CA . ASP B 1 211 ? -9.93 4.172 4.246 1 97.69 211 ASP B CA 1
ATOM 4618 C C . ASP B 1 211 ? -8.828 4.445 3.223 1 97.69 211 ASP B C 1
ATOM 4620 O O . ASP B 1 211 ? -7.68 4.047 3.418 1 97.69 211 ASP B O 1
ATOM 4624 N N . TYR B 1 212 ? -9.219 5.086 2.199 1 95.69 212 TYR B N 1
ATOM 4625 C CA . TYR B 1 212 ? -8.305 5.496 1.141 1 95.69 212 TYR B CA 1
ATOM 4626 C C . TYR B 1 212 ? -8.125 7.008 1.131 1 95.69 212 TYR B C 1
ATOM 4628 O O . TYR B 1 212 ? -9.102 7.758 1.092 1 95.69 212 TYR B O 1
ATOM 4636 N N . LYS B 1 213 ? -6.855 7.422 1.095 1 97.75 213 LYS B N 1
ATOM 4637 C CA . LYS B 1 213 ? -6.621 8.852 1.255 1 97.75 213 LYS B CA 1
ATOM 4638 C C . LYS B 1 213 ? -5.508 9.336 0.329 1 97.75 213 LYS B C 1
ATOM 4640 O O . LYS B 1 213 ? -4.395 9.617 0.781 1 97.75 213 LYS B O 1
ATOM 4645 N N . PRO B 1 214 ? -5.809 9.531 -0.942 1 95.56 214 PRO B N 1
ATOM 4646 C CA . PRO B 1 214 ? -4.855 10.211 -1.82 1 95.56 214 PRO B CA 1
ATOM 4647 C C . PRO B 1 214 ? -4.82 11.719 -1.595 1 95.56 214 PRO B C 1
ATOM 4649 O O . PRO B 1 214 ? -5.828 12.312 -1.194 1 95.56 214 PRO B O 1
ATOM 4652 N N . GLU B 1 215 ? -3.656 12.305 -1.86 1 97.75 215 GLU B N 1
ATOM 4653 C CA . GLU B 1 215 ? -3.547 13.758 -1.753 1 97.75 215 GLU B CA 1
ATOM 4654 C C . GLU B 1 215 ? -2.441 14.297 -2.658 1 97.75 215 GLU B C 1
ATOM 4656 O O . GLU B 1 215 ? -1.515 13.57 -3.016 1 97.75 215 GLU B O 1
ATOM 4661 N N . ILE B 1 216 ? -2.629 15.477 -3.062 1 97.5 216 ILE B N 1
ATOM 4662 C CA . ILE B 1 216 ? -1.627 16.266 -3.771 1 97.5 216 ILE B CA 1
ATOM 4663 C C . ILE B 1 216 ? -1.358 17.562 -3.014 1 97.5 216 ILE B C 1
ATOM 4665 O O . ILE B 1 216 ? -2.287 18.203 -2.516 1 97.5 216 ILE B O 1
ATOM 4669 N N . PHE B 1 217 ? -0.063 17.906 -2.863 1 98.19 217 PHE B N 1
ATOM 4670 C CA . PHE B 1 217 ? 0.185 19.094 -2.062 1 98.19 217 PHE B CA 1
ATOM 4671 C C . PHE B 1 217 ? 1.519 19.734 -2.438 1 98.19 217 PHE B C 1
ATOM 4673 O O . PHE B 1 217 ? 2.414 19.047 -2.945 1 98.19 217 PHE B O 1
ATOM 4680 N N . LEU B 1 218 ? 1.609 21 -2.137 1 97.5 218 LEU B N 1
ATOM 4681 C CA . LEU B 1 218 ? 2.789 21.828 -2.354 1 97.5 218 LEU B CA 1
ATOM 4682 C C . LEU B 1 218 ? 3.463 22.172 -1.029 1 97.5 218 LEU B C 1
ATOM 4684 O O . LEU B 1 218 ? 2.785 22.469 -0.042 1 97.5 218 LEU B O 1
ATOM 4688 N N . THR B 1 219 ? 4.77 22.109 -1.024 1 97.06 219 THR B N 1
ATOM 4689 C CA . THR B 1 219 ? 5.535 22.594 0.122 1 97.06 219 THR B CA 1
ATOM 4690 C C . THR B 1 219 ? 6.516 23.672 -0.298 1 97.06 219 THR B C 1
ATOM 4692 O O . THR B 1 219 ? 7.117 23.594 -1.37 1 97.06 219 THR B O 1
ATOM 4695 N N . GLN B 1 220 ? 6.648 24.703 0.538 1 93.06 220 GLN B N 1
ATOM 4696 C CA . GLN B 1 220 ? 7.574 25.812 0.353 1 93.06 220 GLN B CA 1
ATOM 4697 C C . GLN B 1 220 ? 8.477 25.984 1.571 1 93.06 220 GLN B C 1
ATOM 4699 O O . GLN B 1 220 ? 8.008 26.344 2.652 1 93.06 220 GLN B O 1
ATOM 4704 N N . PRO B 1 221 ? 9.797 25.688 1.368 1 92 221 PRO B N 1
ATOM 4705 C CA . PRO B 1 221 ? 10.695 26.016 2.475 1 92 221 PRO B CA 1
ATOM 4706 C C . PRO B 1 221 ? 10.68 27.5 2.822 1 92 221 PRO B C 1
ATOM 4708 O O . PRO B 1 221 ? 10.688 28.359 1.927 1 92 221 PRO B O 1
ATOM 4711 N N . VAL B 1 222 ? 10.578 27.781 4.125 1 88.81 222 VAL B N 1
ATOM 4712 C CA . VAL B 1 222 ? 10.609 29.156 4.609 1 88.81 222 VAL B CA 1
ATOM 4713 C C . VAL B 1 222 ? 11.484 29.25 5.855 1 88.81 222 VAL B C 1
ATOM 4715 O O . VAL B 1 222 ? 11.875 28.219 6.422 1 88.81 222 VAL B O 1
ATOM 4718 N N . LYS B 1 223 ? 11.852 30.453 6.172 1 85.94 223 LYS B N 1
ATOM 4719 C CA . LYS B 1 223 ? 12.594 30.703 7.402 1 85.94 223 LYS B CA 1
ATOM 4720 C C . LYS B 1 223 ? 11.984 31.859 8.195 1 85.94 223 LYS B C 1
ATOM 4722 O O . LYS B 1 223 ? 11.766 32.938 7.648 1 85.94 223 LYS B O 1
ATOM 4727 N N . ALA B 1 224 ? 11.617 31.594 9.367 1 87.62 224 ALA B N 1
ATOM 4728 C CA . ALA B 1 224 ? 11.172 32.625 10.32 1 87.62 224 ALA B CA 1
ATOM 4729 C C . ALA B 1 224 ? 11.383 32.156 11.758 1 87.62 224 ALA B C 1
ATOM 4731 O O . ALA B 1 224 ? 11.18 30.984 12.078 1 87.62 224 ALA B O 1
ATOM 4732 N N . ASP B 1 225 ? 11.797 33.062 12.586 1 87.06 225 ASP B N 1
ATOM 4733 C CA . ASP B 1 225 ? 11.953 32.75 14 1 87.06 225 ASP B CA 1
ATOM 4734 C C . ASP B 1 225 ? 10.617 32.781 14.734 1 87.06 225 ASP B C 1
ATOM 4736 O O . ASP B 1 225 ? 9.797 33.688 14.477 1 87.06 225 ASP B O 1
ATOM 4740 N N . LEU B 1 226 ? 10.5 31.828 15.562 1 91.5 226 LEU B N 1
ATOM 4741 C CA . LEU B 1 226 ? 9.312 31.781 16.406 1 91.5 226 LEU B CA 1
ATOM 4742 C C . LEU B 1 226 ? 9.68 31.938 17.875 1 91.5 226 LEU B C 1
ATOM 4744 O O . LEU B 1 226 ? 10.852 31.828 18.25 1 91.5 226 LEU B O 1
ATOM 4748 N N . PRO B 1 227 ? 8.734 32.281 18.688 1 94.75 227 PRO B N 1
ATOM 4749 C CA . PRO B 1 227 ? 9.031 32.406 20.125 1 94.75 227 PRO B CA 1
ATOM 4750 C C . PRO B 1 227 ? 9.648 31.141 20.703 1 94.75 227 PRO B C 1
ATOM 4752 O O . PRO B 1 227 ? 9.445 30.047 20.156 1 94.75 227 PRO B O 1
ATOM 4755 N N . PHE B 1 228 ? 10.422 31.328 21.812 1 95.56 228 PHE B N 1
ATOM 4756 C CA . PHE B 1 228 ? 10.992 30.25 22.609 1 95.56 228 PHE B CA 1
ATOM 4757 C C . PHE B 1 228 ? 11.938 29.406 21.781 1 95.56 228 PHE B C 1
ATOM 4759 O O . PHE B 1 228 ? 12.008 28.188 21.953 1 95.56 228 PHE B O 1
ATOM 4766 N N . GLY B 1 229 ? 12.523 30 20.797 1 93.44 229 GLY B N 1
ATOM 4767 C CA . GLY B 1 229 ? 13.562 29.344 20.016 1 93.44 229 GLY B CA 1
ATOM 4768 C C . GLY B 1 229 ? 13.016 28.516 18.875 1 93.44 229 GLY B C 1
ATOM 4769 O O . GLY B 1 229 ? 13.742 27.719 18.281 1 93.44 229 GLY B O 1
ATOM 4770 N N . GLY B 1 230 ? 11.805 28.688 18.609 1 93.56 230 GLY B N 1
ATOM 4771 C CA . GLY B 1 230 ? 11.188 27.953 17.516 1 93.56 230 GLY B CA 1
ATOM 4772 C C . GLY B 1 230 ? 11.523 28.516 16.156 1 93.56 230 GLY B C 1
ATOM 4773 O O . GLY B 1 230 ? 11.961 29.656 16.047 1 93.56 230 GLY B O 1
ATOM 4774 N N . ARG B 1 231 ? 11.375 27.672 15.102 1 93.19 231 ARG B N 1
ATOM 4775 C CA . ARG B 1 231 ? 11.609 28.078 13.719 1 93.19 231 ARG B CA 1
ATOM 4776 C C . ARG B 1 231 ? 10.477 27.609 12.812 1 93.19 231 ARG B C 1
ATOM 4778 O O . ARG B 1 231 ? 10.055 26.453 12.891 1 93.19 231 ARG B O 1
ATOM 4785 N N . LEU B 1 232 ? 10.008 28.5 12.055 1 94.12 232 LEU B N 1
ATOM 4786 C CA . LEU B 1 232 ? 9.133 28.141 10.953 1 94.12 232 LEU B CA 1
ATOM 4787 C C . LEU B 1 232 ? 9.938 27.688 9.742 1 94.12 232 LEU B C 1
ATOM 4789 O O . LEU B 1 232 ? 10.773 28.438 9.227 1 94.12 232 LEU B O 1
ATOM 4793 N N . ARG B 1 233 ? 9.648 26.469 9.258 1 94.06 233 ARG B N 1
ATOM 4794 C CA . ARG B 1 233 ? 10.539 25.875 8.258 1 94.06 233 ARG B CA 1
ATOM 4795 C C . ARG B 1 233 ? 9.805 25.688 6.93 1 94.06 233 ARG B C 1
ATOM 4797 O O . ARG B 1 233 ? 10.438 25.578 5.879 1 94.06 233 ARG B O 1
ATOM 4804 N N . MET B 1 234 ? 8.516 25.625 6.988 1 95.75 234 MET B N 1
ATOM 4805 C CA . MET B 1 234 ? 7.781 25.219 5.789 1 95.75 234 MET B CA 1
ATOM 4806 C C . MET B 1 234 ? 6.344 25.734 5.836 1 95.75 234 MET B C 1
ATOM 4808 O O . MET B 1 234 ? 5.719 25.734 6.898 1 95.75 234 MET B O 1
ATOM 4812 N N . LEU B 1 235 ? 5.883 26.156 4.734 1 95.75 235 LEU B N 1
ATOM 4813 C CA . LEU B 1 235 ? 4.457 26.344 4.488 1 95.75 235 LEU B CA 1
ATOM 4814 C C . LEU B 1 235 ? 3.973 25.406 3.379 1 95.75 235 LEU B C 1
ATOM 4816 O O . LEU B 1 235 ? 4.754 25.016 2.51 1 95.75 235 LEU B O 1
ATOM 4820 N N . GLY B 1 236 ? 2.707 25 3.486 1 97.5 236 GLY B N 1
ATOM 4821 C CA . GLY B 1 236 ? 2.182 24.109 2.455 1 97.5 236 GLY B CA 1
ATOM 4822 C C . GLY B 1 236 ? 0.681 24.234 2.273 1 97.5 236 GLY B C 1
ATOM 4823 O O . GLY B 1 236 ? -0.003 24.844 3.102 1 97.5 236 GLY B O 1
ATOM 4824 N N . ALA B 1 237 ? 0.215 23.719 1.174 1 98 237 ALA B N 1
ATOM 4825 C CA . ALA B 1 237 ? -1.203 23.625 0.833 1 98 237 ALA B CA 1
ATOM 4826 C C . ALA B 1 237 ? -1.48 22.406 -0.038 1 98 237 ALA B C 1
ATOM 4828 O O . ALA B 1 237 ? -0.616 21.969 -0.803 1 98 237 ALA B O 1
ATOM 4829 N N . GLY B 1 238 ? -2.715 21.891 0.131 1 98.38 238 GLY B N 1
ATOM 4830 C CA . GLY B 1 238 ? -2.984 20.688 -0.638 1 98.38 238 GLY B CA 1
ATOM 4831 C C . GLY B 1 238 ? -4.461 20.359 -0.725 1 98.38 238 GLY B C 1
ATOM 4832 O O . GLY B 1 238 ? -5.297 21.047 -0.144 1 98.38 238 GLY B O 1
ATOM 4833 N N . PHE B 1 239 ? -4.77 19.453 -1.584 1 98.06 239 PHE B N 1
ATOM 4834 C CA . PHE B 1 239 ? -6.07 18.828 -1.753 1 98.06 239 PHE B CA 1
ATOM 4835 C C . PHE B 1 239 ? -6.02 17.359 -1.333 1 98.06 239 PHE B C 1
ATOM 4837 O O . PHE B 1 239 ? -5.109 16.625 -1.729 1 98.06 239 PHE B O 1
ATOM 4844 N N . VAL B 1 240 ? -6.957 16.953 -0.495 1 98.06 240 VAL B N 1
ATOM 4845 C CA . VAL B 1 240 ? -6.977 15.578 -0.023 1 98.06 240 VAL B CA 1
ATOM 4846 C C . VAL B 1 240 ? -8.383 15 -0.162 1 98.06 240 VAL B C 1
ATOM 4848 O O . VAL B 1 240 ? -9.367 15.68 0.14 1 98.06 240 VAL B O 1
ATOM 4851 N N . HIS B 1 241 ? -8.438 13.828 -0.77 1 95.44 241 HIS B N 1
ATOM 4852 C CA . HIS B 1 241 ? -9.656 13.023 -0.803 1 95.44 241 HIS B CA 1
ATOM 4853 C C . HIS B 1 241 ? -9.578 11.875 0.204 1 95.44 241 HIS B C 1
ATOM 4855 O O . HIS B 1 241 ? -8.523 11.266 0.377 1 95.44 241 HIS B O 1
ATOM 4861 N N . GLN B 1 242 ? -10.633 11.617 0.914 1 96.56 242 GLN B N 1
ATOM 4862 C CA . GLN B 1 242 ? -10.727 10.461 1.798 1 96.56 242 GLN B CA 1
ATOM 4863 C C . GLN B 1 242 ? -12.062 9.734 1.618 1 96.56 242 GLN B C 1
ATOM 4865 O O . GLN B 1 242 ? -13.117 10.367 1.596 1 96.56 242 GLN B O 1
ATOM 4870 N N . SER B 1 243 ? -12.016 8.484 1.385 1 95.31 243 SER B N 1
ATOM 4871 C CA . SER B 1 243 ? -13.219 7.668 1.281 1 95.31 243 SER B CA 1
ATOM 4872 C C . SER B 1 243 ? -12.969 6.246 1.774 1 95.31 243 SER B C 1
ATOM 4874 O O . SER B 1 243 ? -11.82 5.848 1.981 1 95.31 243 SER B O 1
ATOM 4876 N N . ASN B 1 244 ? -14.094 5.52 2.006 1 95.69 244 ASN B N 1
ATOM 4877 C CA . ASN B 1 244 ? -13.914 4.148 2.471 1 95.69 244 ASN B CA 1
ATOM 4878 C C . ASN B 1 244 ? -14.266 3.139 1.381 1 95.69 244 ASN B C 1
ATOM 4880 O O . ASN B 1 244 ? -14.344 1.937 1.644 1 95.69 244 ASN B O 1
ATOM 4884 N N . GLY B 1 245 ? -14.555 3.617 0.186 1 92.12 245 GLY B N 1
ATOM 4885 C CA . GLY B 1 245 ? -14.703 2.768 -0.985 1 92.12 245 GLY B CA 1
ATOM 4886 C C . GLY B 1 245 ? -15.906 1.851 -0.908 1 92.12 245 GLY B C 1
ATOM 4887 O O . GLY B 1 245 ? -16.016 0.885 -1.668 1 92.12 245 GLY B O 1
ATOM 4888 N N . GLN B 1 246 ? -16.828 2.102 0.021 1 93.12 246 GLN B N 1
ATOM 4889 C CA . GLN B 1 246 ? -17.984 1.235 0.219 1 93.12 246 GLN B CA 1
ATOM 4890 C C . GLN B 1 246 ? -19.203 1.771 -0.523 1 93.12 246 GLN B C 1
ATOM 4892 O O . GLN B 1 246 ? -19.266 2.951 -0.872 1 93.12 246 GLN B O 1
ATOM 4897 N N . SER B 1 247 ? -20.109 0.829 -0.756 1 91.31 247 SER B N 1
ATOM 4898 C CA . SER B 1 247 ? -21.438 1.231 -1.243 1 91.31 247 SER B CA 1
ATOM 4899 C C . SER B 1 247 ? -22.312 1.723 -0.102 1 91.31 247 SER B C 1
ATOM 4901 O O . SER B 1 247 ? -21.938 1.618 1.068 1 91.31 247 SER B O 1
ATOM 4903 N N . ARG B 1 248 ? -23.453 2.342 -0.512 1 90.94 248 ARG B N 1
ATOM 4904 C CA . ARG B 1 248 ? -24.438 2.738 0.488 1 90.94 248 ARG B CA 1
ATOM 4905 C C . ARG B 1 248 ? -25.062 1.518 1.155 1 90.94 248 ARG B C 1
ATOM 4907 O O . ARG B 1 248 ? -25.266 0.485 0.511 1 90.94 248 ARG B O 1
ATOM 4914 N N . PRO B 1 249 ? -25.266 1.544 2.396 1 94.12 249 PRO B N 1
ATOM 4915 C CA . PRO B 1 249 ? -25.281 2.738 3.244 1 94.12 249 PRO B CA 1
ATOM 4916 C C . PRO B 1 249 ? -23.953 2.969 3.957 1 94.12 249 PRO B C 1
ATOM 4918 O O . PRO B 1 249 ? -23.828 3.883 4.777 1 94.12 249 PRO B O 1
ATOM 4921 N N . GLU B 1 250 ? -22.891 2.213 3.738 1 95.12 250 GLU B N 1
ATOM 4922 C CA . GLU B 1 250 ? -21.625 2.33 4.453 1 95.12 250 GLU B CA 1
ATOM 4923 C C . GLU B 1 250 ? -20.719 3.381 3.811 1 95.12 250 GLU B C 1
ATOM 4925 O O . GLU B 1 250 ? -19.688 3.75 4.375 1 95.12 250 GLU B O 1
ATOM 4930 N N . SER B 1 251 ? -21.156 3.904 2.717 1 94.38 251 SER B N 1
ATOM 4931 C CA . SER B 1 251 ? -20.312 4.836 1.965 1 94.38 251 SER B CA 1
ATOM 4932 C C . SER B 1 251 ? -20.031 6.102 2.771 1 94.38 251 SER B C 1
ATOM 4934 O O . SER B 1 251 ? -20.953 6.684 3.361 1 94.38 251 SER B O 1
ATOM 4936 N N . ARG B 1 252 ? -18.781 6.449 2.918 1 96.12 252 ARG B N 1
ATOM 4937 C CA . ARG B 1 252 ? -18.297 7.695 3.51 1 96.12 252 ARG B CA 1
ATOM 4938 C C . ARG B 1 252 ? -17.219 8.336 2.639 1 96.12 252 ARG B C 1
ATOM 4940 O O . ARG B 1 252 ? -16.359 7.641 2.084 1 96.12 252 ARG B O 1
ATOM 4947 N N . SER B 1 253 ? -17.266 9.695 2.494 1 94.69 253 SER B N 1
ATOM 4948 C CA . SER B 1 253 ? -16.234 10.383 1.731 1 94.69 253 SER B CA 1
ATOM 4949 C C . SER B 1 253 ? -16.25 11.883 2.008 1 94.69 253 SER B C 1
ATOM 4951 O O . SER B 1 253 ? -17.266 12.43 2.432 1 94.69 253 SER B O 1
ATOM 4953 N N . TRP B 1 254 ? -15.109 12.492 1.804 1 95.88 254 TRP B N 1
ATOM 4954 C CA . TRP B 1 254 ? -15.039 13.945 1.835 1 95.88 254 TRP B CA 1
ATOM 4955 C C . TRP B 1 254 ? -13.758 14.445 1.183 1 95.88 254 TRP B C 1
ATOM 4957 O O . TRP B 1 254 ? -12.742 13.742 1.179 1 95.88 254 TRP B O 1
ATOM 4967 N N . ASN B 1 255 ? -13.836 15.562 0.564 1 95.94 255 ASN B N 1
ATOM 4968 C CA . ASN B 1 255 ? -12.727 16.312 -0.027 1 95.94 255 ASN B CA 1
ATOM 4969 C C . ASN B 1 255 ? -12.383 17.547 0.797 1 95.94 255 ASN B C 1
ATOM 4971 O O . ASN B 1 255 ? -13.273 18.234 1.299 1 95.94 255 ASN B O 1
ATOM 4975 N N . ARG B 1 256 ? -11.086 17.781 0.85 1 98 256 ARG B N 1
ATOM 4976 C CA . ARG B 1 256 ? -10.656 18.969 1.586 1 98 256 ARG B CA 1
ATOM 4977 C C . ARG B 1 256 ? -9.516 19.672 0.868 1 98 256 ARG B C 1
ATOM 4979 O O . ARG B 1 256 ? -8.641 19.016 0.29 1 98 256 ARG B O 1
ATOM 4986 N N . ILE B 1 257 ? -9.578 20.953 0.967 1 98.19 257 ILE B N 1
ATOM 4987 C CA . ILE B 1 257 ? -8.406 21.781 0.694 1 98.19 257 ILE B CA 1
ATOM 4988 C C . ILE B 1 257 ? -7.793 22.25 2.008 1 98.19 257 ILE B C 1
ATOM 4990 O O . ILE B 1 257 ? -8.508 22.656 2.928 1 98.19 257 ILE B O 1
ATOM 4994 N N . TYR B 1 258 ? -6.496 22.172 2.072 1 98.38 258 TYR B N 1
ATOM 4995 C CA . TYR B 1 258 ? -5.91 22.516 3.361 1 98.38 258 TYR B CA 1
ATOM 4996 C C . TYR B 1 258 ? -4.652 23.359 3.18 1 98.38 258 TYR B C 1
ATOM 4998 O O . TYR B 1 258 ? -4.082 23.406 2.086 1 98.38 258 TYR B O 1
ATOM 5006 N N . ALA B 1 259 ? -4.316 24.047 4.254 1 98.5 259 ALA B N 1
ATOM 5007 C CA . ALA B 1 259 ? -3.033 24.719 4.445 1 98.5 259 ALA B CA 1
ATOM 5008 C C . ALA B 1 259 ? -2.307 24.172 5.668 1 98.5 259 ALA B C 1
ATOM 5010 O O . ALA B 1 259 ? -2.943 23.734 6.633 1 98.5 259 ALA B O 1
ATOM 5011 N N . MET B 1 260 ? -0.971 24.172 5.555 1 98.25 260 MET B N 1
ATOM 5012 C CA . MET B 1 260 ? -0.212 23.656 6.691 1 98.25 260 MET B CA 1
ATOM 5013 C C . MET B 1 260 ? 1.068 24.469 6.898 1 98.25 260 MET B C 1
ATOM 5015 O O . MET B 1 260 ? 1.491 25.203 6.008 1 98.25 260 MET B O 1
ATOM 5019 N N . ALA B 1 261 ? 1.589 24.312 8.102 1 98 261 ALA B N 1
ATOM 5020 C CA . ALA B 1 261 ? 2.887 24.875 8.461 1 98 261 ALA B CA 1
ATOM 5021 C C . ALA B 1 261 ? 3.758 23.828 9.164 1 98 261 ALA B C 1
ATOM 5023 O O . ALA B 1 261 ? 3.25 22.984 9.898 1 98 261 ALA B O 1
ATOM 5024 N N . GLY B 1 262 ? 5.043 23.875 8.891 1 97.75 262 GLY B N 1
ATOM 5025 C CA . GLY B 1 262 ? 6.012 23.062 9.594 1 97.75 262 GLY B CA 1
ATOM 5026 C C . GLY B 1 262 ? 6.922 23.844 10.508 1 97.75 262 GLY B C 1
ATOM 5027 O O . GLY B 1 262 ? 7.664 24.719 10.055 1 97.75 262 GLY B O 1
ATOM 5028 N N . MET B 1 263 ? 6.895 23.516 11.82 1 97.5 263 MET B N 1
ATOM 5029 C CA . MET B 1 263 ? 7.664 24.234 12.828 1 97.5 263 MET B CA 1
ATOM 5030 C C . MET B 1 263 ? 8.508 23.281 13.656 1 97.5 263 MET B C 1
ATOM 5032 O O . MET B 1 263 ? 8.125 22.125 13.859 1 97.5 263 MET B O 1
ATOM 5036 N N . GLU B 1 264 ? 9.617 23.844 14.117 1 96.12 264 GLU B N 1
ATOM 5037 C CA . GLU B 1 264 ? 10.5 23 14.922 1 96.12 264 GLU B CA 1
ATOM 5038 C C . GLU B 1 264 ? 11.016 23.75 16.141 1 96.12 264 GLU B C 1
ATOM 5040 O O . GLU B 1 264 ? 11.344 24.938 16.062 1 96.12 264 GLU B O 1
ATOM 5045 N N . TRP B 1 265 ? 10.969 23.141 17.266 1 95.75 265 TRP B N 1
ATOM 5046 C CA . TRP B 1 265 ? 11.617 23.516 18.516 1 95.75 265 TRP B CA 1
ATOM 5047 C C . TRP B 1 265 ? 12.57 22.422 18.984 1 95.75 265 TRP B C 1
ATOM 5049 O O . TRP B 1 265 ? 12.18 21.547 19.75 1 95.75 265 TRP B O 1
ATOM 5059 N N . GLY B 1 266 ? 13.836 22.422 18.578 1 90.75 266 GLY B N 1
ATOM 5060 C CA . GLY B 1 266 ? 14.75 21.344 18.891 1 90.75 266 GLY B CA 1
ATOM 5061 C C . GLY B 1 266 ? 14.289 20 18.344 1 90.75 266 GLY B C 1
ATOM 5062 O O . GLY B 1 266 ? 14.172 19.828 17.125 1 90.75 266 GLY B O 1
ATOM 5063 N N . LYS B 1 267 ? 13.898 19.156 19.281 1 90.94 267 LYS B N 1
ATOM 5064 C CA . LYS B 1 267 ? 13.508 17.797 18.906 1 90.94 267 LYS B CA 1
ATOM 5065 C C . LYS B 1 267 ? 12.008 17.719 18.625 1 90.94 267 LYS B C 1
ATOM 5067 O O . LYS B 1 267 ? 11.508 16.672 18.219 1 90.94 267 LYS B O 1
ATOM 5072 N N . LEU B 1 268 ? 11.336 18.812 18.844 1 95.25 268 LEU B N 1
ATOM 5073 C CA . LEU B 1 268 ? 9.891 18.844 18.672 1 95.25 268 LEU B CA 1
ATOM 5074 C C . LEU B 1 268 ? 9.516 19.375 17.297 1 95.25 268 LEU B C 1
ATOM 5076 O O . LEU B 1 268 ? 9.992 20.453 16.906 1 95.25 268 LEU B O 1
ATOM 5080 N N . THR B 1 269 ? 8.797 18.641 16.562 1 96.44 269 THR B N 1
ATOM 5081 C CA . THR B 1 269 ? 8.203 19.078 15.297 1 96.44 269 THR B CA 1
ATOM 5082 C C . THR B 1 269 ? 6.699 19.281 15.445 1 96.44 269 THR B C 1
ATOM 5084 O O . THR B 1 269 ? 6.012 18.438 16.031 1 96.44 269 THR B O 1
ATOM 5087 N N . VAL B 1 270 ? 6.215 20.406 15.023 1 97.94 270 VAL B N 1
ATOM 5088 C CA . VAL B 1 270 ? 4.801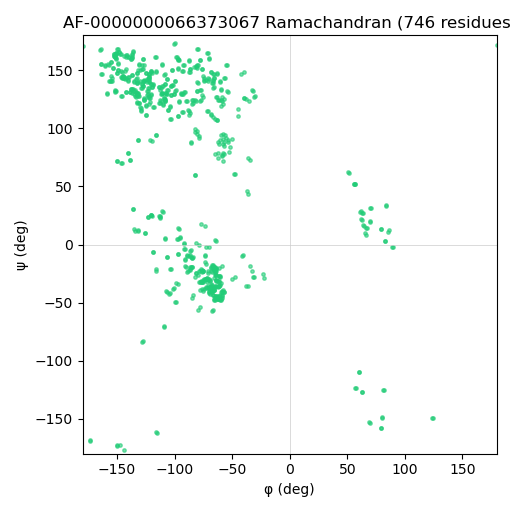 20.75 15.086 1 97.94 270 VAL B CA 1
ATOM 5089 C C . VAL B 1 270 ? 4.281 21.094 13.695 1 97.94 270 VAL B C 1
ATOM 5091 O O . VAL B 1 270 ? 4.82 21.969 13.023 1 97.94 270 VAL B O 1
ATOM 5094 N N . ILE B 1 271 ? 3.188 20.438 13.281 1 98.12 271 ILE B N 1
ATOM 5095 C CA . ILE B 1 271 ? 2.611 20.688 11.969 1 98.12 271 ILE B CA 1
ATOM 5096 C C . ILE B 1 271 ? 1.105 20.906 12.094 1 98.12 271 ILE B C 1
ATOM 5098 O O . ILE B 1 271 ? 0.321 19.969 11.969 1 98.12 271 ILE B O 1
ATOM 5102 N N . PRO B 1 272 ? 0.692 22.109 12.289 1 98.44 272 PRO B N 1
ATOM 5103 C CA . PRO B 1 272 ? -0.74 22.406 12.219 1 98.44 272 PRO B CA 1
ATOM 5104 C C . PRO B 1 272 ? -1.276 22.422 10.789 1 98.44 272 PRO B C 1
ATOM 5106 O O . PRO B 1 272 ? -0.578 22.844 9.867 1 98.44 272 PRO B O 1
ATOM 5109 N N . ARG B 1 273 ? -2.455 21.953 10.625 1 98.56 273 ARG B N 1
ATOM 5110 C CA . ARG B 1 273 ? -3.195 22.016 9.367 1 98.56 273 ARG B CA 1
ATOM 5111 C C . ARG B 1 273 ? -4.602 22.562 9.586 1 98.56 273 ARG B C 1
ATOM 5113 O O . ARG B 1 273 ? -5.25 22.234 10.594 1 98.56 273 ARG B O 1
ATOM 5120 N N . VAL B 1 274 ? -5.051 23.359 8.688 1 98.56 274 VAL B N 1
ATOM 5121 C CA . VAL B 1 274 ? -6.43 23.844 8.648 1 98.56 274 VAL B CA 1
ATOM 5122 C C . VAL B 1 274 ? -7.055 23.5 7.297 1 98.56 274 VAL B C 1
ATOM 5124 O O . VAL B 1 274 ? -6.379 23.547 6.266 1 98.56 274 VAL B O 1
ATOM 5127 N N . TRP B 1 275 ? -8.32 23.094 7.305 1 98.31 275 TRP B N 1
ATOM 5128 C CA . TRP B 1 275 ? -8.914 22.703 6.031 1 98.31 275 TRP B CA 1
ATOM 5129 C C . TRP B 1 275 ? -10.352 23.203 5.926 1 98.31 275 TRP B C 1
ATOM 5131 O O . TRP B 1 275 ? -10.961 23.578 6.926 1 98.31 275 TRP B O 1
ATOM 5141 N N . VAL B 1 276 ? -10.836 23.25 4.73 1 96.31 276 VAL B N 1
ATOM 5142 C CA . VAL B 1 276 ? -12.242 23.438 4.391 1 96.31 276 VAL B CA 1
ATOM 5143 C C . VAL B 1 276 ? -12.703 22.328 3.445 1 96.31 276 VAL B C 1
ATOM 5145 O O . VAL B 1 276 ? -11.914 21.828 2.635 1 96.31 276 VAL B O 1
ATOM 5148 N N . ARG B 1 277 ? -13.859 21.891 3.668 1 94.5 277 ARG B N 1
ATOM 5149 C CA . ARG B 1 277 ? -14.438 20.938 2.727 1 94.5 277 ARG B CA 1
ATOM 5150 C C . ARG B 1 277 ? -14.562 21.547 1.334 1 94.5 277 ARG B C 1
ATOM 5152 O O . ARG B 1 277 ? -14.883 22.719 1.193 1 94.5 277 ARG B O 1
ATOM 5159 N N . ALA B 1 278 ? -14.242 20.656 0.365 1 91.38 278 ALA B N 1
ATOM 5160 C CA . ALA B 1 278 ? -14.273 21.156 -1.013 1 91.38 278 ALA B CA 1
ATOM 5161 C C . ALA B 1 278 ? -14.852 20.094 -1.953 1 91.38 278 ALA B C 1
ATOM 5163 O O . ALA B 1 278 ? -14.648 18.891 -1.752 1 91.38 278 ALA B O 1
ATOM 5164 N N . PHE B 1 279 ? -15.656 20.609 -2.916 1 82.56 279 PHE B N 1
ATOM 5165 C CA . PHE B 1 279 ? -16.141 19.812 -4.047 1 82.56 279 PHE B CA 1
ATOM 5166 C C . PHE B 1 279 ? -17 18.656 -3.576 1 82.56 279 PHE B C 1
ATOM 5168 O O . PHE B 1 279 ? -17.016 17.594 -4.195 1 82.56 279 PHE B O 1
ATOM 5175 N N . ASP B 1 280 ? -17.547 18.766 -2.4 1 80.69 280 ASP B N 1
ATOM 5176 C CA . ASP B 1 280 ? -18.422 17.719 -1.916 1 80.69 280 ASP B CA 1
ATOM 5177 C C . ASP B 1 280 ? -19.844 17.891 -2.447 1 80.69 280 ASP B C 1
ATOM 5179 O O . ASP B 1 280 ? -20.25 19.016 -2.773 1 80.69 280 ASP B O 1
ATOM 5183 N N . GLN B 1 281 ? -20.438 16.781 -2.506 1 74.88 281 GLN B N 1
ATOM 5184 C CA . GLN B 1 281 ? -21.844 16.859 -2.885 1 74.88 281 GLN B CA 1
ATOM 5185 C C . GLN B 1 281 ? -22.672 17.484 -1.774 1 74.88 281 GLN B C 1
ATOM 5187 O O . GLN B 1 281 ? -22.219 17.578 -0.629 1 74.88 281 GLN B O 1
ATOM 5192 N N . SER B 1 282 ? -23.859 17.953 -2.227 1 77.12 282 SER B N 1
ATOM 5193 C CA . SER B 1 282 ? -24.672 18.641 -1.236 1 77.12 282 SER B CA 1
ATOM 5194 C C . SER B 1 282 ? -25.922 17.844 -0.889 1 77.12 282 SER B C 1
ATOM 5196 O O . SER B 1 282 ? -26.312 16.938 -1.627 1 77.12 282 SER B O 1
ATOM 5198 N N . GLY B 1 283 ? -26.375 18.156 0.33 1 78.19 283 GLY B N 1
ATOM 5199 C CA . GLY B 1 283 ? -27.656 17.609 0.773 1 78.19 283 GLY B CA 1
ATOM 5200 C C . GLY B 1 283 ? -27.641 16.094 0.859 1 78.19 283 GLY B C 1
ATOM 5201 O O . GLY B 1 283 ? -26.734 15.5 1.442 1 78.19 283 GLY B O 1
ATOM 5202 N N . ASP B 1 284 ? -28.625 15.414 0.201 1 81.44 284 ASP B N 1
ATOM 5203 C CA . ASP B 1 284 ? -28.828 13.977 0.298 1 81.44 284 ASP B CA 1
ATOM 5204 C C . ASP B 1 284 ? -27.766 13.203 -0.474 1 81.44 284 ASP B C 1
ATOM 5206 O O . ASP B 1 284 ? -27.609 11.992 -0.293 1 81.44 284 ASP B O 1
ATOM 5210 N N . LYS B 1 285 ? -27 13.938 -1.209 1 85.06 285 LYS B N 1
ATOM 5211 C CA . LYS B 1 285 ? -25.984 13.273 -2.016 1 85.06 285 LYS B CA 1
ATOM 5212 C C . LYS B 1 285 ? -24.672 13.156 -1.251 1 85.06 285 LYS B C 1
ATOM 5214 O O . LYS B 1 285 ? -23.766 12.422 -1.661 1 85.06 285 LYS B O 1
ATOM 5219 N N . ASN B 1 286 ? -24.656 13.883 -0.195 1 91.5 286 ASN B N 1
ATOM 5220 C CA . ASN B 1 286 ? -23.5 13.789 0.69 1 91.5 286 ASN B CA 1
ATOM 5221 C C . ASN B 1 286 ? -23.641 12.625 1.667 1 91.5 286 ASN B C 1
ATOM 5223 O O . ASN B 1 286 ? -24.578 12.578 2.463 1 91.5 286 ASN B O 1
ATOM 5227 N N . ASP B 1 287 ? -22.734 11.781 1.696 1 92.69 287 ASP B N 1
ATOM 5228 C CA . ASP B 1 287 ? -22.828 10.555 2.477 1 92.69 287 ASP B CA 1
ATOM 5229 C C . ASP B 1 287 ? -22.609 10.82 3.961 1 92.69 287 ASP B C 1
ATOM 5231 O O . ASP B 1 287 ? -22.984 10.016 4.809 1 92.69 287 ASP B O 1
ATOM 5235 N N . ASN B 1 288 ? -21.984 11.875 4.297 1 95.75 288 ASN B N 1
ATOM 5236 C CA . ASN B 1 288 ? -21.719 12.258 5.676 1 95.75 288 ASN B CA 1
ATOM 5237 C C . ASN B 1 288 ? -21.641 13.773 5.832 1 95.75 288 ASN B C 1
ATOM 5239 O O . ASN B 1 288 ? -20.594 14.32 6.148 1 95.75 288 ASN B O 1
ATOM 5243 N N . PRO B 1 289 ? -22.766 14.398 5.738 1 95.62 289 PRO B N 1
ATOM 5244 C CA . PRO B 1 289 ? -22.781 15.859 5.734 1 95.62 289 PRO B CA 1
ATOM 5245 C C . PRO B 1 289 ? -22.328 16.453 7.062 1 95.62 289 PRO B C 1
ATOM 5247 O O . PRO B 1 289 ? -21.938 17.625 7.121 1 95.62 289 PRO B O 1
ATOM 5250 N N . ASP B 1 290 ? -22.406 15.672 8.102 1 96.56 290 ASP B N 1
ATOM 5251 C CA . ASP B 1 290 ? -22.109 16.188 9.438 1 96.56 290 ASP B CA 1
ATOM 5252 C C . ASP B 1 290 ? -20.672 15.875 9.836 1 96.56 290 ASP B C 1
ATOM 5254 O O . ASP B 1 290 ? -20.297 16.031 11 1 96.56 290 ASP B O 1
ATOM 5258 N N . ILE B 1 291 ? -19.844 15.492 8.945 1 97.31 291 ILE B N 1
ATOM 5259 C CA . ILE B 1 291 ? -18.531 14.961 9.273 1 97.31 291 ILE B CA 1
ATOM 5260 C C . ILE B 1 291 ? -17.688 16.062 9.922 1 97.31 291 ILE B C 1
ATOM 5262 O O . ILE B 1 291 ? -16.891 15.789 10.828 1 97.31 291 ILE B O 1
ATOM 5266 N N . ALA B 1 292 ? -17.781 17.281 9.555 1 96.69 292 ALA B N 1
ATOM 5267 C CA . ALA B 1 292 ? -16.969 18.375 10.086 1 96.69 292 ALA B CA 1
ATOM 5268 C C . ALA B 1 292 ? -17.25 18.594 11.57 1 96.69 292 ALA B C 1
ATOM 5270 O O . ALA B 1 292 ? -16.406 19.109 12.305 1 96.69 292 ALA B O 1
ATOM 5271 N N . ASP B 1 293 ? -18.469 18.203 11.984 1 98.19 293 ASP B N 1
ATOM 5272 C CA . ASP B 1 293 ? -18.812 18.344 13.398 1 98.19 293 ASP B CA 1
ATOM 5273 C C . ASP B 1 293 ? -17.875 17.516 14.273 1 98.19 293 ASP B C 1
ATOM 5275 O O . ASP B 1 293 ? -17.562 17.891 15.398 1 98.19 293 ASP B O 1
ATOM 5279 N N . TYR B 1 294 ? -17.453 16.469 13.766 1 98.56 294 TYR B N 1
ATOM 5280 C CA . TYR B 1 294 ? -16.703 15.5 14.555 1 98.56 294 TYR B CA 1
ATOM 5281 C C . TYR B 1 294 ? -15.219 15.57 14.227 1 98.56 294 TYR B C 1
ATOM 5283 O O . TYR B 1 294 ? -14.375 15.531 15.125 1 98.56 294 TYR B O 1
ATOM 5291 N N . MET B 1 295 ? -14.914 15.703 12.898 1 97.94 295 MET B N 1
ATOM 5292 C CA . MET B 1 295 ? -13.531 15.68 12.43 1 97.94 295 MET B CA 1
ATOM 5293 C C . MET B 1 295 ? -12.906 17.062 12.5 1 97.94 295 MET B C 1
ATOM 5295 O O . MET B 1 295 ? -11.68 17.203 12.445 1 97.94 295 MET B O 1
ATOM 5299 N N . GLY B 1 296 ? -13.758 18.062 12.562 1 97.5 296 GLY B N 1
ATOM 5300 C CA . GLY B 1 296 ? -13.305 19.422 12.75 1 97.5 296 GLY B CA 1
ATOM 5301 C C . GLY B 1 296 ? -12.789 20.062 11.469 1 97.5 296 GLY B C 1
ATOM 5302 O O . GLY B 1 296 ? -13.203 19.688 10.375 1 97.5 296 GLY B O 1
ATOM 5303 N N . TYR B 1 297 ? -11.93 21.125 11.672 1 98.06 297 TYR B N 1
ATOM 5304 C CA . TYR B 1 297 ? -11.492 21.969 10.562 1 98.06 297 TYR B CA 1
ATOM 5305 C C . TYR B 1 297 ? -9.969 22.047 10.5 1 98.06 297 TYR B C 1
ATOM 5307 O O . TYR B 1 297 ? -9.406 22.875 9.789 1 98.06 297 TYR B O 1
ATOM 5315 N N . GLY B 1 298 ? -9.391 21.219 11.289 1 98.25 298 GLY B N 1
ATOM 5316 C CA . GLY B 1 298 ? -7.934 21.156 11.312 1 98.25 298 GLY B CA 1
ATOM 5317 C C . GLY B 1 298 ? -7.395 20.141 12.297 1 98.25 298 GLY B C 1
ATOM 5318 O O . GLY B 1 298 ? -8.148 19.562 13.078 1 98.25 298 GLY B O 1
ATOM 5319 N N . ASP B 1 299 ? -6.109 19.922 12.227 1 98.44 299 ASP B N 1
ATOM 5320 C CA . ASP B 1 299 ? -5.41 19.062 13.18 1 98.44 299 ASP B CA 1
ATOM 5321 C C . ASP B 1 299 ? -3.99 19.562 13.422 1 98.44 299 ASP B C 1
ATOM 5323 O O . ASP B 1 299 ? -3.535 20.5 12.773 1 98.44 299 ASP B O 1
ATOM 5327 N N . VAL B 1 300 ? -3.428 19.047 14.508 1 98.5 300 VAL B N 1
ATOM 5328 C CA . VAL B 1 300 ? -2.037 19.344 14.828 1 98.5 300 VAL B CA 1
ATOM 5329 C C . VAL B 1 300 ? -1.257 18.031 15 1 98.5 300 VAL B C 1
ATOM 5331 O O . VAL B 1 300 ? -1.581 17.219 15.867 1 98.5 300 VAL B O 1
ATOM 5334 N N . LYS B 1 301 ? -0.3 17.875 14.203 1 97.88 301 LYS B N 1
ATOM 5335 C CA . LYS B 1 301 ? 0.628 16.75 14.336 1 97.88 301 LYS B CA 1
ATOM 5336 C C . LYS B 1 301 ? 1.85 17.156 15.164 1 97.88 301 LYS B C 1
ATOM 5338 O O . LYS B 1 301 ? 2.463 18.188 14.914 1 97.88 301 LYS B O 1
ATOM 5343 N N . LEU B 1 302 ? 2.168 16.359 16.141 1 97.12 302 LEU B N 1
ATOM 5344 C CA . LEU B 1 302 ? 3.332 16.547 17 1 97.12 302 LEU B CA 1
ATOM 5345 C C . LEU B 1 302 ? 4.273 15.352 16.906 1 97.12 302 LEU B C 1
ATOM 5347 O O . LEU B 1 302 ? 3.826 14.203 16.891 1 97.12 302 LEU B O 1
ATOM 5351 N N . GLN B 1 303 ? 5.48 15.656 16.797 1 95.19 303 GLN B N 1
ATOM 5352 C CA . GLN B 1 303 ? 6.508 14.617 16.828 1 95.19 303 GLN B CA 1
ATOM 5353 C C . GLN B 1 303 ? 7.672 15.023 17.734 1 95.19 303 GLN B C 1
ATOM 5355 O O . GLN B 1 303 ? 8.148 16.156 17.656 1 95.19 303 GLN B O 1
ATOM 5360 N N . TYR B 1 304 ? 8.07 14.141 18.547 1 94.12 304 TYR B N 1
ATOM 5361 C CA . TYR B 1 304 ? 9.203 14.367 19.438 1 94.12 304 TYR B CA 1
ATOM 5362 C C . TYR B 1 304 ? 10.195 13.211 19.359 1 94.12 304 TYR B C 1
ATOM 5364 O O . TYR B 1 304 ? 9.875 12.078 19.719 1 94.12 304 TYR B O 1
ATOM 5372 N N . ARG B 1 305 ? 11.344 13.531 18.953 1 89.75 305 ARG B N 1
ATOM 5373 C CA . ARG B 1 305 ? 12.391 12.523 18.828 1 89.75 305 ARG B CA 1
ATOM 5374 C C . ARG B 1 305 ? 13.148 12.352 20.141 1 89.75 305 ARG B C 1
ATOM 5376 O O . ARG B 1 305 ? 13.883 13.25 20.562 1 89.75 305 ARG B O 1
ATOM 5383 N N . LEU B 1 306 ? 13.008 11.25 20.781 1 88.25 306 LEU B N 1
ATOM 5384 C CA . LEU B 1 306 ? 13.719 10.961 22.016 1 88.25 306 LEU B CA 1
ATOM 5385 C C . LEU B 1 306 ? 15.164 10.562 21.734 1 88.25 306 LEU B C 1
ATOM 5387 O O . LEU B 1 306 ? 16.094 11.125 22.312 1 88.25 306 LEU B O 1
ATOM 5391 N N . ASN B 1 307 ? 15.352 9.555 20.859 1 80.62 307 ASN B N 1
ATOM 5392 C CA . ASN B 1 307 ? 16.641 9.148 20.312 1 80.62 307 ASN B CA 1
ATOM 5393 C C . ASN B 1 307 ? 16.5 8.617 18.891 1 80.62 307 ASN B C 1
ATOM 5395 O O . ASN B 1 307 ? 15.461 8.797 18.25 1 80.62 307 ASN B O 1
ATOM 5399 N N . ASP B 1 308 ? 17.531 8.094 18.375 1 71.25 308 ASP B N 1
ATOM 5400 C CA . ASP B 1 308 ? 17.578 7.781 16.938 1 71.25 308 ASP B CA 1
ATOM 5401 C C . ASP B 1 308 ? 16.5 6.758 16.578 1 71.25 308 ASP B C 1
ATOM 5403 O O . ASP B 1 308 ? 16.031 6.719 15.445 1 71.25 308 ASP B O 1
ATOM 5407 N N . ARG B 1 309 ? 15.984 6.02 17.484 1 79.75 309 ARG B N 1
ATOM 5408 C CA . ARG B 1 309 ? 15.047 4.973 17.109 1 79.75 309 ARG B CA 1
ATOM 5409 C C . ARG B 1 309 ? 13.82 4.984 18.016 1 79.75 309 ARG B C 1
ATOM 5411 O O . ARG B 1 309 ? 13.023 4.043 18 1 79.75 309 ARG B O 1
ATOM 5418 N N . GLN B 1 310 ? 13.695 6.051 18.797 1 89.25 310 GLN B N 1
ATOM 5419 C CA . GLN B 1 310 ? 12.547 6.223 19.688 1 89.25 310 GLN B CA 1
ATOM 5420 C C . GLN B 1 310 ? 11.867 7.57 19.453 1 89.25 310 GLN B C 1
ATOM 5422 O O . GLN B 1 310 ? 12.508 8.617 19.547 1 89.25 310 GLN B O 1
ATOM 5427 N N . ASN B 1 311 ? 10.625 7.504 19.188 1 91.75 311 ASN B N 1
ATOM 5428 C CA . ASN B 1 311 ? 9.883 8.719 18.891 1 91.75 311 ASN B CA 1
ATOM 5429 C C . ASN B 1 311 ? 8.477 8.672 19.484 1 91.75 311 ASN B C 1
ATOM 5431 O O . ASN B 1 311 ? 7.93 7.594 19.719 1 91.75 311 ASN B O 1
ATOM 5435 N N . VAL B 1 312 ? 8.031 9.805 19.766 1 94.81 312 VAL B N 1
ATOM 5436 C CA . VAL B 1 312 ? 6.633 9.984 20.141 1 94.81 312 VAL B CA 1
ATOM 5437 C C . VAL B 1 312 ? 5.914 10.789 19.062 1 94.81 312 VAL B C 1
ATOM 5439 O O . VAL B 1 312 ? 6.461 11.766 18.531 1 94.81 312 VAL B O 1
ATOM 5442 N N . TYR B 1 313 ? 4.84 10.352 18.703 1 94.12 313 TYR B N 1
ATOM 5443 C CA . TYR B 1 313 ? 3.994 10.969 17.672 1 94.12 313 TYR B CA 1
ATOM 5444 C C . TYR B 1 313 ? 2.576 11.172 18.188 1 94.12 313 TYR B C 1
ATOM 5446 O O . TYR B 1 313 ? 2.049 10.328 18.922 1 94.12 313 TYR B O 1
ATOM 5454 N N . SER B 1 314 ? 1.946 12.359 17.875 1 97.12 314 SER B N 1
ATOM 5455 C CA . SER B 1 314 ? 0.563 12.609 18.266 1 97.12 314 SER B CA 1
ATOM 5456 C C . SER B 1 314 ? -0.163 13.453 17.219 1 97.12 314 SER B C 1
ATOM 5458 O O . SER B 1 314 ? 0.442 14.32 16.594 1 97.12 314 SER B O 1
ATOM 5460 N N . VAL B 1 315 ? -1.387 13.18 17.031 1 98 315 VAL B N 1
ATOM 5461 C CA . VAL B 1 315 ? -2.275 14.016 16.234 1 98 315 VAL B CA 1
ATOM 5462 C C . VAL B 1 315 ? -3.484 14.43 17.062 1 98 315 VAL B C 1
ATOM 5464 O O . VAL B 1 315 ? -4.152 13.578 17.656 1 98 315 VAL B O 1
ATOM 5467 N N . LEU B 1 316 ? -3.729 15.695 17.062 1 98.5 316 LEU B N 1
ATOM 5468 C CA . LEU B 1 316 ? -4.828 16.266 17.828 1 98.5 316 LEU B CA 1
ATOM 5469 C C . LEU B 1 316 ? -5.836 16.953 16.922 1 98.5 316 LEU B C 1
ATOM 5471 O O . LEU B 1 316 ? -5.453 17.656 15.984 1 98.5 316 LEU B O 1
ATOM 5475 N N . ARG B 1 317 ? -7.086 16.75 17.188 1 98.69 317 ARG B N 1
ATOM 5476 C CA . ARG B 1 317 ? -8.188 17.453 16.531 1 98.69 317 ARG B CA 1
ATOM 5477 C C . ARG B 1 317 ? -9.203 17.953 17.562 1 98.69 317 ARG B C 1
ATOM 5479 O O . ARG B 1 317 ? -9.422 17.297 18.578 1 98.69 317 ARG B O 1
ATOM 5486 N N . TYR B 1 318 ? -9.781 19.094 17.203 1 98.06 318 TYR B N 1
ATOM 5487 C CA . TYR B 1 318 ? -10.812 19.641 18.078 1 98.06 318 TYR B CA 1
ATOM 5488 C C . TYR B 1 318 ? -11.711 20.609 17.312 1 98.06 318 TYR B C 1
ATOM 5490 O O . TYR B 1 318 ? -11.227 21.438 16.547 1 98.06 318 TYR B O 1
ATOM 5498 N N . ASN B 1 319 ? -12.961 20.375 17.453 1 98.19 319 ASN B N 1
ATOM 5499 C CA . ASN B 1 319 ? -13.945 21.344 16.969 1 98.19 319 ASN B CA 1
ATOM 5500 C C . ASN B 1 319 ? -14.547 22.156 18.109 1 98.19 319 ASN B C 1
ATOM 5502 O O . ASN B 1 319 ? -15.398 21.656 18.859 1 98.19 319 ASN B O 1
ATOM 5506 N N . PRO B 1 320 ? -14.219 23.391 18.234 1 96.69 320 PRO B N 1
ATOM 5507 C CA . PRO B 1 320 ? -14.711 24.188 19.359 1 96.69 320 PRO B CA 1
ATOM 5508 C C . PRO B 1 320 ? -16.219 24.422 19.297 1 96.69 320 PRO B C 1
ATOM 5510 O O . PRO B 1 320 ? -16.844 24.656 20.328 1 96.69 320 PRO B O 1
ATOM 5513 N N . LYS B 1 321 ? -16.781 24.344 18.188 1 97.38 321 LYS B N 1
ATOM 5514 C CA . LYS B 1 321 ? -18.219 24.578 18.031 1 97.38 321 LYS B CA 1
ATOM 5515 C C . LYS B 1 321 ? -19.016 23.453 18.672 1 97.38 321 LYS B C 1
ATOM 5517 O O . LYS B 1 321 ? -20.031 23.688 19.328 1 97.38 321 LYS B O 1
ATOM 5522 N N . THR B 1 322 ? -18.562 22.219 18.469 1 98.25 322 THR B N 1
ATOM 5523 C CA . THR B 1 322 ? -19.344 21.078 18.922 1 98.25 322 THR B CA 1
ATOM 5524 C C . THR B 1 322 ? -18.719 20.484 20.188 1 98.25 322 THR B C 1
ATOM 5526 O O . THR B 1 322 ? -19.391 19.734 20.922 1 98.25 322 THR B O 1
ATOM 5529 N N . GLY B 1 323 ? -17.484 20.75 20.391 1 98.06 323 GLY B N 1
ATOM 5530 C CA . GLY B 1 323 ? -16.766 20.141 21.5 1 98.06 323 GLY B CA 1
ATOM 5531 C C . GLY B 1 323 ? -16.25 18.75 21.203 1 98.06 323 GLY B C 1
ATOM 5532 O O . GLY B 1 323 ? -15.719 18.078 22.094 1 98.06 323 GLY B O 1
ATOM 5533 N N . TYR B 1 324 ? -16.422 18.25 20 1 98.62 324 TYR B N 1
ATOM 5534 C CA . TYR B 1 324 ? -15.93 16.922 19.609 1 98.62 324 TYR B CA 1
ATOM 5535 C C . TYR B 1 324 ? -14.492 17 19.125 1 98.62 324 TYR B C 1
ATOM 5537 O O . TYR B 1 324 ? -14.031 18.047 18.672 1 98.62 324 TYR B O 1
ATOM 5545 N N . GLY B 1 325 ? -13.727 15.93 19.297 1 98.25 325 GLY B N 1
ATOM 5546 C CA . GLY B 1 325 ? -12.328 15.875 18.891 1 98.25 325 GLY B CA 1
ATOM 5547 C C . GLY B 1 325 ? -11.719 14.492 19.047 1 98.25 325 GLY B C 1
ATOM 5548 O O . GLY B 1 325 ? -12.438 13.492 19.125 1 98.25 325 GLY B O 1
ATOM 5549 N N . ALA B 1 326 ? -10.43 14.461 18.922 1 98.75 326 ALA B N 1
ATOM 5550 C CA . ALA B 1 326 ? -9.711 13.203 19.078 1 98.75 326 ALA B CA 1
ATOM 5551 C C . ALA B 1 326 ? -8.234 13.445 19.375 1 98.75 326 ALA B C 1
ATOM 5553 O O . ALA B 1 326 ? -7.691 14.5 19.047 1 98.75 326 ALA B O 1
ATOM 5554 N N . ILE B 1 327 ? -7.645 12.523 20.016 1 98.69 327 ILE B N 1
ATOM 5555 C CA . ILE B 1 327 ? -6.203 12.477 20.219 1 98.69 327 ILE B CA 1
ATOM 5556 C C . ILE B 1 327 ? -5.672 11.094 19.859 1 98.69 327 ILE B C 1
ATOM 5558 O O . ILE B 1 327 ? -6.258 10.078 20.25 1 98.69 327 ILE B O 1
ATOM 5562 N N . GLU B 1 328 ? -4.773 11.047 19.094 1 98.19 328 GLU B N 1
ATOM 5563 C CA . GLU B 1 328 ? -3.975 9.852 18.812 1 98.19 328 GLU B CA 1
ATOM 5564 C C . GLU B 1 328 ? -2.537 10.031 19.297 1 98.19 328 GLU B C 1
ATOM 5566 O O . GLU B 1 328 ? -1.961 11.117 19.172 1 98.19 328 GLU B O 1
ATOM 5571 N N . ALA B 1 329 ? -1.992 9.047 19.938 1 97.94 329 ALA B N 1
ATOM 5572 C CA . ALA B 1 329 ? -0.6 9.07 20.375 1 97.94 329 ALA B CA 1
ATOM 5573 C C . ALA B 1 329 ? 0.082 7.73 20.109 1 97.94 329 ALA B C 1
ATOM 5575 O O . ALA B 1 329 ? -0.543 6.676 20.219 1 97.94 329 ALA B O 1
ATOM 5576 N N . ALA B 1 330 ? 1.334 7.809 19.797 1 97.06 330 ALA B N 1
ATOM 5577 C CA . ALA B 1 330 ? 2.102 6.594 19.547 1 97.06 330 ALA B CA 1
ATOM 5578 C C . ALA B 1 330 ? 3.541 6.742 20.031 1 97.06 330 ALA B C 1
ATOM 5580 O O . ALA B 1 330 ? 4.094 7.844 20.031 1 97.06 330 ALA B O 1
ATOM 5581 N N . TYR B 1 331 ? 4.059 5.668 20.5 1 96.69 331 TYR B N 1
ATOM 5582 C CA . TYR B 1 331 ? 5.453 5.547 20.906 1 96.69 331 TYR B CA 1
ATOM 5583 C C . TYR B 1 331 ? 6.148 4.43 20.141 1 96.69 331 TYR B C 1
ATOM 5585 O O . TYR B 1 331 ? 5.648 3.307 20.078 1 96.69 331 TYR B O 1
ATOM 5593 N N . THR B 1 332 ? 7.227 4.746 19.531 1 94.94 332 THR B N 1
ATOM 5594 C CA . THR B 1 332 ? 7.984 3.75 18.781 1 94.94 332 THR B CA 1
ATOM 5595 C C . THR B 1 332 ? 9.281 3.404 19.516 1 94.94 332 THR B C 1
ATOM 5597 O O . THR B 1 332 ? 9.898 4.266 20.141 1 94.94 332 THR B O 1
ATOM 5600 N N . PHE B 1 333 ? 9.734 2.152 19.406 1 93.88 333 PHE B N 1
ATOM 5601 C CA . PHE B 1 333 ? 10.945 1.675 20.078 1 93.88 333 PHE B CA 1
ATOM 5602 C C . PHE B 1 333 ? 11.648 0.624 19.219 1 93.88 333 PHE B C 1
ATOM 5604 O O . PHE B 1 333 ? 11 -0.1 18.469 1 93.88 333 PHE B O 1
ATOM 5611 N N . PRO B 1 334 ? 12.969 0.583 19.344 1 90.56 334 PRO B N 1
ATOM 5612 C CA . PRO B 1 334 ? 13.711 -0.365 18.5 1 90.56 334 PRO B CA 1
ATOM 5613 C C . PRO B 1 334 ? 13.523 -1.813 18.953 1 90.56 334 PRO B C 1
ATOM 5615 O O . PRO B 1 334 ? 13.422 -2.088 20.156 1 90.56 334 PRO B O 1
ATOM 5618 N N . ILE B 1 335 ? 13.422 -2.701 18.031 1 90.88 335 ILE B N 1
ATOM 5619 C CA . ILE B 1 335 ? 13.422 -4.133 18.312 1 90.88 335 ILE B CA 1
ATOM 5620 C C . ILE B 1 335 ? 14.727 -4.758 17.828 1 90.88 335 ILE B C 1
ATOM 5622 O O . ILE B 1 335 ? 15.594 -5.109 18.641 1 90.88 335 ILE B O 1
ATOM 5626 N N . LYS B 1 336 ? 14.938 -4.859 16.516 1 83.19 336 LYS B N 1
ATOM 5627 C CA . LYS B 1 336 ? 16.156 -5.395 15.906 1 83.19 336 LYS B CA 1
ATOM 5628 C C . LYS B 1 336 ? 16.406 -4.781 14.531 1 83.19 336 LYS B C 1
ATOM 5630 O O . LYS B 1 336 ? 15.492 -4.727 13.703 1 83.19 336 LYS B O 1
ATOM 5635 N N . GLY B 1 337 ? 17.609 -4.379 14.422 1 80.56 337 GLY B N 1
ATOM 5636 C CA . GLY B 1 337 ? 17.906 -3.742 13.148 1 80.56 337 GLY B CA 1
ATOM 5637 C C . GLY B 1 337 ? 17 -2.553 12.852 1 80.56 337 GLY B C 1
ATOM 5638 O O . GLY B 1 337 ? 16.875 -1.646 13.672 1 80.56 337 GLY B O 1
ATOM 5639 N N . LYS B 1 338 ? 16.312 -2.67 11.641 1 83.19 338 LYS B N 1
ATOM 5640 C CA . LYS B 1 338 ? 15.438 -1.58 11.219 1 83.19 338 LYS B CA 1
ATOM 5641 C C . LYS B 1 338 ? 14.008 -1.81 11.703 1 83.19 338 LYS B C 1
ATOM 5643 O O . LYS B 1 338 ? 13.125 -0.976 11.469 1 83.19 338 LYS B O 1
ATOM 5648 N N . LEU B 1 339 ? 13.844 -2.855 12.367 1 86.81 339 LEU B N 1
ATOM 5649 C CA . LEU B 1 339 ? 12.516 -3.174 12.867 1 86.81 339 LEU B CA 1
ATOM 5650 C C . LEU B 1 339 ? 12.211 -2.385 14.141 1 86.81 339 LEU B C 1
ATOM 5652 O O . LEU B 1 339 ? 13.047 -2.318 15.047 1 86.81 339 LEU B O 1
ATOM 5656 N N . LYS B 1 340 ? 11.055 -1.8 14.156 1 92.44 340 LYS B N 1
ATOM 5657 C CA . LYS B 1 340 ? 10.586 -1.062 15.328 1 92.44 340 LYS B CA 1
ATOM 5658 C C . LYS B 1 340 ? 9.234 -1.581 15.805 1 92.44 340 LYS B C 1
ATOM 5660 O O . LYS B 1 340 ? 8.438 -2.078 15.008 1 92.44 340 LYS B O 1
ATOM 5665 N N . GLY B 1 341 ? 9.133 -1.466 17.109 1 95.06 341 GLY B N 1
ATOM 5666 C CA . GLY B 1 341 ? 7.812 -1.626 17.688 1 95.06 341 GLY B CA 1
ATOM 5667 C C . GLY B 1 341 ? 7.066 -0.315 17.844 1 95.06 341 GLY B C 1
ATOM 5668 O O . GLY B 1 341 ? 7.68 0.751 17.906 1 95.06 341 GLY B O 1
ATOM 5669 N N . VAL B 1 342 ? 5.766 -0.353 17.859 1 96.31 342 VAL B N 1
ATOM 5670 C CA . VAL B 1 342 ? 4.949 0.841 18.047 1 96.31 342 VAL B CA 1
ATOM 5671 C C . VAL B 1 342 ? 3.781 0.522 18.984 1 96.31 342 VAL B C 1
ATOM 5673 O O . VAL B 1 342 ? 3.162 -0.539 18.859 1 96.31 342 VAL B O 1
ATOM 5676 N N . VAL B 1 343 ? 3.592 1.322 19.922 1 98.06 343 VAL B N 1
ATOM 5677 C CA . VAL B 1 343 ? 2.381 1.34 20.734 1 98.06 343 VAL B CA 1
ATOM 5678 C C . VAL B 1 343 ? 1.561 2.588 20.422 1 98.06 343 VAL B C 1
ATOM 5680 O O . VAL B 1 343 ? 2.072 3.707 20.469 1 98.06 343 VAL B O 1
ATOM 5683 N N . ARG B 1 344 ? 0.312 2.387 20.094 1 97.62 344 ARG B N 1
ATOM 5684 C CA . ARG B 1 344 ? -0.556 3.482 19.672 1 97.62 344 ARG B CA 1
ATOM 5685 C C . ARG B 1 344 ? -1.84 3.508 20.5 1 97.62 344 ARG B C 1
ATOM 5687 O O . ARG B 1 344 ? -2.4 2.457 20.812 1 97.62 344 ARG B O 1
ATOM 5694 N N . GLY B 1 345 ? -2.271 4.688 20.812 1 98.5 345 GLY B N 1
ATOM 5695 C CA . GLY B 1 345 ? -3.547 4.922 21.469 1 98.5 345 GLY B CA 1
ATOM 5696 C C . GLY B 1 345 ? -4.406 5.945 20.766 1 98.5 345 GLY B C 1
ATOM 5697 O O . GLY B 1 345 ? -3.889 6.82 20.062 1 98.5 345 GLY B O 1
ATOM 5698 N N . PHE B 1 346 ? -5.656 5.824 20.969 1 98.56 346 PHE B N 1
ATOM 5699 C CA . PHE B 1 346 ? -6.625 6.742 20.375 1 98.56 346 PHE B CA 1
ATOM 5700 C C . PHE B 1 346 ? -7.781 6.996 21.328 1 98.56 346 PHE B C 1
ATOM 5702 O O . PHE B 1 346 ? -8.242 6.078 22.016 1 98.56 346 PHE B O 1
ATOM 5709 N N . HIS B 1 347 ? -8.273 8.234 21.297 1 98.75 347 HIS B N 1
ATOM 5710 C CA . HIS B 1 347 ? -9.461 8.633 22.047 1 98.75 347 HIS B CA 1
ATOM 5711 C C . HIS B 1 347 ? -10.258 9.695 21.297 1 98.75 347 HIS B C 1
ATOM 5713 O O . HIS B 1 347 ? -9.703 10.727 20.891 1 98.75 347 HIS B O 1
ATOM 5719 N N . GLY B 1 348 ? -11.516 9.422 21.141 1 98.75 348 GLY B N 1
ATOM 5720 C CA . GLY B 1 348 ? -12.375 10.43 20.547 1 98.75 348 GLY B CA 1
ATOM 5721 C C . GLY B 1 348 ? -13.117 9.938 19.312 1 98.75 348 GLY B C 1
ATOM 5722 O O . GLY B 1 348 ? -13.555 8.789 19.266 1 98.75 348 GLY B O 1
ATOM 5723 N N . TYR B 1 349 ? -13.367 10.891 18.422 1 98.62 349 TYR B N 1
ATOM 5724 C CA . TYR B 1 349 ? -14.148 10.617 17.219 1 98.62 349 TYR B CA 1
ATOM 5725 C C . TYR B 1 349 ? -13.242 10.469 16 1 98.62 349 TYR B C 1
ATOM 5727 O O . TYR B 1 349 ? -12.148 11.039 15.961 1 98.62 349 TYR B O 1
ATOM 5735 N N . GLY B 1 350 ? -13.648 9.695 15.07 1 98.06 350 GLY B N 1
ATOM 5736 C CA . GLY B 1 350 ? -13.008 9.68 13.773 1 98.06 350 GLY B CA 1
ATOM 5737 C C . GLY B 1 350 ? -11.766 8.805 13.727 1 98.06 350 GLY B C 1
ATOM 5738 O O . GLY B 1 350 ? -10.797 9.125 13.039 1 98.06 350 GLY B O 1
ATOM 5739 N N . GLU B 1 351 ? -11.773 7.711 14.484 1 98.06 351 GLU B N 1
ATOM 5740 C CA . GLU B 1 351 ? -10.664 6.766 14.367 1 98.06 351 GLU B CA 1
ATOM 5741 C C . GLU B 1 351 ? -10.586 6.184 12.961 1 98.06 351 GLU B C 1
ATOM 5743 O O . GLU B 1 351 ? -9.492 5.898 12.469 1 98.06 351 GLU B O 1
ATOM 5748 N N . SER B 1 352 ? -11.711 5.973 12.344 1 97.88 352 SER B N 1
ATOM 5749 C CA . SER B 1 352 ? -11.891 5.641 10.938 1 97.88 352 SER B CA 1
ATOM 5750 C C . SER B 1 352 ? -13.039 6.434 10.32 1 97.88 352 SER B C 1
ATOM 5752 O O . SER B 1 352 ? -13.812 7.078 11.039 1 97.88 352 SER B O 1
ATOM 5754 N N . LEU B 1 353 ? -13.062 6.398 9.039 1 97.94 353 LEU B N 1
ATOM 5755 C CA . LEU B 1 353 ? -14.094 7.199 8.383 1 97.94 353 LEU B CA 1
ATOM 5756 C C . LEU B 1 353 ? -15.484 6.641 8.68 1 97.94 353 LEU B C 1
ATOM 5758 O O . LEU B 1 353 ? -16.438 7.398 8.875 1 97.94 353 LEU B O 1
ATOM 5762 N N . ILE B 1 354 ? -15.641 5.297 8.719 1 98.25 354 ILE B N 1
ATOM 5763 C CA . ILE B 1 354 ? -16.938 4.68 8.992 1 98.25 354 ILE B CA 1
ATOM 5764 C C . ILE B 1 354 ? -17.359 4.992 10.422 1 98.25 354 ILE B C 1
ATOM 5766 O O . ILE B 1 354 ? -18.547 4.988 10.734 1 98.25 354 ILE B O 1
ATOM 5770 N N . ASP B 1 355 ? -16.438 5.402 11.289 1 98.38 355 ASP B N 1
ATOM 5771 C CA . ASP B 1 355 ? -16.688 5.695 12.695 1 98.38 355 ASP B CA 1
ATOM 5772 C C . ASP B 1 355 ? -16.5 7.18 12.992 1 98.38 355 ASP B C 1
ATOM 5774 O O . ASP B 1 355 ? -16.156 7.559 14.117 1 98.38 355 ASP B O 1
ATOM 5778 N N . TYR B 1 356 ? -16.641 8.023 12 1 98.5 356 TYR B N 1
ATOM 5779 C CA . TYR B 1 356 ? -16.266 9.422 12.164 1 98.5 356 TYR B CA 1
ATOM 5780 C C . TYR B 1 356 ? -17.094 10.078 13.258 1 98.5 356 TYR B C 1
ATOM 5782 O O . TYR B 1 356 ? -16.641 11.031 13.906 1 98.5 356 TYR B O 1
ATOM 5790 N N . ASN B 1 357 ? -18.297 9.586 13.5 1 98.56 357 ASN B N 1
ATOM 5791 C CA . ASN B 1 357 ? -19.203 10.18 14.477 1 98.56 357 ASN B CA 1
ATOM 5792 C C . ASN B 1 357 ? -19.422 9.266 15.672 1 98.56 357 ASN B C 1
ATOM 5794 O O . ASN B 1 357 ? -20.469 9.32 16.312 1 98.56 357 ASN B O 1
ATOM 5798 N N . HIS B 1 358 ? -18.5 8.383 15.906 1 98.62 358 HIS B N 1
ATOM 5799 C CA . HIS B 1 358 ? -18.562 7.457 17.031 1 98.62 358 HIS B CA 1
ATOM 5800 C C . HIS B 1 358 ? -17.344 7.609 17.938 1 98.62 358 HIS B C 1
ATOM 5802 O O . HIS B 1 358 ? -16.203 7.457 17.484 1 98.62 358 HIS B O 1
ATOM 5808 N N . LYS B 1 359 ? -17.594 7.891 19.156 1 98.5 359 LYS B N 1
ATOM 5809 C CA . LYS B 1 359 ? -16.516 8.047 20.125 1 98.5 359 LYS B CA 1
ATOM 5810 C C . LYS B 1 359 ? -15.977 6.695 20.578 1 98.5 359 LYS B C 1
ATOM 5812 O O . LYS B 1 359 ? -16.75 5.797 20.922 1 98.5 359 LYS B O 1
ATOM 5817 N N . GLN B 1 360 ? -14.688 6.535 20.594 1 97.81 360 GLN B N 1
ATOM 5818 C CA . GLN B 1 360 ? -14.109 5.27 21.016 1 97.81 360 GLN B CA 1
ATOM 5819 C C . GLN B 1 360 ? -12.719 5.48 21.625 1 97.81 360 GLN B C 1
ATOM 5821 O O . GLN B 1 360 ? -12.125 6.547 21.453 1 97.81 360 GLN B O 1
ATOM 5826 N N . ASN B 1 361 ? -12.297 4.5 22.359 1 98.06 361 ASN B N 1
ATOM 5827 C CA . ASN B 1 361 ? -10.938 4.367 22.875 1 98.06 361 ASN B CA 1
ATOM 5828 C C . ASN B 1 361 ? -10.273 3.078 22.391 1 98.06 361 ASN B C 1
ATOM 5830 O O . ASN B 1 361 ? -10.922 2.031 22.312 1 98.06 361 ASN B O 1
ATOM 5834 N N . GLY B 1 362 ? -9.062 3.227 22.047 1 98.38 362 GLY B N 1
ATOM 5835 C CA . GLY B 1 362 ? -8.344 2.037 21.609 1 98.38 362 GLY B CA 1
ATOM 5836 C C . GLY B 1 362 ? -6.859 2.092 21.922 1 98.38 362 GLY B C 1
ATOM 5837 O O . GLY B 1 362 ? -6.301 3.174 22.125 1 98.38 362 GLY B O 1
ATOM 5838 N N . ILE B 1 363 ? -6.273 0.976 22.031 1 98.62 363 ILE B N 1
ATOM 5839 C CA . ILE B 1 363 ? -4.832 0.832 22.219 1 98.62 363 ILE B CA 1
ATOM 5840 C C . ILE B 1 363 ? -4.324 -0.375 21.438 1 98.62 363 ILE B C 1
ATOM 5842 O O . ILE B 1 363 ? -5.031 -1.376 21.297 1 98.62 363 ILE B O 1
ATOM 5846 N N . GLY B 1 364 ? -3.168 -0.256 20.891 1 98.5 364 GLY B N 1
ATOM 5847 C CA . GLY B 1 364 ? -2.631 -1.361 20.109 1 98.5 364 GLY B CA 1
ATOM 5848 C C . GLY B 1 364 ? -1.114 -1.416 20.125 1 98.5 364 GLY B C 1
ATOM 5849 O O . GLY B 1 364 ? -0.457 -0.467 20.562 1 98.5 364 GLY B O 1
ATOM 5850 N N . ILE B 1 365 ? -0.578 -2.531 19.734 1 98.19 365 ILE B N 1
ATOM 5851 C CA . ILE B 1 365 ? 0.854 -2.764 19.562 1 98.19 365 ILE B CA 1
ATOM 5852 C C . ILE B 1 365 ? 1.131 -3.344 18.188 1 98.19 365 ILE B C 1
ATOM 5854 O O . ILE B 1 365 ? 0.382 -4.195 17.703 1 98.19 365 ILE B O 1
ATOM 5858 N N . GLY B 1 366 ? 2.17 -2.76 17.578 1 96.88 366 GLY B N 1
ATOM 5859 C CA . GLY B 1 366 ? 2.455 -3.197 16.219 1 96.88 366 GLY B CA 1
ATOM 5860 C C . GLY B 1 366 ? 3.924 -3.096 15.859 1 96.88 366 GLY B C 1
ATOM 5861 O O . GLY B 1 366 ? 4.777 -2.939 16.734 1 96.88 366 GLY B O 1
ATOM 5862 N N . LEU B 1 367 ? 4.16 -3.342 14.617 1 93.44 367 LEU B N 1
ATOM 5863 C CA . LEU B 1 367 ? 5.5 -3.328 14.039 1 93.44 367 LEU B CA 1
ATOM 5864 C C . LEU B 1 367 ? 5.586 -2.326 12.891 1 93.44 367 LEU B C 1
ATOM 5866 O O . LEU B 1 367 ? 4.609 -2.109 12.172 1 93.44 367 LEU B O 1
ATOM 5870 N N . MET B 1 368 ? 6.727 -1.746 12.766 1 91.69 368 MET B N 1
ATOM 5871 C CA . MET B 1 368 ? 7.012 -0.858 11.648 1 91.69 368 MET B CA 1
ATOM 5872 C C . MET B 1 368 ? 8.5 -0.873 11.305 1 91.69 368 MET B C 1
ATOM 5874 O O . MET B 1 368 ? 9.297 -1.472 12.023 1 91.69 368 MET B O 1
ATOM 5878 N N . PHE B 1 369 ? 8.75 -0.382 10.18 1 82.62 369 PHE B N 1
ATOM 5879 C CA . PHE B 1 369 ? 10.141 -0.287 9.781 1 82.62 369 PHE B CA 1
ATOM 5880 C C . PHE B 1 369 ? 10.695 1.109 10.047 1 82.62 369 PHE B C 1
ATOM 5882 O O . PHE B 1 369 ? 9.977 2.104 9.891 1 82.62 369 PHE B O 1
ATOM 5889 N N . ASN B 1 370 ? 12.031 0.977 10.273 1 77.19 370 ASN B N 1
ATOM 5890 C CA . ASN B 1 370 ? 12.703 2.262 10.43 1 77.19 370 ASN B CA 1
ATOM 5891 C C . ASN B 1 370 ? 12.688 3.059 9.125 1 77.19 370 ASN B C 1
ATOM 5893 O O . ASN B 1 370 ? 12.75 2.482 8.039 1 77.19 370 ASN B O 1
ATOM 5897 N N . ASP B 1 371 ? 12.383 4.379 9.07 1 75.94 371 ASP B N 1
ATOM 5898 C CA . ASP B 1 371 ? 12.297 5.289 7.934 1 75.94 371 ASP B CA 1
ATOM 5899 C C . ASP B 1 371 ? 10.891 5.309 7.348 1 75.94 371 ASP B C 1
ATOM 5901 O O . ASP B 1 371 ? 10.664 5.867 6.27 1 75.94 371 ASP B O 1
ATOM 5905 N N . TRP B 1 372 ? 10.086 4.496 7.949 1 82.56 372 TRP B N 1
ATOM 5906 C CA . TRP B 1 372 ? 8.688 4.527 7.512 1 82.56 372 TRP B CA 1
ATOM 5907 C C . TRP B 1 372 ? 7.766 4.887 8.672 1 82.56 372 TRP B C 1
ATOM 5909 O O . TRP B 1 372 ? 6.625 4.422 8.734 1 82.56 372 TRP B O 1
ATOM 5919 N N . ASP B 1 373 ? 8.336 5.578 9.617 1 78.31 373 ASP B N 1
ATOM 5920 C CA . ASP B 1 373 ? 7.566 5.949 10.805 1 78.31 373 ASP B CA 1
ATOM 5921 C C . ASP B 1 373 ? 6.984 7.352 10.656 1 78.31 373 ASP B C 1
ATOM 5923 O O . ASP B 1 373 ? 6.348 7.863 11.586 1 78.31 373 ASP B O 1
ATOM 5927 N N . GLY B 1 374 ? 7.176 7.934 9.453 1 73.88 374 GLY B N 1
ATOM 5928 C CA . GLY B 1 374 ? 6.543 9.211 9.156 1 73.88 374 GLY B CA 1
ATOM 5929 C C . GLY B 1 374 ? 7.277 10.391 9.758 1 73.88 374 GLY B C 1
ATOM 5930 O O . GLY B 1 374 ? 6.691 11.453 9.961 1 73.88 374 GLY B O 1
ATOM 5931 N N . ILE B 1 375 ? 8.516 10.227 10.242 1 73 375 ILE B N 1
ATOM 5932 C CA . ILE B 1 375 ? 9.266 11.312 10.859 1 73 375 ILE B CA 1
ATOM 5933 C C . ILE B 1 375 ? 10.594 11.5 10.133 1 73 375 ILE B C 1
ATOM 5935 O O . ILE B 1 375 ? 11.227 10.523 9.711 1 73 375 ILE B O 1
#